Protein AF-A0A2T5IYX7-F1 (afdb_monomer)

Solvent-accessible surface area (backbone atoms only — not comparable to full-atom values): 25421 Å² total; per-residue (Å²): 139,76,90,81,92,84,91,87,83,88,88,86,81,88,87,83,89,80,79,91,70,84,72,76,77,75,75,73,75,71,83,65,75,64,52,73,50,70,44,98,80,19,44,27,40,30,28,75,59,82,84,61,86,88,50,59,43,68,43,63,39,65,71,59,26,30,56,49,64,48,38,33,71,94,30,48,20,15,52,28,24,70,60,45,46,49,47,31,65,76,46,62,47,64,43,58,63,56,36,44,86,27,27,16,75,39,70,82,53,57,62,90,45,60,71,36,31,55,61,24,27,37,53,25,40,71,28,23,20,31,39,43,80,41,41,63,44,93,77,32,52,41,45,84,75,45,74,53,42,78,76,77,66,55,42,70,75,40,31,58,29,57,35,40,64,68,51,58,42,48,49,69,65,52,50,56,37,62,60,46,32,87,33,48,42,69,35,93,58,91,66,59,53,72,88,74,49,93,89,62,76,18,33,46,57,62,68,61,15,44,42,51,38,54,44,51,44,36,29,61,79,15,57,24,74,87,48,74,58,70,70,51,42,50,51,35,45,50,52,28,54,37,26,26,40,10,17,32,36,41,98,81,54,37,61,39,56,49,80,76,20,49,28,22,32,73,54,53,69,71,61,84,83,54,77,27,40,38,26,65,87,66,9,15,69,85,81,64,43,69,53,60,44,73,18,62,76,38,38,65,56,45,45,91,82,51,98,85,63,89,65,54,74,50,38,37,29,24,18,50,9,45,50,44,41,26,62,43,75,34,60,48,59,85,27,44,62,53,30,64,77,68,74,32,76,67,42,84,40,30,57,20,57,59,26,19,21,67,74,38,29,15,34,25,49,81,53,41,37,17,87,55,81,37,31,48,91,66,62,55,83,87,50,33,37,38,30,36,31,32,68,84,82,63,49,74,50,50,26,41,36,45,41,27,16,56,73,72,17,38,62,85,32,50,36,12,30,50,55,61,68,40,50,27,42,59,55,44,41,34,35,70,62,54,18,79,24,70,43,62,67,49,48,53,50,48,53,33,63,77,43,67,58,74,70,49,72,65,57,51,52,17,38,41,42,24,50,50,48,32

Secondary structure (DSSP, 8-state):
-------------------------------PPPEEEE-TTSEEEEESS---SS-GGG--BTTTB-GGGT-BGGGTTB--HHHHHHHHHHHTT-STT--TTTTSSSTT---SSHHHHHHHTHHHHHH--EEEEEPPPTT-SEEEEEEE-TTS--BTTBEEEEEPPPPSSSGGG-SS-STT-TT--EESSSSB--SSSTTPPEE--HHHHHHHHHHHHHHHTS--TT---HHHHHHHHHHHHTEEEEE-EETTTEETT-TT---HHHHHHT----TTTTBTTTB-TTT-PPP-S----SSGGGS--STT----HHHHHHHHHHHHHHH--EEEES-BTTTTTTT-SEEEE-GGGTS-STTT-S-SS--EEB-STTBGGG--TTS-EEEEEETTT--EEEES--BTHHHH--GGGTTBEEPPP-TT-GGGPSBSTT--B-SHHHHHHHHHHHTT----HHHHHHHHHHHHT-

Foldseek 3Di:
DDDDDDDDDDDDDDDDDDDPDPPPPPPPPPQPPWDWDAEPQQKIKTFSDDDDPPAQQCDADALRDHQCLAQPVLLLGGDDLVVVVVCCVVCLQPRLCQALLWQFLHVPQDDPHSVSSCNRRVLCNPFVWIWDWFAADPQFLKDFDDKDAPVPHADNGTHTFIFTDAHLAPLLQDQADDFLRPLFAFDPDDDLDDPLDPDDTHTDDSLSSQLSVQQVCCCRSSVRVVGDDPVSSSSSSSRSNRMHMFRQAHPQQGGQPPQPFQFTGPSVNPDDDAAQDLALRQGRPPPSDHRQLLQEDGLCSQDDPDPPRDGDPLSNLLNVLSVQQSDQWFWDADKQQQCVSVVHRTDTGGQCNQLVHRNWGFHSHDTWIALCCFFPVNDDPNAMKTWMARNPPRDIGIGSFQRNCSPVSYPSSGRITGTHTLGSVLSHADDDGSRSRRALLSVVVSRCVSGVSPDDPSNSSSNRSNSNRD

Mean predicted aligned error: 7.09 Å

Structure (mmCIF, N/CA/C/O backbone):
data_AF-A0A2T5IYX7-F1
#
_entry.id   AF-A0A2T5IYX7-F1
#
loop_
_atom_site.group_PDB
_atom_site.id
_atom_site.type_symbol
_atom_site.label_atom_id
_atom_site.label_alt_id
_atom_site.label_comp_id
_atom_site.label_asym_id
_atom_site.label_entity_id
_atom_site.label_seq_id
_atom_site.pdbx_PDB_ins_code
_atom_site.Cartn_x
_atom_site.Cartn_y
_atom_site.Cartn_z
_atom_site.occupancy
_atom_site.B_iso_or_equiv
_atom_site.auth_seq_id
_atom_site.auth_comp_id
_atom_site.auth_asym_id
_atom_site.auth_atom_id
_atom_site.pdbx_PDB_model_num
ATOM 1 N N . MET A 1 1 ? 78.778 32.714 -25.726 1.00 36.12 1 MET A N 1
ATOM 2 C CA . MET A 1 1 ? 80.053 31.960 -25.647 1.00 36.12 1 MET A CA 1
ATOM 3 C C . MET A 1 1 ? 80.806 32.543 -24.461 1.00 36.12 1 MET A C 1
ATOM 5 O O . MET A 1 1 ? 80.991 33.743 -24.480 1.00 36.12 1 MET A O 1
ATOM 9 N N . SER A 1 2 ? 81.142 31.887 -23.355 1.00 31.14 2 SER A N 1
ATOM 10 C CA . SER A 1 2 ? 81.250 30.484 -22.924 1.00 31.14 2 SER A CA 1
ATOM 11 C C . SER A 1 2 ? 80.816 30.438 -21.442 1.00 31.14 2 SER A C 1
ATOM 13 O O . SER A 1 2 ? 81.041 31.417 -20.742 1.00 31.14 2 SER A O 1
ATOM 15 N N . ARG A 1 3 ? 79.971 29.477 -21.017 1.00 30.81 3 ARG A N 1
ATOM 16 C CA . ARG A 1 3 ? 80.309 28.238 -20.252 1.00 30.81 3 ARG A CA 1
ATOM 17 C C . ARG A 1 3 ? 81.078 28.549 -18.948 1.00 30.81 3 ARG A C 1
ATOM 19 O O . ARG A 1 3 ? 82.066 29.255 -19.024 1.00 30.81 3 ARG A O 1
ATOM 26 N N . LEU A 1 4 ? 80.750 28.077 -17.740 1.00 28.30 4 LEU A N 1
ATOM 27 C CA . LEU A 1 4 ? 80.165 26.832 -17.193 1.00 28.30 4 LEU A CA 1
ATOM 28 C C . LEU A 1 4 ? 79.470 27.194 -15.842 1.00 28.30 4 LEU A C 1
ATOM 30 O O . LEU A 1 4 ? 79.923 28.132 -15.200 1.00 28.30 4 LEU A O 1
ATOM 34 N N . ILE A 1 5 ? 78.325 26.670 -15.373 1.00 31.58 5 ILE A N 1
ATOM 35 C CA . ILE A 1 5 ? 77.882 25.302 -14.990 1.00 31.58 5 ILE A CA 1
ATOM 36 C C . ILE A 1 5 ? 78.747 24.628 -13.898 1.00 31.58 5 ILE A C 1
ATOM 38 O O . ILE A 1 5 ? 79.761 24.026 -14.227 1.00 31.58 5 ILE A O 1
ATOM 42 N N . SER A 1 6 ? 78.325 24.688 -12.619 1.00 29.17 6 SER A N 1
ATOM 43 C CA . SER A 1 6 ? 77.720 23.554 -11.869 1.00 29.17 6 SER A CA 1
ATOM 44 C C . SER A 1 6 ? 77.774 23.671 -10.326 1.00 29.17 6 SER A C 1
ATOM 46 O O . SER A 1 6 ? 78.850 23.749 -9.753 1.00 29.17 6 SER A O 1
ATOM 48 N N . ILE A 1 7 ? 76.582 23.532 -9.715 1.00 30.16 7 ILE A N 1
ATOM 49 C CA . ILE A 1 7 ? 76.202 22.630 -8.594 1.00 30.16 7 ILE A CA 1
ATOM 50 C C . ILE A 1 7 ? 76.773 22.925 -7.182 1.00 30.16 7 ILE A C 1
ATOM 52 O O . ILE A 1 7 ? 77.969 22.836 -6.950 1.00 30.16 7 ILE A O 1
ATOM 56 N N . ILE A 1 8 ? 75.889 23.205 -6.207 1.00 26.70 8 ILE A N 1
ATOM 57 C CA . ILE A 1 8 ? 75.447 22.320 -5.094 1.00 26.70 8 ILE A CA 1
ATOM 58 C C . ILE A 1 8 ? 74.421 23.084 -4.237 1.00 26.70 8 ILE A C 1
ATOM 60 O O . ILE A 1 8 ? 74.609 24.242 -3.876 1.00 26.70 8 ILE A O 1
ATOM 64 N N . LEU A 1 9 ? 73.300 22.413 -3.968 1.00 28.55 9 LEU A N 1
ATOM 65 C CA . LEU A 1 9 ? 72.135 22.908 -3.244 1.00 28.55 9 LEU A CA 1
ATOM 66 C C . LEU A 1 9 ? 72.193 22.484 -1.766 1.00 28.55 9 LEU A C 1
ATOM 68 O O . LEU A 1 9 ? 72.701 21.413 -1.445 1.00 28.55 9 LEU A O 1
ATOM 72 N N . SER A 1 10 ? 71.513 23.280 -0.936 1.00 29.23 10 SER A N 1
ATOM 73 C CA . SER A 1 10 ? 71.007 23.025 0.427 1.00 29.23 10 SER A CA 1
ATOM 74 C C . SER A 1 10 ? 71.974 23.124 1.615 1.00 29.23 10 SER A C 1
ATOM 76 O O . SER A 1 10 ? 72.770 22.235 1.880 1.00 29.23 10 SER A O 1
ATOM 78 N N . CYS A 1 11 ? 71.828 24.200 2.397 1.00 26.53 11 CYS A N 1
ATOM 79 C CA . CYS A 1 11 ? 71.123 24.182 3.689 1.00 26.53 11 CYS A CA 1
ATOM 80 C C . CYS A 1 11 ? 71.183 25.581 4.325 1.00 26.53 11 CYS A C 1
ATOM 82 O O . CYS A 1 11 ? 72.271 26.100 4.545 1.00 26.53 11 CYS A O 1
ATOM 84 N N . PHE A 1 12 ? 70.035 26.171 4.667 1.00 28.92 12 PHE A N 1
ATOM 85 C CA . PHE A 1 12 ? 69.982 27.215 5.693 1.00 28.92 12 PHE A CA 1
ATOM 86 C C . PHE A 1 12 ? 68.762 27.025 6.588 1.00 28.92 12 PHE A C 1
ATOM 88 O O . PHE A 1 12 ? 67.632 26.839 6.138 1.00 28.92 12 PHE A O 1
ATOM 95 N N . SER A 1 13 ? 69.070 27.033 7.876 1.00 27.59 13 SER A N 1
ATOM 96 C CA . SER A 1 13 ? 68.219 26.867 9.038 1.00 27.59 13 SER A CA 1
ATOM 97 C C . SER A 1 13 ? 67.557 28.177 9.478 1.00 27.59 13 SER A C 1
ATOM 99 O O . SER A 1 13 ? 68.204 29.217 9.496 1.00 27.59 13 SER A O 1
ATOM 101 N N . LEU A 1 14 ? 66.289 28.032 9.878 1.00 30.08 14 LEU A N 1
ATOM 102 C CA . LEU A 1 14 ? 65.500 28.701 10.928 1.00 30.08 14 LEU A CA 1
ATOM 103 C C . LEU A 1 14 ? 65.754 30.170 11.322 1.00 30.08 14 LEU A C 1
ATOM 105 O O . LEU A 1 14 ? 66.833 30.527 11.776 1.00 30.08 14 LEU A O 1
ATOM 109 N N . SER A 1 15 ? 64.641 30.921 11.370 1.00 27.39 15 SER A N 1
ATOM 110 C CA . SER A 1 15 ? 64.066 31.656 12.531 1.00 27.39 15 SER A CA 1
ATOM 111 C C . SER A 1 15 ? 63.299 32.878 11.987 1.00 27.39 15 SER A C 1
ATOM 113 O O . SER A 1 15 ? 63.829 33.583 11.145 1.00 27.39 15 SER A O 1
ATOM 115 N N . SER A 1 16 ? 62.081 33.269 12.363 1.00 31.17 16 SER A N 1
ATOM 116 C CA . SER A 1 16 ? 61.081 32.834 13.345 1.00 31.17 16 SER A CA 1
ATOM 117 C C . SER A 1 16 ? 59.838 33.725 13.162 1.00 31.17 16 SER A C 1
ATOM 119 O O . SER A 1 16 ? 59.954 34.848 12.681 1.00 31.17 16 SER A O 1
ATOM 121 N N . ALA A 1 17 ? 58.705 33.240 13.679 1.00 37.12 17 ALA A N 1
ATOM 122 C CA . ALA A 1 17 ? 57.496 33.975 14.066 1.00 37.12 17 ALA A CA 1
ATOM 123 C C . ALA A 1 17 ? 56.560 34.476 12.951 1.00 37.12 17 ALA A C 1
ATOM 125 O O . ALA A 1 17 ? 56.720 35.565 12.415 1.00 37.12 17 ALA A O 1
ATOM 126 N N . THR A 1 18 ? 55.467 33.738 12.730 1.00 30.38 18 THR A N 1
ATOM 127 C CA . THR A 1 18 ? 54.184 34.328 12.317 1.00 30.38 18 THR A CA 1
ATOM 128 C C . THR A 1 18 ? 53.005 33.618 12.989 1.00 30.38 18 THR A C 1
ATOM 130 O O . THR A 1 18 ? 52.981 32.401 13.138 1.00 30.38 18 THR A O 1
ATOM 133 N N . ALA A 1 19 ? 52.087 34.466 13.455 1.00 30.44 19 ALA A N 1
ATOM 134 C CA . ALA A 1 19 ? 50.751 34.270 14.009 1.00 30.44 19 ALA A CA 1
ATOM 135 C C . ALA A 1 19 ? 50.140 32.852 14.017 1.00 30.44 19 ALA A C 1
ATOM 137 O O . ALA A 1 19 ? 49.931 32.233 12.975 1.00 30.44 19 ALA A O 1
ATOM 138 N N . LEU A 1 20 ? 49.684 32.428 15.204 1.00 28.61 20 LEU A N 1
ATOM 139 C CA . LEU A 1 20 ? 48.660 31.394 15.343 1.00 28.61 20 LEU A CA 1
ATOM 140 C C . LEU A 1 20 ? 47.351 31.878 14.697 1.00 28.61 20 LEU A C 1
ATOM 142 O O . LEU A 1 20 ? 46.534 32.545 15.328 1.00 28.61 20 LEU A O 1
ATOM 146 N N . SER A 1 21 ? 47.147 31.513 13.435 1.00 31.17 21 SER A N 1
ATOM 147 C CA . SER A 1 21 ? 45.813 31.358 12.869 1.00 31.17 21 SER A CA 1
ATOM 148 C C . SER A 1 21 ? 45.316 29.973 13.268 1.00 31.17 21 SER A C 1
ATOM 150 O O . SER A 1 21 ? 45.846 28.955 12.821 1.00 31.17 21 SER A O 1
ATOM 152 N N . THR A 1 22 ? 44.312 29.912 14.138 1.00 30.48 22 THR A N 1
ATOM 153 C CA . THR A 1 22 ? 43.515 28.704 14.344 1.00 30.48 22 THR A CA 1
ATOM 154 C C . THR A 1 22 ? 42.670 28.474 13.095 1.00 30.48 22 THR A C 1
ATOM 156 O O . THR A 1 22 ? 41.494 28.825 13.028 1.00 30.48 22 THR A O 1
ATOM 159 N N . ALA A 1 23 ? 43.283 27.879 12.073 1.00 29.89 23 ALA A N 1
ATOM 160 C CA . ALA A 1 23 ? 42.546 27.239 11.001 1.00 29.89 23 ALA A CA 1
ATOM 161 C C . ALA A 1 23 ? 41.743 26.099 11.636 1.00 29.89 23 ALA A C 1
ATOM 163 O O . ALA A 1 23 ? 42.281 25.042 11.968 1.00 29.89 23 ALA A O 1
ATOM 164 N N . ALA A 1 24 ? 40.453 26.344 11.864 1.00 29.14 24 ALA A N 1
ATOM 165 C CA . ALA A 1 24 ? 39.502 25.283 12.115 1.00 29.14 24 ALA A CA 1
ATOM 166 C C . ALA A 1 24 ? 39.659 24.278 10.973 1.00 29.14 24 ALA A C 1
ATOM 168 O O . ALA A 1 24 ? 39.402 24.598 9.811 1.00 29.14 24 ALA A O 1
ATOM 169 N N . ILE A 1 25 ? 40.139 23.082 11.307 1.00 29.19 25 ILE A N 1
ATOM 170 C CA . ILE A 1 25 ? 40.131 21.946 10.402 1.00 29.19 25 ILE A CA 1
ATOM 171 C C . ILE A 1 25 ? 38.653 21.691 10.112 1.00 29.19 25 ILE A C 1
ATOM 173 O O . ILE A 1 25 ? 37.939 21.080 10.906 1.00 29.19 25 ILE A O 1
ATOM 177 N N . LEU A 1 26 ? 38.178 22.223 8.986 1.00 28.83 26 LEU A N 1
ATOM 178 C CA . LEU A 1 26 ? 37.011 21.710 8.294 1.00 28.83 26 LEU A CA 1
ATOM 179 C C . LEU A 1 26 ? 37.342 20.251 8.001 1.00 28.83 26 LEU A C 1
ATOM 181 O O . LEU A 1 26 ? 38.008 19.939 7.017 1.00 28.83 26 LEU A O 1
ATOM 185 N N . SER A 1 27 ? 36.931 19.373 8.916 1.00 30.78 27 SER A N 1
ATOM 186 C CA . SER A 1 27 ? 36.808 17.953 8.648 1.00 30.78 27 SER A CA 1
ATOM 187 C C . SER A 1 27 ? 35.918 17.853 7.421 1.00 30.78 27 SER A C 1
ATOM 189 O O . SER A 1 27 ? 34.712 18.110 7.475 1.00 30.78 27 SER A O 1
ATOM 191 N N . THR A 1 28 ? 36.548 17.597 6.281 1.00 30.88 28 THR A N 1
ATOM 192 C CA . THR A 1 28 ? 35.872 17.181 5.072 1.00 30.88 28 THR A CA 1
ATOM 193 C C . THR A 1 28 ? 35.122 15.919 5.458 1.00 30.88 28 THR A C 1
ATOM 195 O O . THR A 1 28 ? 35.719 14.866 5.663 1.00 30.88 28 THR A O 1
ATOM 198 N N . ALA A 1 29 ? 33.806 16.045 5.643 1.00 32.69 29 ALA A N 1
ATOM 199 C CA . ALA A 1 29 ? 32.931 14.898 5.763 1.00 32.69 29 ALA A CA 1
ATOM 200 C C . ALA A 1 29 ? 33.194 14.039 4.527 1.00 32.69 29 ALA A C 1
ATOM 202 O O . ALA A 1 29 ? 32.814 14.403 3.412 1.00 32.69 29 ALA A O 1
ATOM 203 N N . THR A 1 30 ? 33.932 12.947 4.711 1.00 34.62 30 THR A N 1
ATOM 204 C CA . THR A 1 30 ? 34.100 11.937 3.684 1.00 34.62 30 THR A CA 1
ATOM 205 C C . THR A 1 30 ? 32.690 11.497 3.325 1.00 34.62 30 THR A C 1
ATOM 207 O O . THR A 1 30 ? 31.924 11.059 4.188 1.00 34.62 30 THR A O 1
ATOM 210 N N . LEU A 1 31 ? 32.300 11.725 2.067 1.00 37.31 31 LEU A N 1
ATOM 211 C CA . LEU A 1 31 ? 31.072 11.172 1.513 1.00 37.31 31 LEU A CA 1
ATOM 212 C C . LEU A 1 31 ? 31.207 9.660 1.663 1.00 37.31 31 LEU A C 1
ATOM 214 O O . LEU A 1 31 ? 31.945 9.007 0.934 1.00 37.31 31 LEU A O 1
ATOM 218 N N . THR A 1 32 ? 30.592 9.139 2.713 1.00 52.97 32 THR A N 1
ATOM 219 C CA . THR A 1 32 ? 30.574 7.718 3.007 1.00 52.97 32 THR A CA 1
ATOM 220 C C . THR A 1 32 ? 29.718 7.079 1.927 1.00 52.97 32 THR A C 1
ATOM 222 O O . THR A 1 32 ? 28.599 7.530 1.679 1.00 52.97 32 THR A O 1
ATOM 225 N N . GLU A 1 33 ? 30.285 6.094 1.227 1.00 56.41 33 GLU A N 1
ATOM 226 C CA . GLU A 1 33 ? 29.578 5.331 0.198 1.00 56.41 33 GLU A CA 1
ATOM 227 C C . GLU A 1 33 ? 28.216 4.857 0.739 1.00 56.41 33 GLU A C 1
ATOM 229 O O . GLU A 1 33 ? 28.115 4.494 1.918 1.00 56.41 33 GLU A O 1
ATOM 234 N N . PRO A 1 34 ? 27.153 4.877 -0.086 1.00 66.50 34 PRO A N 1
ATOM 235 C CA . PRO A 1 34 ? 25.831 4.441 0.337 1.00 66.50 34 PRO A CA 1
ATOM 236 C C . PRO A 1 34 ? 25.887 3.005 0.867 1.00 66.50 34 PRO A C 1
ATOM 238 O O . PRO A 1 34 ? 26.466 2.115 0.242 1.00 66.50 34 PRO A O 1
ATOM 241 N N . ILE A 1 35 ? 25.263 2.774 2.022 1.00 76.62 35 ILE A N 1
ATOM 242 C CA . ILE A 1 35 ? 25.205 1.445 2.636 1.00 76.62 35 ILE A CA 1
ATOM 243 C C . ILE A 1 35 ? 24.107 0.658 1.928 1.00 76.62 35 ILE A C 1
ATOM 245 O O . ILE A 1 35 ? 22.958 1.104 1.905 1.00 76.62 35 ILE A O 1
ATOM 249 N N . ILE A 1 36 ? 24.472 -0.497 1.366 1.00 81.94 36 ILE A N 1
ATOM 250 C CA . ILE A 1 36 ? 23.535 -1.453 0.776 1.00 81.94 36 ILE A CA 1
ATOM 251 C C . ILE A 1 36 ? 23.540 -2.727 1.612 1.00 81.94 36 ILE A C 1
ATOM 253 O O . ILE A 1 36 ? 24.573 -3.369 1.792 1.00 81.94 36 ILE A O 1
ATOM 257 N N . THR A 1 37 ? 22.364 -3.104 2.076 1.00 82.75 37 THR A N 1
ATOM 258 C CA . THR A 1 37 ? 22.084 -4.335 2.814 1.00 82.75 37 THR A CA 1
ATOM 259 C C . THR A 1 37 ? 21.190 -5.208 1.949 1.00 82.75 37 THR A C 1
ATOM 261 O O . THR A 1 37 ? 20.240 -4.713 1.350 1.00 82.75 37 THR A O 1
ATOM 264 N N . VAL A 1 38 ? 21.510 -6.500 1.835 1.00 83.75 38 VAL A N 1
ATOM 265 C CA . VAL A 1 38 ? 20.773 -7.453 0.990 1.00 83.75 38 VAL A CA 1
ATOM 266 C C . VAL A 1 38 ? 20.380 -8.659 1.834 1.00 83.75 38 VAL A C 1
ATOM 268 O O . VAL A 1 38 ? 21.228 -9.264 2.490 1.00 83.75 38 VAL A O 1
ATOM 271 N N . THR A 1 39 ? 19.094 -9.004 1.840 1.00 85.62 39 THR A N 1
ATOM 272 C CA . THR A 1 39 ? 18.592 -10.203 2.515 1.00 85.62 39 THR A CA 1
ATOM 273 C C . THR A 1 39 ? 18.919 -11.454 1.707 1.00 85.62 39 THR A C 1
ATOM 275 O O . THR A 1 39 ? 19.216 -11.397 0.513 1.00 85.62 39 THR A O 1
ATOM 278 N N . THR A 1 40 ? 18.801 -12.626 2.329 1.00 77.00 40 THR A N 1
ATOM 279 C CA . THR A 1 40 ? 19.005 -13.906 1.633 1.00 77.00 40 THR A CA 1
ATOM 280 C C . THR A 1 40 ? 17.991 -14.146 0.511 1.00 77.00 40 THR A C 1
ATOM 282 O O . THR A 1 40 ? 18.280 -14.887 -0.421 1.00 77.00 40 THR A O 1
ATOM 285 N N . GLN A 1 41 ? 16.828 -13.490 0.558 1.00 83.50 41 GLN A N 1
ATOM 286 C CA . GLN A 1 41 ? 15.812 -13.521 -0.497 1.00 83.50 41 GLN A CA 1
ATOM 287 C C . GLN A 1 41 ? 16.047 -12.466 -1.587 1.00 83.50 41 GLN A C 1
ATOM 289 O O . GLN A 1 41 ? 15.188 -12.301 -2.445 1.00 83.50 41 GLN A O 1
ATOM 294 N N . GLY A 1 42 ? 17.165 -11.732 -1.557 1.00 89.38 42 GLY A N 1
ATOM 295 C CA . GLY A 1 42 ? 17.541 -10.760 -2.586 1.00 89.38 42 GLY A CA 1
ATOM 296 C C . GLY A 1 42 ? 16.869 -9.388 -2.473 1.00 89.38 42 GLY A C 1
ATOM 297 O O . GLY A 1 42 ? 17.074 -8.549 -3.349 1.00 89.38 42 GLY A O 1
ATOM 298 N N . PHE A 1 43 ? 16.098 -9.132 -1.411 1.00 94.19 43 PHE A N 1
ATOM 299 C CA . PHE A 1 43 ? 15.574 -7.798 -1.109 1.00 94.19 43 PHE A CA 1
ATOM 300 C C . PHE A 1 43 ? 16.710 -6.918 -0.599 1.00 94.19 43 PHE A C 1
ATOM 302 O O . PHE A 1 43 ? 17.442 -7.334 0.298 1.00 94.19 43 PHE A O 1
ATOM 309 N N . ALA A 1 44 ? 16.848 -5.709 -1.136 1.00 95.38 44 ALA A N 1
ATOM 310 C CA . ALA A 1 44 ? 17.887 -4.786 -0.714 1.00 95.38 44 ALA A CA 1
ATOM 311 C C . ALA A 1 44 ? 17.322 -3.476 -0.175 1.00 95.38 44 ALA A C 1
ATOM 313 O O . ALA A 1 44 ? 16.295 -2.987 -0.655 1.00 95.38 44 ALA A O 1
ATOM 314 N N . THR A 1 45 ? 18.051 -2.880 0.767 1.00 94.81 45 THR A N 1
ATOM 315 C CA . THR A 1 45 ? 17.870 -1.489 1.184 1.00 94.81 45 THR A CA 1
ATOM 316 C C . THR A 1 45 ? 19.146 -0.712 0.903 1.00 94.81 45 THR A C 1
ATOM 318 O O . THR A 1 45 ? 20.243 -1.191 1.172 1.00 94.81 45 THR A O 1
ATOM 321 N N . LEU A 1 46 ? 19.003 0.500 0.378 1.00 93.75 46 LEU A N 1
ATOM 322 C CA . LEU A 1 46 ? 20.072 1.478 0.244 1.00 93.75 46 LEU A CA 1
ATOM 323 C C . LEU A 1 46 ? 19.733 2.705 1.082 1.00 93.75 46 LEU A C 1
ATOM 325 O O . LEU A 1 46 ? 18.656 3.280 0.913 1.00 93.75 46 LEU A O 1
ATOM 329 N N . SER A 1 47 ? 20.673 3.144 1.918 1.00 90.81 47 SER A N 1
ATOM 330 C CA . SER A 1 47 ? 20.625 4.463 2.557 1.00 90.81 47 SER A CA 1
ATOM 331 C C . SER A 1 47 ? 21.594 5.424 1.872 1.00 90.81 47 SER A C 1
ATOM 333 O O . SER A 1 47 ? 22.780 5.123 1.730 1.00 90.81 47 SER A O 1
ATOM 335 N N . THR A 1 48 ? 21.115 6.604 1.468 1.00 84.31 48 THR A N 1
ATOM 336 C CA . THR A 1 48 ? 21.965 7.646 0.852 1.00 84.31 48 THR A CA 1
ATOM 337 C C . THR A 1 48 ? 22.770 8.463 1.867 1.00 84.31 48 THR A C 1
ATOM 339 O O . THR A 1 48 ? 23.496 9.374 1.478 1.00 84.31 48 THR A O 1
ATOM 342 N N . GLN A 1 49 ? 22.609 8.200 3.166 1.00 73.44 49 GLN A N 1
ATOM 343 C CA . GLN A 1 49 ? 23.397 8.822 4.233 1.00 73.44 49 GLN A CA 1
ATOM 344 C C . GLN A 1 49 ? 23.814 7.788 5.274 1.00 73.44 49 GLN A C 1
ATOM 346 O O . GLN A 1 49 ? 23.159 6.758 5.463 1.00 73.44 49 GLN A O 1
ATOM 351 N N . THR A 1 50 ? 24.899 8.086 5.979 1.00 64.38 50 THR A N 1
ATOM 352 C CA . THR A 1 50 ? 25.339 7.294 7.122 1.00 64.38 50 THR A CA 1
ATOM 353 C C . THR A 1 50 ? 24.282 7.303 8.217 1.00 64.38 50 THR A C 1
ATOM 355 O O . THR A 1 50 ? 23.719 8.337 8.585 1.00 64.38 50 THR A O 1
ATOM 358 N N . MET A 1 51 ? 24.017 6.115 8.753 1.00 62.47 51 MET A N 1
ATOM 359 C CA . MET A 1 51 ? 23.159 5.947 9.913 1.00 62.47 51 MET A CA 1
ATOM 360 C C . MET A 1 51 ? 23.782 6.676 11.103 1.00 62.47 51 MET A C 1
ATOM 362 O O . MET A 1 51 ? 24.865 6.321 11.557 1.00 62.47 51 MET A O 1
ATOM 366 N N . LEU A 1 52 ? 23.110 7.712 11.606 1.00 60.12 52 LEU A N 1
ATOM 367 C CA . LEU A 1 52 ? 23.528 8.395 12.825 1.00 60.12 52 LEU A CA 1
ATOM 368 C C . LEU A 1 52 ? 23.390 7.436 14.012 1.00 60.12 52 LEU A C 1
ATOM 370 O O . LEU A 1 52 ? 22.378 6.748 14.137 1.00 60.12 52 LEU A O 1
ATOM 374 N N . ASN A 1 53 ? 24.350 7.445 14.935 1.00 60.06 53 ASN A N 1
ATOM 375 C CA . ASN A 1 53 ? 24.165 6.797 16.233 1.00 60.06 53 ASN A CA 1
ATOM 376 C C . ASN A 1 53 ? 22.899 7.363 16.917 1.00 60.06 53 ASN A C 1
ATOM 378 O O . ASN A 1 53 ? 22.629 8.563 16.835 1.00 60.06 53 ASN A O 1
ATOM 382 N N . HIS A 1 54 ? 22.127 6.510 17.600 1.00 79.56 54 HIS A N 1
ATOM 383 C CA . HIS A 1 54 ? 20.887 6.886 18.304 1.00 79.56 54 HIS A CA 1
ATOM 384 C C . HIS A 1 54 ? 19.794 7.482 17.391 1.00 79.56 54 HIS A C 1
ATOM 386 O O . HIS A 1 54 ? 19.336 8.611 17.602 1.00 79.56 54 HIS A O 1
ATOM 392 N N . GLN A 1 55 ? 19.369 6.749 16.354 1.00 89.81 55 GLN A N 1
ATOM 393 C CA . GLN A 1 55 ? 18.234 7.163 15.518 1.00 89.81 55 GLN A CA 1
ATOM 394 C C . GLN A 1 55 ? 16.895 7.063 16.278 1.00 89.81 55 GLN A C 1
ATOM 396 O O . GLN A 1 55 ? 16.546 5.963 16.714 1.00 89.81 55 GLN A O 1
ATOM 401 N N . PRO A 1 56 ? 16.076 8.138 16.351 1.00 95.19 56 PRO A N 1
ATOM 402 C CA . PRO A 1 56 ? 14.786 8.105 17.049 1.00 95.19 56 PRO A CA 1
ATOM 403 C C . PRO A 1 56 ? 13.778 7.114 16.448 1.00 95.19 56 PRO A C 1
ATOM 405 O O . PRO A 1 56 ? 12.878 6.663 17.143 1.00 95.19 56 PRO A O 1
ATOM 408 N N . PHE A 1 57 ? 13.956 6.716 15.182 1.00 95.44 57 PHE A N 1
ATOM 409 C CA . PHE A 1 57 ? 13.160 5.667 14.529 1.00 95.44 57 PHE A CA 1
ATOM 410 C C . PHE A 1 57 ? 13.219 4.317 15.276 1.00 95.44 57 PHE A C 1
ATOM 412 O O . PHE A 1 57 ? 12.264 3.536 15.272 1.00 95.44 57 PHE A O 1
ATOM 419 N N . PHE A 1 58 ? 14.341 4.039 15.946 1.00 94.88 58 PHE A N 1
ATOM 420 C CA . PHE A 1 58 ? 14.571 2.809 16.707 1.00 94.88 58 PHE A CA 1
ATOM 421 C C . PHE A 1 58 ? 14.544 3.028 18.225 1.00 94.88 58 PHE A C 1
ATOM 423 O O . PHE A 1 58 ? 14.899 2.130 18.982 1.00 94.88 58 PHE A O 1
ATOM 430 N N . GLN A 1 59 ? 14.119 4.206 18.684 1.00 94.88 59 GLN A N 1
ATOM 431 C CA . GLN A 1 59 ? 14.040 4.520 20.104 1.00 94.88 59 GLN A CA 1
ATOM 432 C C . GLN A 1 59 ? 12.644 4.199 20.640 1.00 94.88 59 GLN A C 1
ATOM 434 O O . GLN A 1 59 ? 11.653 4.773 20.190 1.00 94.88 59 GLN A O 1
ATOM 439 N N . ALA A 1 60 ? 12.570 3.281 21.605 1.00 96.12 60 ALA A N 1
ATOM 440 C CA . ALA A 1 60 ? 11.316 2.931 22.261 1.00 96.12 60 ALA A CA 1
ATOM 441 C C . ALA A 1 60 ? 10.730 4.125 23.029 1.00 96.12 60 ALA A C 1
ATOM 443 O O . ALA A 1 60 ? 11.455 4.859 23.705 1.00 96.12 60 ALA A O 1
ATOM 444 N N . VAL A 1 61 ? 9.412 4.299 22.937 1.00 95.81 61 VAL A N 1
ATOM 445 C CA . VAL A 1 61 ? 8.639 5.336 23.636 1.00 95.81 61 VAL A CA 1
ATOM 446 C C . VAL A 1 61 ? 7.312 4.762 24.133 1.00 95.81 61 VAL A C 1
ATOM 448 O O . VAL A 1 61 ? 6.866 3.723 23.647 1.00 95.81 61 VAL A O 1
ATOM 451 N N . GLY A 1 62 ? 6.683 5.432 25.105 1.00 96.44 62 GLY A N 1
ATOM 452 C CA . GLY A 1 62 ? 5.363 5.062 25.629 1.00 96.44 62 GLY A CA 1
ATOM 453 C C . GLY A 1 62 ? 5.273 3.591 26.047 1.00 96.44 62 GLY A C 1
ATOM 454 O O . GLY A 1 62 ? 5.925 3.177 27.001 1.00 96.44 62 GLY A O 1
ATOM 455 N N . ASN A 1 63 ? 4.496 2.793 25.312 1.00 96.38 63 ASN A N 1
ATOM 456 C CA . ASN A 1 63 ? 4.234 1.371 25.578 1.00 96.38 63 ASN A CA 1
ATOM 457 C C . ASN A 1 63 ? 5.394 0.401 25.238 1.00 96.38 63 ASN A C 1
ATOM 459 O O . ASN A 1 63 ? 5.199 -0.824 25.202 1.00 96.38 63 ASN A O 1
ATOM 463 N N . GLY A 1 64 ? 6.592 0.939 24.985 1.00 96.00 64 GLY A N 1
ATOM 464 C CA . GLY A 1 64 ? 7.813 0.193 24.671 1.00 96.00 64 GLY A CA 1
ATOM 465 C C . GLY A 1 64 ? 8.035 -0.057 23.177 1.00 96.00 64 GLY A C 1
ATOM 466 O O . GLY A 1 64 ? 9.041 -0.661 22.808 1.00 96.00 64 GLY A O 1
ATOM 467 N N . ARG A 1 65 ? 7.131 0.402 22.303 1.00 96.31 65 ARG A N 1
ATOM 468 C CA . ARG A 1 65 ? 7.307 0.326 20.848 1.00 96.31 65 ARG A CA 1
ATOM 469 C C . ARG A 1 65 ? 8.206 1.431 20.307 1.00 96.31 65 ARG A C 1
ATOM 471 O O . ARG A 1 65 ? 8.261 2.543 20.828 1.00 96.31 65 ARG A O 1
ATOM 478 N N . HIS A 1 66 ? 8.822 1.128 19.174 1.00 95.88 66 HIS A N 1
ATOM 479 C CA . HIS A 1 66 ? 9.459 2.076 18.259 1.00 95.88 66 HIS A CA 1
ATOM 480 C C . HIS A 1 66 ? 9.026 1.749 16.820 1.00 95.88 66 HIS A C 1
ATOM 482 O O . HIS A 1 66 ? 8.403 0.713 16.583 1.00 95.88 66 HIS A O 1
ATOM 488 N N . CYS A 1 67 ? 9.363 2.579 15.828 1.00 97.25 67 CYS A N 1
ATOM 489 C CA . CYS A 1 67 ? 8.957 2.334 14.434 1.00 97.25 67 CYS A CA 1
ATOM 490 C C . CYS A 1 67 ? 9.469 0.970 13.927 1.00 97.25 67 CYS A C 1
ATOM 492 O O . CYS A 1 67 ? 8.729 0.198 13.316 1.00 97.25 67 CYS A O 1
ATOM 494 N N . GLY A 1 68 ? 10.706 0.608 14.279 1.00 95.69 68 GLY A N 1
ATOM 495 C CA . GLY A 1 68 ? 11.285 -0.712 13.986 1.00 95.69 68 GLY A CA 1
ATOM 496 C C . GLY A 1 68 ? 10.556 -1.920 14.605 1.00 95.69 68 GLY A C 1
ATOM 497 O O . GLY A 1 68 ? 10.803 -3.047 14.184 1.00 95.69 68 GLY A O 1
ATOM 498 N N . SER A 1 69 ? 9.620 -1.731 15.544 1.00 95.94 69 SER A N 1
ATOM 499 C CA . SER A 1 69 ? 8.750 -2.823 16.001 1.00 95.94 69 SER A CA 1
ATOM 500 C C . SER A 1 69 ? 7.845 -3.339 14.872 1.00 95.94 69 SER A C 1
ATOM 502 O O . SER A 1 69 ? 7.505 -4.519 14.893 1.00 95.94 69 SER A O 1
ATOM 504 N N . CYS A 1 70 ? 7.509 -2.497 13.883 1.00 97.12 70 CYS A N 1
ATOM 505 C CA . CYS A 1 70 ? 6.688 -2.838 12.709 1.00 97.12 70 CYS A CA 1
ATOM 506 C C . CYS A 1 70 ? 7.424 -2.684 11.366 1.00 97.12 70 CYS A C 1
ATOM 508 O O . CYS A 1 70 ? 6.963 -3.207 10.356 1.00 97.12 70 CYS A O 1
ATOM 510 N N . HIS A 1 71 ? 8.538 -1.954 11.333 1.00 97.00 71 HIS A N 1
ATOM 511 C CA . HIS A 1 71 ? 9.269 -1.624 10.110 1.00 97.00 71 HIS A CA 1
ATOM 512 C C . HIS A 1 71 ? 10.665 -2.243 10.131 1.00 97.00 71 HIS A C 1
ATOM 514 O O . HIS A 1 71 ? 11.664 -1.546 10.304 1.00 97.00 71 HIS A O 1
ATOM 520 N N . GLN A 1 72 ? 10.728 -3.569 9.994 1.00 91.75 72 GLN A N 1
ATOM 521 C CA . GLN A 1 72 ? 11.997 -4.294 9.968 1.00 91.75 72 GLN A CA 1
ATOM 522 C C . GLN A 1 72 ? 12.476 -4.509 8.538 1.00 91.75 72 GLN A C 1
ATOM 524 O O . GLN A 1 72 ? 11.711 -4.894 7.652 1.00 91.75 72 GLN A O 1
ATOM 529 N N . GLU A 1 73 ? 13.766 -4.291 8.324 1.00 90.56 73 GLU A N 1
ATOM 530 C CA . GLU A 1 73 ? 14.391 -4.422 7.015 1.00 90.56 73 GLU A CA 1
ATOM 531 C C . GLU A 1 73 ? 14.223 -5.824 6.409 1.00 90.56 73 GLU A C 1
ATOM 533 O O . GLU A 1 73 ? 13.790 -5.959 5.266 1.00 90.56 73 GLU A O 1
ATOM 538 N N . ASN A 1 74 ? 14.485 -6.871 7.194 1.00 88.12 74 ASN A N 1
ATOM 539 C CA . ASN A 1 74 ? 14.360 -8.270 6.769 1.00 88.12 74 ASN A CA 1
ATOM 540 C C . ASN A 1 74 ? 12.914 -8.702 6.443 1.00 88.12 74 ASN A C 1
ATOM 542 O O . ASN A 1 74 ? 12.697 -9.814 5.972 1.00 88.12 74 ASN A O 1
ATOM 546 N N . GLN A 1 75 ? 11.934 -7.832 6.689 1.00 91.81 75 GLN A N 1
ATOM 547 C CA . GLN A 1 75 ? 10.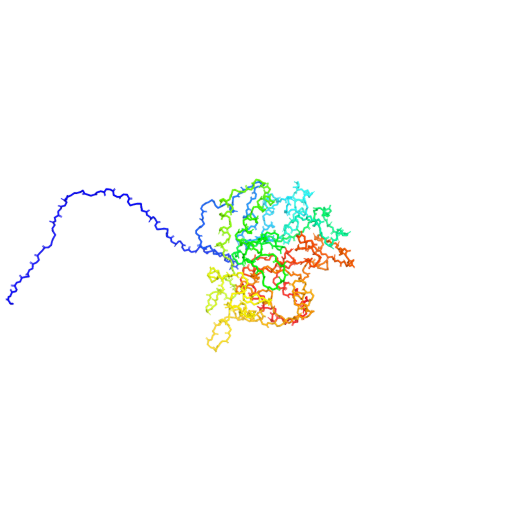516 -8.009 6.376 1.00 91.81 75 GLN A CA 1
ATOM 548 C C . GLN A 1 75 ? 10.036 -7.004 5.317 1.00 91.81 75 GLN A C 1
ATOM 550 O O . GLN A 1 75 ? 8.842 -6.734 5.197 1.00 91.81 75 GLN A O 1
ATOM 555 N N . GLY A 1 76 ? 10.954 -6.386 4.569 1.00 94.88 76 GLY A N 1
ATOM 556 C CA . GLY A 1 76 ? 10.600 -5.418 3.534 1.00 94.88 76 GLY A CA 1
ATOM 557 C C . GLY A 1 76 ? 10.133 -4.063 4.077 1.00 94.88 76 GLY A C 1
ATOM 558 O O . GLY A 1 76 ? 9.362 -3.373 3.398 1.00 94.88 76 GLY A O 1
ATOM 559 N N . TRP A 1 77 ? 10.578 -3.698 5.288 1.00 96.94 77 TRP A N 1
ATOM 560 C CA . TRP A 1 77 ? 10.190 -2.501 6.053 1.00 96.94 77 TRP A CA 1
ATOM 561 C C . TRP A 1 77 ? 8.707 -2.438 6.437 1.00 96.94 77 TRP A C 1
ATOM 563 O O . TRP A 1 77 ? 8.134 -1.363 6.617 1.00 96.94 77 TRP A O 1
ATOM 573 N N . THR A 1 78 ? 8.088 -3.603 6.579 1.00 96.38 78 THR A N 1
ATOM 574 C CA . THR A 1 78 ? 6.713 -3.814 7.045 1.00 96.38 78 THR A CA 1
ATOM 575 C C . THR A 1 78 ? 6.695 -5.032 7.978 1.00 96.38 78 THR A C 1
ATOM 577 O O . THR A 1 78 ? 7.749 -5.491 8.421 1.00 96.38 78 THR A O 1
ATOM 580 N N . VAL A 1 79 ? 5.509 -5.555 8.280 1.00 96.69 79 VAL A N 1
ATOM 581 C CA . VAL A 1 79 ? 5.313 -6.810 9.003 1.00 96.69 79 VAL A CA 1
ATOM 582 C C . VAL A 1 79 ? 4.858 -7.913 8.053 1.00 96.69 79 VAL A C 1
ATOM 584 O O . VAL A 1 79 ? 4.070 -7.671 7.127 1.00 96.69 79 VAL A O 1
ATOM 587 N N . THR A 1 80 ? 5.318 -9.136 8.312 1.00 96.50 80 THR A N 1
ATOM 588 C CA . THR A 1 80 ? 4.856 -10.351 7.624 1.00 96.50 80 THR A CA 1
ATOM 589 C C . THR A 1 80 ? 4.295 -11.362 8.632 1.00 96.50 80 THR A C 1
ATOM 591 O O . THR A 1 80 ? 4.822 -11.460 9.745 1.00 96.50 80 THR A O 1
ATOM 594 N N . PRO A 1 81 ? 3.258 -12.147 8.271 1.00 97.44 81 PRO A N 1
ATOM 595 C CA . PRO A 1 81 ? 2.716 -13.200 9.134 1.00 97.44 81 PRO A CA 1
ATOM 596 C C . PRO A 1 81 ? 3.795 -14.139 9.685 1.00 97.44 81 PRO A C 1
ATOM 598 O O . PRO A 1 81 ? 3.860 -14.362 10.889 1.00 97.44 81 PRO A O 1
ATOM 601 N N . THR A 1 82 ? 4.713 -14.607 8.834 1.00 96.62 82 THR A N 1
ATOM 602 C CA . THR A 1 82 ? 5.799 -15.516 9.230 1.00 96.62 82 THR A CA 1
ATOM 603 C C . THR A 1 82 ? 6.670 -14.938 10.348 1.00 96.62 82 THR A C 1
ATOM 605 O O . THR A 1 82 ? 6.941 -15.615 11.342 1.00 96.62 82 THR A O 1
ATOM 608 N N . ALA A 1 83 ? 7.096 -13.679 10.222 1.00 96.56 83 ALA A N 1
ATOM 609 C CA . ALA A 1 83 ? 7.945 -13.045 11.226 1.00 96.56 83 ALA A CA 1
ATOM 610 C C . ALA A 1 83 ? 7.175 -12.711 12.513 1.00 96.56 83 ALA A C 1
ATOM 612 O O . ALA A 1 83 ? 7.711 -12.861 13.612 1.00 96.56 83 ALA A O 1
ATOM 613 N N . LEU A 1 84 ? 5.904 -12.319 12.399 1.00 98.31 84 LEU A N 1
ATOM 614 C CA . LEU A 1 84 ? 5.031 -12.097 13.552 1.00 98.31 84 LEU A CA 1
ATOM 615 C C . LEU A 1 84 ? 4.798 -13.391 14.336 1.00 98.31 84 LEU A C 1
ATOM 617 O O . LEU A 1 84 ? 4.921 -13.394 15.555 1.00 98.31 84 LEU A O 1
ATOM 621 N N . GLN A 1 85 ? 4.544 -14.509 13.658 1.00 98.62 85 GLN A N 1
ATOM 622 C CA . GLN A 1 85 ? 4.391 -15.822 14.290 1.00 98.62 85 GLN A CA 1
ATOM 623 C C . GLN A 1 85 ? 5.683 -16.297 14.969 1.00 98.62 85 GLN A C 1
ATOM 625 O O . GLN A 1 85 ? 5.632 -16.934 16.022 1.00 98.62 85 GLN A O 1
ATOM 630 N N . ALA A 1 86 ? 6.854 -15.996 14.399 1.00 98.12 86 ALA A N 1
ATOM 631 C CA . ALA A 1 86 ? 8.136 -16.264 15.052 1.00 98.12 86 ALA A CA 1
ATOM 632 C C . ALA A 1 86 ? 8.285 -15.449 16.349 1.00 98.12 86 ALA A C 1
ATOM 634 O O . ALA A 1 86 ? 8.458 -16.039 17.415 1.00 98.12 86 ALA A O 1
ATOM 635 N N . ARG A 1 87 ? 8.092 -14.124 16.282 1.00 97.88 87 ARG A N 1
ATOM 636 C CA . ARG A 1 87 ? 8.146 -13.228 17.453 1.00 97.88 87 ARG A CA 1
ATOM 637 C C . ARG A 1 87 ? 7.114 -13.587 18.515 1.00 97.88 87 ARG A C 1
ATOM 639 O O . ARG A 1 87 ? 7.394 -13.490 19.707 1.00 97.88 87 ARG A O 1
ATOM 646 N N . PHE A 1 88 ? 5.921 -14.013 18.106 1.00 98.75 88 PHE A N 1
ATOM 647 C CA . PHE A 1 88 ? 4.882 -14.456 19.027 1.00 98.75 88 PHE A CA 1
ATOM 648 C C . PHE A 1 88 ? 5.316 -15.697 19.803 1.00 98.75 88 PHE A C 1
ATOM 650 O O . PHE A 1 88 ? 5.182 -15.720 21.023 1.00 98.75 88 PHE A O 1
ATOM 657 N N . ARG A 1 89 ? 5.873 -16.706 19.119 1.00 98.50 89 ARG A N 1
ATOM 658 C CA . ARG A 1 89 ? 6.377 -17.930 19.761 1.00 98.50 89 ARG A CA 1
ATOM 659 C C . ARG A 1 89 ? 7.540 -17.639 20.706 1.00 98.50 89 ARG A C 1
ATOM 661 O O . ARG A 1 89 ? 7.540 -18.139 21.825 1.00 98.50 89 ARG A O 1
ATOM 668 N N . GLU A 1 90 ? 8.488 -16.811 20.284 1.00 98.31 90 GLU A N 1
ATOM 669 C CA . GLU A 1 90 ? 9.663 -16.453 21.086 1.00 98.31 90 GLU A CA 1
ATOM 670 C C . GLU A 1 90 ? 9.283 -15.656 22.342 1.00 98.31 90 GLU A C 1
ATOM 672 O O . GLU A 1 90 ? 9.671 -16.009 23.451 1.00 98.31 90 GLU A O 1
ATOM 677 N N . SER A 1 91 ? 8.456 -14.622 22.186 1.00 98.25 91 SER A N 1
ATOM 678 C CA . SER A 1 91 ? 8.049 -13.749 23.295 1.00 98.25 91 SER A CA 1
ATOM 679 C C . SER A 1 91 ? 6.825 -14.242 24.067 1.00 98.25 91 SER A C 1
ATOM 681 O O . SER A 1 91 ? 6.375 -13.567 24.989 1.00 98.25 91 SER A O 1
ATOM 683 N N . GLN A 1 92 ? 6.219 -15.361 23.660 1.00 98.25 92 GLN A N 1
ATOM 684 C CA . GLN A 1 92 ? 4.921 -15.824 24.167 1.00 98.25 92 GLN A CA 1
ATOM 685 C C . GLN A 1 92 ? 3.812 -14.758 24.037 1.00 98.25 92 GLN A C 1
ATOM 687 O O . GLN A 1 92 ? 2.922 -14.667 24.889 1.00 98.25 92 GLN A O 1
ATOM 692 N N . GLY A 1 93 ? 3.874 -13.933 22.986 1.00 97.69 93 GLY A N 1
ATOM 693 C CA . GLY A 1 93 ? 2.959 -12.819 22.719 1.00 97.69 93 GLY A CA 1
ATOM 694 C C . GLY A 1 93 ? 3.201 -11.559 23.558 1.00 97.69 93 GLY A C 1
ATOM 695 O O . GLY A 1 93 ? 2.278 -10.759 23.706 1.00 97.69 93 GLY A O 1
ATOM 696 N N . LEU A 1 94 ? 4.394 -11.398 24.141 1.00 97.31 94 LEU A N 1
ATOM 697 C CA . LEU A 1 94 ? 4.751 -10.259 25.000 1.00 97.31 94 LEU A CA 1
ATOM 698 C C . LEU A 1 94 ? 5.621 -9.200 24.306 1.00 97.31 94 LEU A C 1
ATOM 700 O O . LEU A 1 94 ? 5.827 -8.125 24.875 1.00 97.31 94 LEU A O 1
ATOM 704 N N . ASP A 1 95 ? 6.111 -9.474 23.092 1.00 98.06 95 ASP A N 1
ATOM 705 C CA . ASP A 1 95 ? 6.828 -8.490 22.275 1.00 98.06 95 ASP A CA 1
ATOM 706 C C . ASP A 1 95 ? 5.995 -7.192 22.132 1.00 98.06 95 ASP A C 1
ATOM 708 O O . ASP A 1 95 ? 4.771 -7.274 21.978 1.00 98.06 95 ASP A O 1
ATOM 712 N N . PRO A 1 96 ? 6.615 -5.991 22.167 1.00 97.06 96 PRO A N 1
ATOM 713 C CA . PRO A 1 96 ? 5.909 -4.714 22.066 1.00 97.06 96 PRO A CA 1
ATOM 714 C C . PRO A 1 96 ? 4.951 -4.564 20.878 1.00 97.06 96 PRO A C 1
ATOM 716 O O . PRO A 1 96 ? 4.048 -3.738 20.954 1.00 97.06 96 PRO A O 1
ATOM 719 N N . ILE A 1 97 ? 5.083 -5.323 19.785 1.00 97.44 97 ILE A N 1
ATOM 720 C CA . ILE A 1 97 ? 4.095 -5.300 18.694 1.00 97.44 97 ILE A CA 1
ATOM 721 C C . ILE A 1 97 ? 2.737 -5.905 19.098 1.00 97.44 97 ILE A C 1
ATOM 723 O O . ILE A 1 97 ? 1.710 -5.554 18.522 1.00 97.44 97 ILE A O 1
ATOM 727 N N . PHE A 1 98 ? 2.690 -6.764 20.109 1.00 98.38 98 PHE A N 1
ATOM 728 C CA . PHE A 1 98 ? 1.470 -7.394 20.599 1.00 98.38 98 PHE A CA 1
ATOM 729 C C . PHE A 1 98 ? 0.839 -6.527 21.697 1.00 98.38 98 PHE A C 1
ATOM 731 O O . PHE A 1 98 ? 1.191 -6.607 22.880 1.00 98.38 98 PHE A O 1
ATOM 738 N N . ARG A 1 99 ? -0.068 -5.634 21.283 1.00 97.44 99 ARG A N 1
ATOM 739 C CA . ARG A 1 99 ? -0.734 -4.647 22.150 1.00 97.44 99 ARG A CA 1
ATOM 740 C C . ARG A 1 99 ? -2.220 -4.530 21.836 1.00 97.44 99 ARG A C 1
ATOM 742 O O . ARG A 1 99 ? -2.621 -4.663 20.683 1.00 97.44 99 ARG A O 1
ATOM 749 N N . LEU A 1 100 ? -3.020 -4.230 22.860 1.00 97.69 100 LEU A N 1
ATOM 750 C CA . LEU A 1 100 ? -4.475 -4.081 22.740 1.00 97.69 100 LEU A CA 1
ATOM 751 C C . LEU A 1 100 ? -4.898 -2.877 21.889 1.00 97.69 100 LEU A C 1
ATOM 753 O O . LEU A 1 100 ? -5.937 -2.937 21.239 1.00 97.69 100 LEU A O 1
ATOM 757 N N . VAL A 1 101 ? -4.095 -1.807 21.867 1.00 96.50 101 VAL A N 1
ATOM 758 C CA . VAL A 1 101 ? -4.429 -0.559 21.163 1.00 96.50 101 VAL A CA 1
ATOM 759 C C . VAL A 1 101 ? -4.712 -0.777 19.668 1.00 96.50 101 VAL A C 1
ATOM 761 O O . VAL A 1 101 ? -5.704 -0.262 19.143 1.00 96.50 101 VAL A O 1
ATOM 764 N N . ASP A 1 102 ? -3.893 -1.592 18.995 1.00 96.88 102 ASP A N 1
ATOM 765 C CA . ASP A 1 102 ? -3.948 -1.792 17.539 1.00 96.88 102 ASP A CA 1
ATOM 766 C C . ASP A 1 102 ? -3.505 -3.183 17.042 1.00 96.88 102 ASP A C 1
ATOM 768 O O . ASP A 1 102 ? -3.857 -3.575 15.933 1.00 96.88 102 ASP A O 1
ATOM 772 N N . GLY A 1 103 ? -2.725 -3.936 17.818 1.00 97.25 103 GLY A N 1
ATOM 773 C CA . GLY A 1 103 ? -2.267 -5.272 17.443 1.00 97.25 103 GLY A CA 1
ATOM 774 C C . GLY A 1 103 ? -3.346 -6.322 17.677 1.00 97.25 103 GLY A C 1
ATOM 775 O O . GLY A 1 103 ? -3.365 -7.347 16.998 1.00 97.25 103 GLY A O 1
ATOM 776 N N . ALA A 1 104 ? -4.236 -6.067 18.639 1.00 98.06 104 ALA A N 1
ATOM 777 C CA . ALA A 1 104 ? -5.377 -6.913 18.934 1.00 98.06 104 ALA A CA 1
ATOM 778 C C . ALA A 1 104 ? -6.556 -6.653 17.996 1.00 98.06 104 ALA A C 1
ATOM 780 O O . ALA A 1 104 ? -6.785 -5.541 17.521 1.00 98.06 104 ALA A O 1
ATOM 781 N N . ASN A 1 105 ? -7.362 -7.693 17.815 1.00 97.94 105 ASN A N 1
ATOM 782 C CA . ASN A 1 105 ? -8.593 -7.666 17.040 1.00 97.94 105 ASN A CA 1
ATOM 783 C C . ASN A 1 105 ? -9.618 -6.671 17.616 1.00 97.94 105 ASN A C 1
ATOM 785 O O . ASN A 1 105 ? -10.390 -6.066 16.879 1.00 97.94 105 ASN A O 1
ATOM 789 N N . SER A 1 106 ? -9.600 -6.464 18.935 1.00 96.62 106 SER A N 1
ATOM 790 C CA . SER A 1 106 ? -10.315 -5.381 19.611 1.00 96.62 106 SER A CA 1
ATOM 791 C C . SER A 1 106 ? -9.572 -4.970 20.888 1.00 96.62 106 SER A C 1
ATOM 793 O O . SER A 1 106 ? -8.860 -5.794 21.474 1.00 96.62 106 SER A O 1
ATOM 795 N N . PRO A 1 107 ? -9.743 -3.729 21.376 1.00 96.25 107 PRO A N 1
ATOM 796 C CA . PRO A 1 107 ? -9.094 -3.286 22.610 1.00 96.25 107 PRO A CA 1
ATOM 797 C C . PRO A 1 107 ? -9.666 -3.957 23.869 1.00 96.25 107 PRO A C 1
ATOM 799 O O . PRO A 1 107 ? -9.092 -3.823 24.944 1.00 96.25 107 PRO A O 1
ATOM 802 N N . HIS A 1 108 ? -10.777 -4.696 23.753 1.00 95.25 108 HIS A N 1
ATOM 803 C CA . HIS A 1 108 ? -11.397 -5.447 24.851 1.00 95.25 108 HIS A CA 1
ATOM 804 C C . HIS A 1 108 ? -10.960 -6.922 24.905 1.00 95.25 108 HIS A C 1
ATOM 806 O O . HIS A 1 108 ? -11.463 -7.685 25.734 1.00 95.25 108 HIS A O 1
ATOM 812 N N . GLN A 1 109 ? -10.055 -7.352 24.019 1.00 95.94 109 GLN A N 1
ATOM 813 C CA . GLN A 1 109 ? -9.546 -8.721 24.033 1.00 95.94 109 GLN A CA 1
ATOM 814 C C . GLN A 1 109 ? -8.816 -9.038 25.344 1.00 95.94 109 GLN A C 1
ATOM 816 O O . GLN A 1 109 ? -8.143 -8.197 25.941 1.00 95.94 109 GLN A O 1
ATOM 821 N N . ARG A 1 110 ? -8.921 -10.294 25.784 1.00 96.94 110 ARG A N 1
ATOM 822 C CA . ARG A 1 110 ? -8.159 -10.797 26.935 1.00 96.94 110 ARG A CA 1
ATOM 823 C C . ARG A 1 110 ? -6.776 -11.235 26.472 1.00 96.94 110 ARG A C 1
ATOM 825 O O . ARG A 1 110 ? -6.640 -11.797 25.392 1.00 96.94 110 ARG A O 1
ATOM 832 N N . VAL A 1 111 ? -5.758 -11.014 27.302 1.00 97.81 111 VAL A N 1
ATOM 833 C CA . VAL A 1 111 ? -4.347 -11.290 26.958 1.00 97.81 111 VAL A CA 1
ATOM 834 C C . VAL A 1 111 ? -3.556 -11.910 28.117 1.00 97.81 111 VAL A C 1
ATOM 836 O O . VAL A 1 111 ? -2.325 -11.941 28.099 1.00 97.81 111 VAL A O 1
ATOM 839 N N . ASN A 1 112 ? -4.245 -12.426 29.138 1.00 97.31 112 ASN A N 1
ATOM 840 C CA . ASN A 1 112 ? -3.629 -12.915 30.373 1.00 97.31 112 ASN A CA 1
ATOM 841 C C . ASN A 1 112 ? -2.926 -14.264 30.156 1.00 97.31 112 ASN A C 1
ATOM 843 O O . ASN A 1 112 ? -1.847 -14.493 30.701 1.00 97.31 112 ASN A O 1
ATOM 847 N N . THR A 1 113 ? -3.489 -15.137 29.317 1.00 98.19 113 THR A N 1
ATOM 848 C CA . THR A 1 113 ? -2.891 -16.435 28.961 1.00 98.19 113 THR A CA 1
ATOM 849 C C . THR A 1 113 ? -2.340 -16.442 27.536 1.00 98.19 113 THR A C 1
ATOM 851 O O . THR A 1 113 ? -2.730 -15.627 26.700 1.00 98.19 113 THR A O 1
ATOM 854 N N . LEU A 1 114 ? -1.449 -17.390 27.226 1.00 98.38 114 LEU A N 1
ATOM 855 C CA . LEU A 1 114 ? -0.926 -17.565 25.866 1.00 98.38 114 LEU A CA 1
ATOM 856 C C . LEU A 1 114 ? -2.048 -17.809 24.845 1.00 98.38 114 LEU A C 1
ATOM 858 O O . LEU A 1 114 ? -2.066 -17.180 23.792 1.00 98.38 114 LEU A O 1
ATOM 862 N N . ALA A 1 115 ? -3.009 -18.676 25.180 1.00 98.31 115 ALA A N 1
ATOM 863 C CA . ALA A 1 115 ? -4.152 -18.977 24.315 1.00 98.31 115 ALA A CA 1
ATOM 864 C C . ALA A 1 115 ? -5.009 -17.726 24.057 1.00 98.31 115 ALA A C 1
ATOM 866 O O . ALA A 1 115 ? -5.414 -17.467 22.927 1.00 98.31 115 ALA A O 1
ATOM 867 N N . GLN A 1 116 ? -5.228 -16.912 25.094 1.00 98.44 116 GLN A N 1
ATOM 868 C CA . GLN A 1 116 ? -5.918 -15.631 24.960 1.00 98.44 116 GLN A CA 1
ATOM 869 C C . GLN A 1 116 ? -5.153 -14.671 24.041 1.00 98.44 116 GLN A C 1
ATOM 871 O O . GLN A 1 116 ? -5.755 -14.102 23.140 1.00 98.44 116 GLN A O 1
ATOM 876 N N . ARG A 1 117 ? -3.825 -14.554 24.183 1.00 98.62 117 ARG A N 1
ATOM 877 C CA . ARG A 1 117 ? -2.993 -13.725 23.291 1.00 98.62 117 ARG A CA 1
ATOM 878 C C . ARG A 1 117 ? -3.018 -14.204 21.840 1.00 98.62 117 ARG A C 1
ATOM 880 O O . ARG A 1 117 ? -3.107 -13.383 20.935 1.00 98.62 117 ARG A O 1
ATOM 887 N N . GLN A 1 118 ? -2.984 -15.515 21.612 1.00 98.38 118 GLN A N 1
ATOM 888 C CA . GLN A 1 118 ? -3.051 -16.088 20.266 1.00 98.38 118 GLN A CA 1
ATOM 889 C C . GLN A 1 118 ? -4.361 -15.706 19.558 1.00 98.38 118 GLN A C 1
ATOM 891 O O . GLN A 1 118 ? -4.343 -15.361 18.378 1.00 98.38 118 GLN A O 1
ATOM 896 N N . LEU A 1 119 ? -5.485 -15.737 20.282 1.00 97.94 119 LEU A N 1
ATOM 897 C CA . LEU A 1 119 ? -6.787 -15.313 19.762 1.00 97.94 119 LEU A CA 1
ATOM 898 C C . LEU A 1 119 ? -6.869 -13.793 19.604 1.00 97.94 119 LEU A C 1
ATOM 900 O O . LEU A 1 119 ? -7.324 -13.314 18.570 1.00 97.94 119 LEU A O 1
ATOM 904 N N . ALA A 1 120 ? -6.394 -13.041 20.599 1.00 98.44 120 ALA A N 1
ATOM 905 C CA . ALA A 1 120 ? -6.438 -11.585 20.603 1.00 98.44 120 ALA A CA 1
ATOM 906 C C . ALA A 1 120 ? -5.704 -10.981 19.405 1.00 98.44 120 ALA A C 1
ATOM 908 O O . ALA A 1 120 ? -6.178 -9.996 18.853 1.00 98.44 120 ALA A O 1
ATOM 909 N N . TYR A 1 121 ? -4.575 -11.567 18.999 1.00 98.69 121 TYR A N 1
ATOM 910 C CA . TYR A 1 121 ? -3.710 -11.048 17.938 1.00 98.69 121 TYR A CA 1
ATOM 911 C C . TYR A 1 121 ? -3.860 -11.796 16.605 1.00 98.69 121 TYR A C 1
ATOM 913 O O . TYR A 1 121 ? -2.979 -11.700 15.750 1.00 98.69 121 TYR A O 1
ATOM 921 N N . SER A 1 122 ? -4.940 -12.559 16.400 1.00 98.12 122 SER A N 1
ATOM 922 C CA . SER A 1 122 ? -5.059 -13.444 15.234 1.00 98.12 122 SER A CA 1
ATOM 923 C C . SER A 1 122 ? -5.033 -12.701 13.893 1.00 98.12 122 SER A C 1
ATOM 925 O O . SER A 1 122 ? -4.393 -13.184 12.960 1.00 98.12 122 SER A O 1
ATOM 927 N N . MET A 1 123 ? -5.627 -11.504 13.787 1.00 98.06 123 MET A N 1
ATOM 928 C CA . MET A 1 123 ? -5.572 -10.716 12.549 1.00 98.06 123 MET A CA 1
ATOM 929 C C . MET A 1 123 ? -4.142 -10.296 12.207 1.00 98.06 123 MET A C 1
ATOM 931 O O . MET A 1 123 ? -3.699 -10.430 11.063 1.00 98.06 123 MET A O 1
ATOM 935 N N . LEU A 1 124 ? -3.389 -9.859 13.217 1.00 98.25 124 LEU A N 1
ATOM 936 C CA . LEU A 1 124 ? -1.981 -9.521 13.072 1.00 98.25 124 LEU A CA 1
ATOM 937 C C . LEU A 1 124 ? -1.166 -10.757 12.663 1.00 98.25 124 LEU A C 1
ATOM 939 O O . LEU A 1 124 ? -0.432 -10.707 11.679 1.00 98.25 124 LEU A O 1
ATOM 943 N N . LEU A 1 125 ? -1.342 -11.882 13.357 1.00 98.38 125 LEU A N 1
ATOM 944 C CA . LEU A 1 125 ? -0.580 -13.116 13.132 1.00 98.38 125 LEU A CA 1
ATOM 945 C C . LEU A 1 125 ? -0.866 -13.790 11.785 1.00 98.38 125 LEU A C 1
ATOM 947 O O . LEU A 1 125 ? 0.039 -14.404 11.221 1.00 98.38 125 LEU A O 1
ATOM 951 N N . ASN A 1 126 ? -2.095 -13.693 11.278 1.00 97.19 126 ASN A N 1
ATOM 952 C CA . ASN A 1 126 ? -2.517 -14.406 10.071 1.00 97.19 126 ASN A CA 1
ATOM 953 C C . ASN A 1 126 ? -2.415 -13.542 8.807 1.00 97.19 126 ASN A C 1
ATOM 955 O O . ASN A 1 126 ? -2.062 -14.059 7.749 1.00 97.19 126 ASN A O 1
ATOM 959 N N . TYR A 1 127 ? -2.668 -12.233 8.912 1.00 97.06 127 TYR A N 1
ATOM 960 C CA . TYR A 1 127 ? -2.749 -11.338 7.747 1.00 97.06 127 TYR A CA 1
ATOM 961 C C . TYR A 1 127 ? -1.738 -10.185 7.780 1.00 97.06 127 TYR A C 1
ATOM 963 O O . TYR A 1 127 ? -1.619 -9.442 6.804 1.00 97.06 127 TYR A O 1
ATOM 971 N N . GLY A 1 128 ? -0.986 -10.012 8.874 1.00 97.38 128 GLY A N 1
ATOM 972 C CA . GLY A 1 128 ? -0.017 -8.920 9.002 1.00 97.38 128 GLY A CA 1
ATOM 973 C C . GLY A 1 128 ? -0.680 -7.541 8.995 1.00 97.38 128 GLY A C 1
ATOM 974 O O . GLY A 1 128 ? -0.145 -6.595 8.412 1.00 97.38 128 GLY A O 1
ATOM 975 N N . VAL A 1 129 ? -1.870 -7.438 9.589 1.00 98.25 129 VAL A N 1
ATOM 976 C CA . VAL A 1 129 ? -2.672 -6.211 9.668 1.00 98.25 129 VAL A CA 1
ATOM 977 C C . VAL A 1 129 ? -2.806 -5.743 11.110 1.00 98.25 129 VAL A C 1
ATOM 979 O O . VAL A 1 129 ? -2.902 -6.551 12.028 1.00 98.25 129 VAL A O 1
ATOM 982 N N . ILE A 1 130 ? -2.853 -4.428 11.293 1.00 98.25 130 ILE A N 1
ATOM 983 C CA . ILE A 1 130 ? -3.207 -3.795 12.562 1.00 98.25 130 ILE A CA 1
ATOM 984 C C . ILE A 1 130 ? -4.612 -3.208 12.466 1.00 98.25 130 ILE A C 1
ATOM 986 O O . ILE A 1 130 ? -5.071 -2.813 11.387 1.00 98.25 130 ILE A O 1
ATOM 990 N N . ARG A 1 131 ? -5.290 -3.139 13.603 1.00 98.12 131 ARG A N 1
ATOM 991 C CA . ARG A 1 131 ? -6.576 -2.475 13.760 1.00 98.12 131 ARG A CA 1
ATOM 992 C C . ARG A 1 131 ? -6.366 -0.963 13.777 1.00 98.12 131 ARG A C 1
ATOM 994 O O . ARG A 1 131 ? -5.575 -0.440 14.556 1.00 98.12 131 ARG A O 1
ATOM 1001 N N . ILE A 1 132 ? -7.104 -0.252 12.939 1.00 97.38 132 ILE A N 1
ATOM 1002 C CA . ILE A 1 132 ? -7.177 1.206 12.935 1.00 97.38 132 ILE A CA 1
ATOM 1003 C C . ILE A 1 132 ? -8.587 1.594 13.378 1.00 97.38 132 ILE A C 1
ATOM 1005 O O . ILE A 1 132 ? -9.556 1.284 12.687 1.00 97.38 132 ILE A O 1
ATOM 1009 N N . ALA A 1 133 ? -8.687 2.270 14.524 1.00 95.69 133 ALA A N 1
ATOM 1010 C CA . ALA A 1 133 ? -9.934 2.857 15.008 1.00 95.69 133 ALA A CA 1
ATOM 1011 C C . ALA A 1 133 ? -10.340 4.033 14.122 1.00 95.69 133 ALA A C 1
ATOM 1013 O O . ALA A 1 133 ? -9.543 4.958 13.928 1.00 95.69 133 ALA A O 1
ATOM 1014 N N . LYS A 1 134 ? -11.569 4.031 13.603 1.00 96.50 134 LYS A N 1
ATOM 1015 C CA . LYS A 1 134 ? -12.121 5.157 12.838 1.00 96.50 134 LYS A CA 1
ATOM 1016 C C . LYS A 1 134 ? -13.564 5.438 13.260 1.00 96.50 134 LYS A C 1
ATOM 1018 O O . LYS A 1 134 ? -14.398 4.553 13.113 1.00 96.50 134 LYS A O 1
ATOM 1023 N N . PRO A 1 135 ? -13.899 6.654 13.718 1.00 97.06 135 PRO A N 1
ATOM 1024 C CA . PRO A 1 135 ? -15.296 7.022 13.894 1.00 97.06 135 PRO A CA 1
ATOM 1025 C C . PRO A 1 135 ? -15.972 7.222 12.534 1.00 97.06 135 PRO A C 1
ATOM 1027 O O . PRO A 1 135 ? -15.313 7.544 11.538 1.00 97.06 135 PRO A O 1
ATOM 1030 N N . MET A 1 136 ? -17.297 7.103 12.506 1.00 97.50 136 MET A N 1
ATOM 1031 C CA . MET A 1 136 ? -18.101 7.637 11.412 1.00 97.50 136 MET A CA 1
ATOM 1032 C C . MET A 1 136 ? -17.900 9.159 11.290 1.00 97.50 136 MET A C 1
ATOM 1034 O O . MET A 1 136 ? -17.905 9.858 12.308 1.00 97.50 136 MET A O 1
ATOM 1038 N N . PRO A 1 137 ? -17.738 9.711 10.072 1.00 96.88 137 PRO A N 1
ATOM 1039 C CA . PRO A 1 137 ? -17.650 11.158 9.891 1.00 96.88 137 PRO A CA 1
ATOM 1040 C C . PRO A 1 137 ? -18.961 11.855 10.289 1.00 96.88 137 PRO A C 1
ATOM 1042 O O . PRO A 1 137 ? -20.035 11.446 9.856 1.00 96.88 137 PRO A O 1
ATOM 1045 N N . LEU A 1 138 ? -18.873 12.946 11.062 1.00 93.06 138 LEU A N 1
ATOM 1046 C CA . LEU A 1 138 ? -20.043 13.660 11.608 1.00 93.06 138 LEU A CA 1
ATOM 1047 C C . LEU A 1 138 ? -21.018 14.185 10.540 1.00 93.06 138 LEU A C 1
ATOM 1049 O O . LEU A 1 138 ? -22.215 14.260 10.789 1.00 93.06 138 LEU A O 1
ATOM 1053 N N . ALA A 1 139 ? -20.507 14.557 9.366 1.00 93.94 139 ALA A N 1
ATOM 1054 C CA . ALA A 1 139 ? -21.286 15.103 8.254 1.00 93.94 139 ALA A CA 1
ATOM 1055 C C . ALA A 1 139 ? -21.260 14.170 7.033 1.00 93.94 139 ALA A C 1
ATOM 1057 O O . ALA A 1 139 ? -21.188 14.636 5.896 1.00 93.94 139 ALA A O 1
ATOM 1058 N N . ALA A 1 140 ? -21.247 12.854 7.266 1.00 97.69 140 ALA A N 1
ATOM 1059 C CA . ALA A 1 140 ? -21.286 11.891 6.178 1.00 97.69 140 ALA A CA 1
ATOM 1060 C C . ALA A 1 140 ? -22.621 11.966 5.411 1.00 97.69 140 ALA A C 1
ATOM 1062 O O . ALA A 1 140 ? -23.695 12.005 6.012 1.00 97.69 140 ALA A O 1
ATOM 1063 N N . ASP A 1 141 ? -22.571 11.907 4.079 1.00 98.25 141 ASP A N 1
ATOM 1064 C CA . ASP A 1 141 ? -23.758 11.739 3.222 1.00 98.25 141 ASP A CA 1
ATOM 1065 C C . ASP A 1 141 ? -24.273 10.280 3.209 1.00 98.25 141 ASP A C 1
ATOM 1067 O O . ASP A 1 141 ? -25.185 9.922 2.458 1.00 98.25 141 ASP A O 1
ATOM 1071 N N . PHE A 1 142 ? -23.725 9.444 4.090 1.00 98.50 142 PHE A N 1
ATOM 1072 C CA . PHE A 1 142 ? -24.093 8.056 4.302 1.00 98.50 142 PHE A CA 1
ATOM 1073 C C . PHE A 1 142 ? -24.140 7.698 5.786 1.00 98.50 142 PHE A C 1
ATOM 1075 O O . PHE A 1 142 ? -23.472 8.312 6.617 1.00 98.50 142 PHE A O 1
ATOM 1082 N N . SER A 1 143 ? -24.912 6.672 6.124 1.00 98.06 143 SER A N 1
ATOM 1083 C CA . SER A 1 143 ? -25.071 6.179 7.492 1.00 98.06 143 SER A CA 1
ATOM 1084 C C . SER A 1 143 ? -24.674 4.715 7.613 1.00 98.06 143 SER A C 1
ATOM 1086 O O . SER A 1 143 ? -24.842 3.925 6.680 1.00 98.06 143 SER A O 1
ATOM 1088 N N . LEU A 1 144 ? -24.167 4.341 8.787 1.00 98.31 144 LEU A N 1
ATOM 1089 C CA . LEU A 1 144 ? -23.941 2.951 9.163 1.00 98.31 144 LEU A CA 1
ATOM 1090 C C . LEU A 1 144 ? -25.273 2.321 9.580 1.00 98.31 144 LEU A C 1
ATOM 1092 O O . LEU A 1 144 ? -25.913 2.782 10.516 1.00 98.31 144 LEU A O 1
ATOM 1096 N N . VAL A 1 145 ? -25.688 1.267 8.881 1.00 98.12 145 VAL A N 1
ATOM 1097 C CA . VAL A 1 145 ? -26.961 0.569 9.135 1.00 98.12 145 VAL A CA 1
ATOM 1098 C C . VAL A 1 145 ? -26.755 -0.704 9.943 1.00 98.12 145 VAL A C 1
ATOM 1100 O O . VAL A 1 145 ? -27.599 -1.068 10.758 1.00 98.12 145 VAL A O 1
ATOM 1103 N N . LYS A 1 146 ? -25.651 -1.413 9.701 1.00 98.25 146 LYS A N 1
ATOM 1104 C CA . LYS A 1 146 ? -25.354 -2.676 10.377 1.00 98.25 146 LYS A CA 1
ATOM 1105 C C . LYS A 1 146 ? -23.855 -2.888 10.497 1.00 98.25 146 LYS A C 1
ATOM 1107 O O . LYS A 1 146 ? -23.116 -2.634 9.545 1.00 98.25 146 LYS A O 1
ATOM 1112 N N . VAL A 1 147 ? -23.453 -3.433 11.639 1.00 98.31 147 VAL A N 1
ATOM 1113 C CA . VAL A 1 147 ? -22.124 -3.991 11.875 1.00 98.31 147 VAL A CA 1
ATOM 1114 C C . VAL A 1 147 ? -22.265 -5.494 12.081 1.00 98.31 147 VAL A C 1
ATOM 1116 O O . VAL A 1 147 ? -23.078 -5.939 12.887 1.00 98.31 147 VAL A O 1
ATOM 1119 N N . ASP A 1 148 ? -21.497 -6.266 11.325 1.00 98.12 148 ASP A N 1
ATOM 1120 C CA . ASP A 1 148 ? -21.259 -7.688 11.558 1.00 98.12 148 ASP A CA 1
ATOM 1121 C C . ASP A 1 148 ? -19.771 -7.850 11.891 1.00 98.12 148 ASP A C 1
ATOM 1123 O O . ASP A 1 148 ? -18.931 -7.941 10.993 1.00 98.12 148 ASP A O 1
ATOM 1127 N N . ASP A 1 149 ? -19.456 -7.749 13.183 1.00 97.25 149 ASP A N 1
ATOM 1128 C CA . ASP A 1 149 ? -18.099 -7.785 13.731 1.00 97.25 149 ASP A CA 1
ATOM 1129 C C . ASP A 1 149 ? -17.868 -9.095 14.507 1.00 97.25 149 ASP A C 1
ATOM 1131 O O . ASP A 1 149 ? -18.486 -9.283 15.562 1.00 97.25 149 ASP A O 1
ATOM 1135 N N . PRO A 1 150 ? -16.946 -9.964 14.049 1.00 96.56 150 PRO A N 1
ATOM 1136 C CA . PRO A 1 150 ? -16.581 -11.204 14.740 1.00 96.56 150 PRO A CA 1
ATOM 1137 C C . PRO A 1 150 ? -16.083 -11.006 16.177 1.00 96.56 150 PRO A C 1
ATOM 1139 O O . PRO A 1 150 ? -16.076 -11.952 16.964 1.00 96.56 150 PRO A O 1
ATOM 1142 N N . TYR A 1 151 ? -15.649 -9.792 16.526 1.00 96.12 151 TYR A N 1
ATOM 1143 C CA . TYR A 1 151 ? -15.044 -9.475 17.819 1.00 96.12 151 TYR A CA 1
ATOM 1144 C C . TYR A 1 151 ? -15.962 -8.685 18.758 1.00 96.12 151 TYR A C 1
ATOM 1146 O O . TYR A 1 151 ? -15.551 -8.384 19.881 1.00 96.12 151 TYR A O 1
ATOM 1154 N N . GLY A 1 152 ? -17.189 -8.370 18.323 1.00 95.44 152 GLY A N 1
ATOM 1155 C CA . GLY A 1 152 ? -18.224 -7.742 19.149 1.00 95.44 152 GLY A CA 1
ATOM 1156 C C . GLY A 1 152 ? -17.857 -6.364 19.712 1.00 95.44 152 GLY A C 1
ATOM 1157 O O . GLY A 1 152 ? -18.305 -6.018 20.804 1.00 95.44 152 GLY A O 1
ATOM 1158 N N . TYR A 1 153 ? -17.019 -5.598 19.013 1.00 96.38 153 TYR A N 1
ATOM 1159 C CA . TYR A 1 153 ? -16.515 -4.298 19.459 1.00 96.38 153 TYR A CA 1
ATOM 1160 C C . TYR A 1 153 ? -16.960 -3.140 18.560 1.00 96.38 153 TYR A C 1
ATOM 1162 O O . TYR A 1 153 ? -17.388 -2.091 19.054 1.00 96.38 153 TYR A O 1
ATOM 1170 N N . ALA A 1 154 ? -16.839 -3.313 17.245 1.00 97.31 154 ALA A N 1
ATOM 1171 C CA . ALA A 1 154 ? -16.973 -2.227 16.292 1.00 97.31 154 ALA A CA 1
ATOM 1172 C C . ALA A 1 154 ? -18.386 -1.627 16.293 1.00 97.31 154 ALA A C 1
ATOM 1174 O O . ALA A 1 154 ? -19.397 -2.329 16.292 1.00 97.31 154 ALA A O 1
ATOM 1175 N N . ASN A 1 155 ? -18.452 -0.299 16.271 1.00 96.38 155 ASN A N 1
ATOM 1176 C CA . ASN A 1 155 ? -19.693 0.472 16.224 1.00 96.38 155 ASN A CA 1
ATOM 1177 C C . ASN A 1 155 ? -19.445 1.825 15.537 1.00 96.38 155 ASN A C 1
ATOM 1179 O O . ASN A 1 155 ? -18.324 2.131 15.145 1.00 96.38 155 ASN A O 1
ATOM 1183 N N . GLU A 1 156 ? -20.477 2.655 15.397 1.00 95.56 156 GLU A N 1
ATOM 1184 C CA . GLU A 1 156 ? -20.386 3.947 14.699 1.00 95.56 156 GLU A CA 1
ATOM 1185 C C . GLU A 1 156 ? -19.317 4.908 15.255 1.00 95.56 156 GLU A C 1
ATOM 1187 O O . GLU A 1 156 ? -18.791 5.734 14.509 1.00 95.56 156 GLU A O 1
ATOM 1192 N N . LYS A 1 157 ? -18.975 4.806 16.546 1.00 96.25 157 LYS A N 1
ATOM 1193 C CA . LYS A 1 157 ? -17.970 5.663 17.195 1.00 96.25 157 LYS A CA 1
ATOM 1194 C C . LYS A 1 157 ? -16.553 5.116 17.043 1.00 96.25 157 LYS A C 1
ATOM 1196 O O . LYS A 1 157 ? -15.605 5.893 17.088 1.00 96.25 157 LYS A O 1
ATOM 1201 N N . ASP A 1 158 ? -16.412 3.807 16.856 1.00 95.88 158 ASP A N 1
ATOM 1202 C CA . ASP A 1 158 ? -15.126 3.129 16.697 1.00 95.88 158 ASP A CA 1
ATOM 1203 C C . ASP A 1 158 ? -15.285 1.931 15.755 1.00 95.88 158 ASP A C 1
ATOM 1205 O O . ASP A 1 158 ? -15.517 0.788 16.161 1.00 95.88 158 ASP A O 1
ATOM 1209 N N . LEU A 1 159 ? -15.206 2.208 14.456 1.00 97.56 159 LEU A N 1
ATOM 1210 C CA . LEU A 1 159 ? -15.081 1.171 13.446 1.00 97.56 159 LEU A CA 1
ATOM 1211 C C . LEU A 1 159 ? -13.682 0.568 13.555 1.00 97.56 159 LEU A C 1
ATOM 1213 O O . LEU A 1 159 ? -12.681 1.284 13.612 1.00 97.56 159 LEU A O 1
ATOM 1217 N N . SER A 1 160 ? -13.612 -0.757 13.504 1.00 97.44 160 SER A N 1
ATOM 1218 C CA . SER A 1 160 ? -12.355 -1.494 13.420 1.00 97.44 160 SER A CA 1
ATOM 1219 C C . SER A 1 160 ? -12.069 -1.854 11.969 1.00 97.44 160 SER A C 1
ATOM 1221 O O . SER A 1 160 ? -12.675 -2.775 11.419 1.00 97.44 160 SER A O 1
ATOM 1223 N N . VAL A 1 161 ? -11.156 -1.116 11.337 1.00 97.69 161 VAL A N 1
ATOM 1224 C CA . VAL A 1 161 ? -10.666 -1.452 9.993 1.00 97.69 161 VAL A CA 1
ATOM 1225 C C . VAL A 1 161 ? -9.254 -2.013 10.085 1.00 97.69 161 VAL A C 1
ATOM 1227 O O . VAL A 1 161 ? -8.403 -1.471 10.788 1.00 97.69 161 VAL A O 1
ATOM 1230 N N . PHE A 1 162 ? -8.995 -3.116 9.391 1.00 98.19 162 PHE A N 1
ATOM 1231 C CA . PHE A 1 162 ? -7.724 -3.829 9.485 1.00 98.19 162 PHE A CA 1
ATOM 1232 C C . PHE A 1 162 ? -6.844 -3.515 8.288 1.00 98.19 162 PHE A C 1
ATOM 1234 O O . PHE A 1 162 ? -7.193 -3.817 7.147 1.00 98.19 162 PHE A O 1
ATOM 1241 N N . ARG A 1 163 ? -5.693 -2.895 8.549 1.00 98.06 163 ARG A N 1
ATOM 1242 C CA . ARG A 1 163 ? -4.797 -2.406 7.502 1.00 98.06 163 ARG A CA 1
ATOM 1243 C C . ARG A 1 163 ? -3.364 -2.835 7.754 1.00 98.06 163 ARG A C 1
ATOM 1245 O O . ARG A 1 163 ? -2.875 -2.818 8.879 1.00 98.06 163 ARG A O 1
ATOM 1252 N N . ARG A 1 164 ? -2.661 -3.174 6.682 1.00 97.06 164 ARG A N 1
ATOM 1253 C CA . ARG A 1 164 ? -1.242 -3.499 6.700 1.00 97.06 164 ARG A CA 1
ATOM 1254 C C . ARG A 1 164 ? -0.418 -2.246 6.988 1.00 97.06 164 ARG A C 1
ATOM 1256 O O . ARG A 1 164 ? -0.637 -1.231 6.313 1.00 97.06 164 ARG A O 1
ATOM 1263 N N . PRO A 1 165 ? 0.560 -2.309 7.907 1.00 97.44 165 PRO A N 1
ATOM 1264 C CA . PRO A 1 165 ? 1.611 -1.305 8.000 1.00 97.44 165 PRO A CA 1
ATOM 1265 C C . PRO A 1 165 ? 2.287 -1.112 6.637 1.00 97.44 165 PRO A C 1
ATOM 1267 O O . PRO A 1 165 ? 2.732 -2.071 6.005 1.00 97.44 165 PRO A O 1
ATOM 1270 N N . LEU A 1 166 ? 2.329 0.124 6.144 1.00 97.44 166 LEU A N 1
ATOM 1271 C CA . LEU A 1 166 ? 2.985 0.423 4.871 1.00 97.44 166 LEU A CA 1
ATOM 1272 C C . LEU A 1 166 ? 4.511 0.432 5.038 1.00 97.44 166 LEU A C 1
ATOM 1274 O O . LEU A 1 166 ? 4.987 0.763 6.116 1.00 97.44 166 LEU A O 1
ATOM 1278 N N . PRO A 1 167 ? 5.283 0.112 3.991 1.00 97.38 167 PRO A N 1
ATOM 1279 C CA . PRO A 1 167 ? 6.738 0.190 4.049 1.00 97.38 167 PRO A CA 1
ATOM 1280 C C . PRO A 1 167 ? 7.238 1.594 4.411 1.00 97.38 167 PRO A C 1
ATOM 1282 O O . PRO A 1 167 ? 6.753 2.572 3.843 1.00 97.38 167 PRO A O 1
ATOM 1285 N N . SER A 1 168 ? 8.237 1.687 5.292 1.00 96.94 168 SER A N 1
ATOM 1286 C CA . SER A 1 168 ? 8.902 2.952 5.670 1.00 96.94 168 SER A CA 1
ATOM 1287 C C . SER A 1 168 ? 10.126 3.279 4.796 1.00 96.94 168 SER A C 1
ATOM 1289 O O . SER A 1 168 ? 11.019 4.021 5.197 1.00 96.94 168 SER A O 1
ATOM 1291 N N . THR A 1 169 ? 10.190 2.694 3.601 1.00 96.75 169 THR A N 1
ATOM 1292 C CA . THR A 1 169 ? 11.209 2.959 2.574 1.00 96.75 169 THR A CA 1
ATOM 1293 C C . THR A 1 169 ? 10.535 3.305 1.260 1.00 96.75 169 THR A C 1
ATOM 1295 O O . THR A 1 169 ? 9.339 3.056 1.088 1.00 96.75 169 THR A O 1
ATOM 1298 N N . ASN A 1 170 ? 11.285 3.913 0.338 1.00 97.75 170 ASN A N 1
ATOM 1299 C CA . ASN A 1 170 ? 10.760 4.504 -0.896 1.00 97.75 170 ASN A CA 1
ATOM 1300 C C . ASN A 1 170 ? 9.748 5.638 -0.649 1.00 97.75 170 ASN A C 1
ATOM 1302 O O . ASN A 1 170 ? 9.071 6.069 -1.585 1.00 97.75 170 ASN A O 1
ATOM 1306 N N . VAL A 1 171 ? 9.636 6.152 0.586 1.00 97.31 171 VAL A N 1
ATOM 1307 C CA . VAL A 1 171 ? 8.610 7.151 0.929 1.00 97.31 171 VAL A CA 1
ATOM 1308 C C . VAL A 1 171 ? 8.804 8.456 0.164 1.00 97.31 171 VAL A C 1
ATOM 1310 O O . VAL A 1 171 ? 7.823 9.145 -0.092 1.00 97.31 171 VAL A O 1
ATOM 1313 N N . ALA A 1 172 ? 10.030 8.741 -0.293 1.00 96.88 172 ALA A N 1
ATOM 1314 C CA . ALA A 1 172 ? 10.367 9.886 -1.136 1.00 96.88 172 ALA A CA 1
ATOM 1315 C C . ALA A 1 172 ? 9.574 9.957 -2.453 1.00 96.88 172 ALA A C 1
ATOM 1317 O O . ALA A 1 172 ? 9.466 11.032 -3.041 1.00 96.88 172 ALA A O 1
ATOM 1318 N N . PHE A 1 173 ? 8.992 8.840 -2.898 1.00 97.75 173 PHE A N 1
ATOM 1319 C CA . PHE A 1 173 ? 8.183 8.772 -4.114 1.00 97.75 173 PHE A CA 1
ATOM 1320 C C . PHE A 1 173 ? 6.674 8.901 -3.865 1.00 97.75 173 PHE A C 1
ATOM 1322 O O . PHE A 1 173 ? 5.889 8.856 -4.814 1.00 97.75 173 PHE A O 1
ATOM 1329 N N . LEU A 1 174 ? 6.230 9.032 -2.612 1.00 97.44 174 LEU A N 1
ATOM 1330 C CA . LEU A 1 174 ? 4.807 9.094 -2.290 1.00 97.44 174 LEU A CA 1
ATOM 1331 C C . LEU A 1 174 ? 4.187 10.431 -2.706 1.00 97.44 174 LEU A C 1
ATOM 1333 O O . LEU A 1 174 ? 4.686 11.506 -2.383 1.00 97.44 174 LEU A O 1
ATOM 1337 N N . SER A 1 175 ? 3.010 10.359 -3.323 1.00 95.12 175 SER A N 1
ATOM 1338 C CA . SER A 1 175 ? 2.068 11.481 -3.382 1.00 95.12 175 SER A CA 1
ATOM 1339 C C . SER A 1 175 ? 1.057 11.451 -2.233 1.00 95.12 175 SER A C 1
ATOM 1341 O O . SER A 1 175 ? 0.444 12.467 -1.927 1.00 95.12 175 SER A O 1
ATOM 1343 N N . THR A 1 176 ? 0.865 10.288 -1.604 1.00 96.19 176 THR A N 1
ATOM 1344 C CA . THR A 1 176 ? -0.187 10.025 -0.616 1.00 96.19 176 THR A CA 1
ATOM 1345 C C . THR A 1 176 ? 0.361 9.199 0.538 1.00 96.19 176 THR A C 1
ATOM 1347 O O . THR A 1 176 ? 0.953 8.137 0.326 1.00 96.19 176 THR A O 1
ATOM 1350 N N . VAL A 1 177 ? 0.120 9.662 1.763 1.00 98.06 177 VAL A N 1
ATOM 1351 C CA . VAL A 1 177 ? 0.557 9.013 3.001 1.00 98.06 177 VAL A CA 1
ATOM 1352 C C . VAL A 1 177 ? -0.623 8.269 3.632 1.00 98.06 177 VAL A C 1
ATOM 1354 O O . VAL A 1 177 ? -1.691 8.842 3.844 1.00 98.06 177 VAL A O 1
ATOM 1357 N N . MET A 1 178 ? -0.396 6.987 3.944 1.00 98.00 178 MET A N 1
ATOM 1358 C CA . MET A 1 178 ? -1.384 5.983 4.379 1.00 98.00 178 MET A CA 1
ATOM 1359 C C . MET A 1 178 ? -2.358 5.486 3.301 1.00 98.00 178 MET A C 1
ATOM 1361 O O . MET A 1 178 ? -2.569 6.132 2.282 1.00 98.00 178 MET A O 1
ATOM 1365 N N . TRP A 1 179 ? -2.922 4.288 3.505 1.00 98.19 179 TRP A N 1
ATOM 1366 C CA . TRP A 1 179 ? -3.815 3.614 2.548 1.00 98.19 179 TRP A CA 1
ATOM 1367 C C . TRP A 1 179 ? -5.023 4.460 2.137 1.00 98.19 179 TRP A C 1
ATOM 1369 O O . TRP A 1 179 ? -5.334 4.553 0.954 1.00 98.19 179 TRP A O 1
ATOM 1379 N N . ASP A 1 180 ? -5.670 5.082 3.116 1.00 97.50 180 ASP A N 1
ATOM 1380 C CA . ASP A 1 180 ? -6.841 5.951 2.982 1.00 97.50 180 ASP A CA 1
ATOM 1381 C C . ASP A 1 180 ? -6.475 7.430 2.819 1.00 97.50 180 ASP A C 1
ATOM 1383 O O . ASP A 1 180 ? -7.355 8.266 2.672 1.00 97.50 180 ASP A O 1
ATOM 1387 N N . GLY A 1 181 ? -5.183 7.769 2.855 1.00 97.00 181 GLY A N 1
ATOM 1388 C CA . GLY A 1 181 ? -4.721 9.143 2.697 1.00 97.00 181 GLY A CA 1
ATOM 1389 C C . GLY A 1 181 ? -4.815 10.007 3.950 1.00 97.00 181 GLY A C 1
ATOM 1390 O O . GLY A 1 181 ? -4.522 11.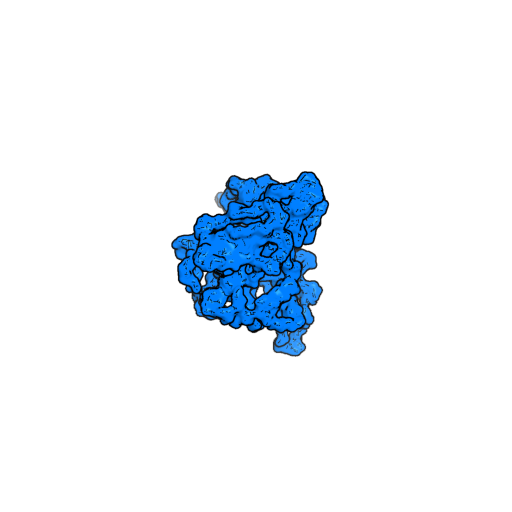194 3.848 1.00 97.00 181 GLY A O 1
ATOM 1391 N N . ARG A 1 182 ? -5.170 9.451 5.120 1.00 96.25 182 ARG A N 1
ATOM 1392 C CA . ARG A 1 182 ? -5.453 10.221 6.355 1.00 96.25 182 ARG A CA 1
ATOM 1393 C C . ARG A 1 182 ? -4.328 11.132 6.838 1.00 96.25 182 ARG A C 1
ATOM 1395 O O . ARG A 1 182 ? -4.583 12.074 7.572 1.00 96.25 182 ARG A O 1
ATOM 1402 N N . GLU A 1 183 ? -3.101 10.853 6.418 1.00 97.44 183 GLU A N 1
ATOM 1403 C CA . GLU A 1 183 ? -1.923 11.630 6.797 1.00 97.44 183 GLU A CA 1
ATOM 1404 C C . GLU A 1 183 ? -1.456 12.569 5.673 1.00 97.44 183 GLU A C 1
ATOM 1406 O O . GLU A 1 183 ? -0.458 13.269 5.816 1.00 97.44 183 GLU A O 1
ATOM 1411 N N . THR A 1 184 ? -2.164 12.597 4.540 1.00 96.56 184 THR A N 1
ATOM 1412 C CA . THR A 1 184 ? -1.850 13.452 3.388 1.00 96.56 184 THR A CA 1
ATOM 1413 C C . THR A 1 184 ? -2.409 14.847 3.631 1.00 96.56 184 THR A C 1
ATOM 1415 O O . THR A 1 184 ? -3.606 15.085 3.489 1.00 96.56 184 THR A O 1
ATOM 1418 N N . GLN A 1 185 ? -1.538 15.778 4.010 1.00 94.94 185 GLN A N 1
ATOM 1419 C CA . GLN A 1 185 ? -1.956 17.100 4.466 1.00 94.94 185 GLN A CA 1
ATOM 1420 C C . GLN A 1 185 ? -2.362 18.010 3.303 1.00 94.94 185 GLN A C 1
ATOM 1422 O O . GLN A 1 185 ? -1.721 18.034 2.249 1.00 94.94 185 GLN A O 1
ATOM 1427 N N . HIS A 1 186 ? -3.404 18.810 3.519 1.00 92.06 186 HIS A N 1
ATOM 1428 C CA . HIS A 1 186 ? -3.873 19.822 2.575 1.00 92.06 186 HIS A CA 1
ATOM 1429 C C . HIS A 1 186 ? -3.329 21.211 2.914 1.00 92.06 186 HIS A C 1
ATOM 1431 O O . HIS A 1 186 ? -2.938 21.494 4.045 1.00 92.06 186 HIS A O 1
ATOM 1437 N N . THR A 1 187 ? -3.321 22.109 1.933 1.00 89.00 187 THR A N 1
ATOM 1438 C CA . THR A 1 187 ? -2.921 23.506 2.113 1.00 89.00 187 THR A CA 1
ATOM 1439 C C . THR A 1 187 ? -3.790 24.438 1.276 1.00 89.00 187 THR A C 1
ATOM 1441 O O . THR A 1 187 ? -4.202 24.103 0.168 1.00 89.00 187 THR A O 1
ATOM 1444 N N . LYS A 1 188 ? -4.052 25.636 1.810 1.00 81.88 188 LYS A N 1
ATOM 1445 C CA . LYS A 1 188 ? -4.692 26.742 1.074 1.00 81.88 188 LYS A CA 1
ATOM 1446 C C . LYS A 1 188 ? -3.694 27.547 0.234 1.00 81.88 188 LYS A C 1
ATOM 1448 O O . LYS A 1 188 ? -4.102 28.389 -0.555 1.00 81.88 188 LYS A O 1
ATOM 1453 N N . LYS A 1 189 ? -2.390 27.339 0.441 1.00 74.44 189 LYS A N 1
ATOM 1454 C CA . LYS A 1 189 ? -1.333 28.016 -0.320 1.00 74.44 189 LYS A CA 1
ATOM 1455 C C . LYS A 1 189 ? -1.166 27.353 -1.690 1.00 74.44 189 LYS A C 1
ATOM 1457 O O . LYS A 1 189 ? -1.364 26.147 -1.816 1.00 74.44 189 LYS A O 1
ATOM 1462 N N . TYR A 1 190 ? -0.752 28.128 -2.690 1.00 63.34 190 TYR A N 1
ATOM 1463 C CA . TYR A 1 190 ? -0.349 27.596 -3.994 1.00 63.34 190 TYR A CA 1
ATOM 1464 C C . TYR A 1 190 ? 0.761 26.538 -3.825 1.00 63.34 190 TYR A C 1
ATOM 1466 O O . TYR A 1 190 ? 1.662 26.712 -3.000 1.00 63.34 190 TYR A O 1
ATOM 1474 N N . GLY A 1 191 ? 0.676 25.424 -4.560 1.00 73.00 191 GLY A N 1
ATOM 1475 C CA . GLY A 1 191 ? 1.578 24.280 -4.393 1.00 73.00 191 GLY A CA 1
ATOM 1476 C C . GLY A 1 191 ? 1.187 23.064 -5.239 1.00 73.00 191 GLY A C 1
ATOM 1477 O O . GLY A 1 191 ? 0.882 23.198 -6.422 1.00 73.00 191 GLY A O 1
ATOM 1478 N N . ASN A 1 192 ? 1.197 21.875 -4.626 1.00 88.81 192 ASN A N 1
ATOM 1479 C CA . ASN A 1 192 ? 0.847 20.596 -5.257 1.00 88.81 192 ASN A CA 1
ATOM 1480 C C . ASN A 1 192 ? -0.672 20.493 -5.496 1.00 88.81 192 ASN A C 1
ATOM 1482 O O . ASN A 1 192 ? -1.391 19.837 -4.741 1.00 88.81 192 ASN A O 1
ATOM 1486 N N . CYS A 1 193 ? -1.173 21.191 -6.511 1.00 89.56 193 CYS A N 1
ATOM 1487 C CA . CYS A 1 193 ? -2.594 21.254 -6.848 1.00 89.56 193 CYS A CA 1
ATOM 1488 C C . CYS A 1 193 ? -2.909 20.314 -8.029 1.00 89.56 193 CYS A C 1
ATOM 1490 O O . CYS A 1 193 ? -2.256 20.426 -9.070 1.00 89.56 193 CYS A O 1
ATOM 1492 N N . PRO A 1 194 ? -3.876 19.387 -7.905 1.00 88.38 194 PRO A N 1
ATOM 1493 C CA . PRO A 1 194 ? -4.344 18.578 -9.034 1.00 88.38 194 PRO A CA 1
ATOM 1494 C C . PRO A 1 194 ? -4.887 19.449 -10.182 1.00 88.38 194 PRO A C 1
ATOM 1496 O O . PRO A 1 194 ? -5.562 20.443 -9.919 1.00 88.38 194 PRO A O 1
ATOM 1499 N N . LEU A 1 195 ? -4.603 19.086 -11.439 1.00 84.94 1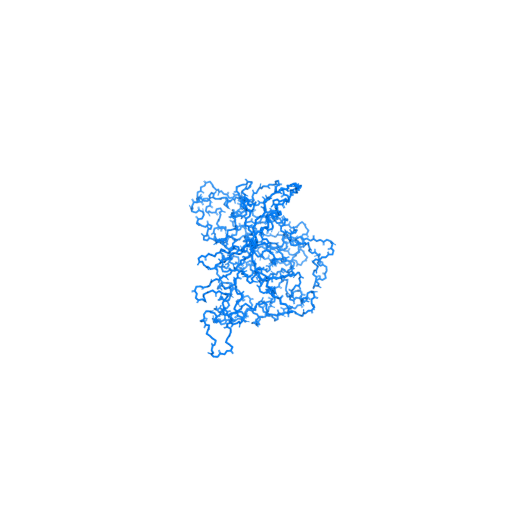95 LEU A N 1
ATOM 1500 C CA . LEU A 1 195 ? -5.106 19.792 -12.634 1.00 84.94 195 LEU A CA 1
ATOM 1501 C C . LEU A 1 195 ? -6.376 19.158 -13.214 1.00 84.94 195 LEU A C 1
ATOM 1503 O O . LEU A 1 195 ? -7.098 19.790 -13.978 1.00 84.94 195 LEU A O 1
ATOM 1507 N N . ASP A 1 196 ? -6.613 17.895 -12.888 1.00 65.75 196 ASP A N 1
ATOM 1508 C CA . ASP A 1 196 ? -7.548 16.993 -13.551 1.00 65.75 196 ASP A CA 1
ATOM 1509 C C . ASP A 1 196 ? -8.941 16.955 -12.912 1.00 65.75 196 ASP A C 1
ATOM 1511 O O . ASP A 1 196 ? -9.874 16.422 -13.509 1.00 65.75 196 ASP A O 1
ATOM 1515 N N . VAL A 1 197 ? -9.112 17.544 -11.723 1.00 58.25 197 VAL A N 1
ATOM 1516 C CA . VAL A 1 197 ? -10.387 17.534 -10.996 1.00 58.25 197 VAL A CA 1
ATOM 1517 C C . VAL A 1 197 ? -10.712 18.935 -10.496 1.00 58.25 197 VAL A C 1
ATOM 1519 O O . VAL A 1 197 ? -10.043 19.457 -9.600 1.00 58.25 197 VAL A O 1
AT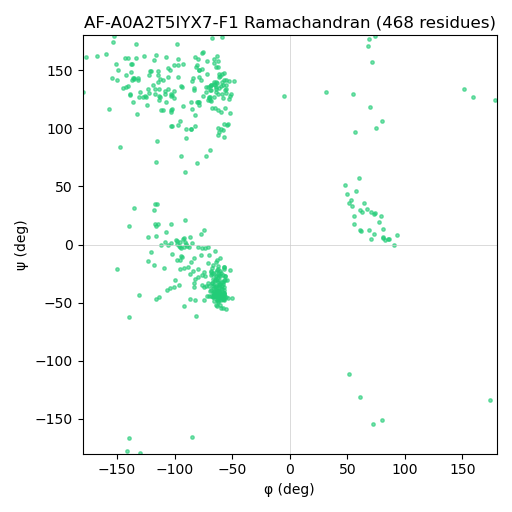OM 1522 N N . GLN A 1 198 ? -11.765 19.546 -11.051 1.00 50.97 198 GLN A N 1
ATOM 1523 C CA . GLN A 1 198 ? -12.311 20.798 -10.525 1.00 50.97 198 GLN A CA 1
ATOM 1524 C C . GLN A 1 198 ? -12.577 20.638 -9.018 1.00 50.97 198 GLN A C 1
ATOM 1526 O O . GLN A 1 198 ? -13.254 19.702 -8.597 1.00 50.97 198 GLN A O 1
ATOM 1531 N N . SER A 1 199 ? -12.051 21.566 -8.210 1.00 55.09 199 SER A N 1
ATOM 1532 C CA . SER A 1 199 ? -12.288 21.716 -6.761 1.00 55.09 199 SER A CA 1
ATOM 1533 C C . SER A 1 199 ? -11.628 20.725 -5.776 1.00 55.09 199 SER A C 1
ATOM 1535 O O . SER A 1 199 ? -12.118 20.573 -4.656 1.00 55.09 199 SER A O 1
ATOM 1537 N N . ARG A 1 200 ? -10.478 20.101 -6.095 1.00 68.50 200 ARG A N 1
ATOM 1538 C CA . ARG A 1 200 ? -9.649 19.458 -5.045 1.00 68.50 200 ARG A CA 1
ATOM 1539 C C . ARG A 1 200 ? -8.727 20.476 -4.348 1.00 68.50 200 ARG A C 1
ATOM 1541 O O . ARG A 1 200 ? -8.073 21.260 -5.035 1.00 68.50 200 ARG A O 1
ATOM 1548 N N . PRO A 1 201 ? -8.631 20.467 -3.003 1.00 80.62 201 PRO A N 1
ATOM 1549 C CA . PRO A 1 201 ? -7.659 21.289 -2.287 1.00 80.62 201 PRO A CA 1
ATOM 1550 C C . PRO A 1 201 ? -6.228 20.903 -2.672 1.00 80.62 201 PRO A C 1
ATOM 1552 O O . PRO A 1 201 ? -5.919 19.724 -2.858 1.00 80.62 201 PRO A O 1
ATOM 1555 N N . CYS A 1 202 ? -5.342 21.894 -2.745 1.00 89.69 202 CYS A N 1
ATOM 1556 C CA . CYS A 1 202 ? -3.920 21.645 -2.933 1.00 89.69 202 CYS A CA 1
ATOM 1557 C C . CYS A 1 202 ? -3.350 20.856 -1.747 1.00 89.69 202 CYS A C 1
ATOM 1559 O O . CYS A 1 202 ? -3.840 20.936 -0.615 1.00 89.69 202 CYS A O 1
ATOM 1561 N N . TYR A 1 203 ? -2.290 20.100 -2.007 1.00 93.00 203 TYR A N 1
ATOM 1562 C CA . TYR A 1 203 ? -1.603 19.300 -1.002 1.00 93.00 203 TYR A CA 1
ATOM 1563 C C . TYR A 1 203 ? -0.377 20.034 -0.460 1.00 93.00 203 TYR A C 1
ATOM 1565 O O . TYR A 1 203 ? 0.319 20.754 -1.183 1.00 93.00 203 TYR A O 1
ATOM 1573 N N . ALA A 1 204 ? -0.117 19.860 0.834 1.00 94.00 204 ALA A N 1
ATOM 1574 C CA . ALA A 1 204 ? 1.118 20.301 1.461 1.00 94.00 204 ALA A CA 1
ATOM 1575 C C . ALA A 1 204 ? 2.315 19.487 0.933 1.00 94.00 204 ALA A C 1
ATOM 1577 O O . ALA A 1 204 ? 2.180 18.571 0.116 1.00 94.00 204 ALA A O 1
ATOM 1578 N N . SER A 1 205 ? 3.518 19.819 1.401 1.00 93.75 205 SER A N 1
ATOM 1579 C CA . SER A 1 205 ? 4.703 19.032 1.058 1.00 93.75 205 SER A CA 1
ATOM 1580 C C . SER A 1 205 ? 4.606 17.604 1.614 1.00 93.75 205 SER A C 1
ATOM 1582 O O . SER A 1 205 ? 3.983 17.367 2.655 1.00 93.75 205 SER A O 1
ATOM 1584 N N . LEU A 1 206 ? 5.274 16.654 0.952 1.00 95.44 206 LEU A N 1
ATOM 1585 C CA . LEU A 1 206 ? 5.395 15.284 1.454 1.00 95.44 206 LEU A CA 1
ATOM 1586 C C . LEU A 1 206 ? 6.024 15.261 2.856 1.00 95.44 206 LEU A C 1
ATOM 1588 O O . LEU A 1 206 ? 5.510 14.586 3.740 1.00 95.44 206 LEU A O 1
ATOM 1592 N N . THR A 1 207 ? 7.057 16.072 3.097 1.00 96.19 207 THR A N 1
ATOM 1593 C CA . THR A 1 207 ? 7.693 16.209 4.416 1.00 96.19 207 THR A CA 1
ATOM 1594 C C . THR A 1 207 ? 6.698 16.629 5.497 1.00 96.19 207 THR A C 1
ATOM 1596 O O . THR A 1 207 ? 6.714 16.069 6.587 1.00 96.19 207 THR A O 1
ATOM 1599 N N . THR A 1 208 ? 5.797 17.573 5.208 1.00 96.44 208 THR A N 1
ATOM 1600 C CA . THR A 1 208 ? 4.734 17.977 6.146 1.00 96.44 208 THR A CA 1
ATOM 1601 C C . THR A 1 208 ? 3.806 16.807 6.472 1.00 96.44 208 THR A C 1
ATOM 1603 O O . THR A 1 208 ? 3.462 16.602 7.632 1.00 96.44 208 THR A O 1
ATOM 1606 N N . SER A 1 209 ? 3.436 16.024 5.458 1.00 97.75 209 SER A N 1
ATOM 1607 C CA . SER A 1 209 ? 2.573 14.850 5.623 1.00 97.75 209 SER A CA 1
ATOM 1608 C C . SER A 1 209 ? 3.249 13.742 6.435 1.00 97.75 209 SER A C 1
ATOM 1610 O O . SER A 1 209 ? 2.631 13.172 7.328 1.00 97.75 209 SER A O 1
ATOM 1612 N N . LEU A 1 210 ? 4.535 13.480 6.194 1.00 98.50 210 LEU A N 1
ATOM 1613 C CA . LEU A 1 210 ? 5.309 12.490 6.947 1.00 98.50 210 LEU A CA 1
ATOM 1614 C C . LEU A 1 210 ? 5.583 12.931 8.392 1.00 98.50 210 LEU A C 1
ATOM 1616 O O . LEU A 1 210 ? 5.528 12.105 9.294 1.00 98.50 210 LEU A O 1
ATOM 1620 N N . LEU A 1 211 ? 5.805 14.226 8.650 1.00 98.50 211 LEU A N 1
ATOM 1621 C CA . LEU A 1 211 ? 5.929 14.741 10.022 1.00 98.50 211 LEU A CA 1
ATOM 1622 C C . LEU A 1 211 ? 4.634 14.533 10.814 1.00 98.50 211 LEU A C 1
ATOM 1624 O O . LEU A 1 211 ? 4.681 14.088 11.961 1.00 98.50 211 LEU A O 1
ATOM 1628 N N . HIS A 1 212 ? 3.488 14.827 10.192 1.00 98.06 212 HIS A N 1
ATOM 1629 C CA . HIS A 1 212 ? 2.180 14.568 10.787 1.00 98.06 212 HIS A CA 1
ATOM 1630 C C . HIS A 1 212 ? 1.970 13.065 11.027 1.00 98.06 212 HIS A C 1
ATOM 1632 O O . HIS A 1 212 ? 1.580 12.672 12.125 1.00 98.06 212 HIS A O 1
ATOM 1638 N N . GLN A 1 213 ? 2.317 12.220 10.050 1.00 98.31 213 GLN A N 1
ATOM 1639 C CA . GLN A 1 213 ? 2.203 10.768 10.175 1.00 98.31 213 GLN A CA 1
ATOM 1640 C C . GLN A 1 213 ? 3.073 10.191 11.293 1.00 98.31 213 GLN A C 1
ATOM 1642 O O . GLN A 1 213 ? 2.579 9.384 12.078 1.00 98.31 213 GLN A O 1
ATOM 1647 N N . ALA A 1 214 ? 4.341 10.594 11.389 1.00 98.38 214 ALA A N 1
ATOM 1648 C CA . ALA A 1 214 ? 5.248 10.116 12.426 1.00 98.38 214 ALA A CA 1
ATOM 1649 C C . ALA A 1 214 ? 4.730 10.492 13.822 1.00 98.38 214 ALA A C 1
ATOM 1651 O O . ALA A 1 214 ? 4.700 9.655 14.722 1.00 98.38 214 ALA A O 1
ATOM 1652 N N . HIS A 1 215 ? 4.255 11.729 13.987 1.00 98.06 215 HIS A N 1
ATOM 1653 C CA . HIS A 1 215 ? 3.649 12.192 15.232 1.00 98.06 215 HIS A CA 1
ATOM 1654 C C . HIS A 1 215 ? 2.381 11.397 15.590 1.00 98.06 215 HIS A C 1
ATOM 1656 O O . HIS A 1 215 ? 2.283 10.866 16.697 1.00 98.06 215 HIS A O 1
ATOM 1662 N N . SER A 1 216 ? 1.460 11.245 14.630 1.00 97.38 216 SER A N 1
ATOM 1663 C CA . SER A 1 216 ? 0.235 10.436 14.743 1.00 97.38 216 SER A CA 1
ATOM 1664 C C . SER A 1 216 ? 0.551 8.995 15.169 1.00 97.38 216 SER A C 1
ATOM 1666 O O . SER A 1 216 ? -0.031 8.476 16.123 1.00 97.38 216 SER A O 1
ATOM 1668 N N . ALA A 1 217 ? 1.549 8.367 14.539 1.00 97.75 217 ALA A N 1
ATOM 1669 C CA . ALA A 1 217 ? 1.977 7.007 14.853 1.00 97.75 217 ALA A CA 1
ATOM 1670 C C . ALA A 1 217 ? 2.550 6.874 16.273 1.00 97.75 217 ALA A C 1
ATOM 1672 O O . ALA A 1 217 ? 2.239 5.909 16.966 1.00 97.75 217 ALA A O 1
ATOM 1673 N N . ILE A 1 218 ? 3.350 7.839 16.729 1.00 97.88 218 ILE A N 1
ATOM 1674 C CA . ILE A 1 218 ? 3.911 7.851 18.089 1.00 97.88 218 ILE A CA 1
ATOM 1675 C C . ILE A 1 218 ? 2.802 7.985 19.142 1.00 97.88 218 ILE A C 1
ATOM 1677 O O . ILE A 1 218 ? 2.807 7.259 20.138 1.00 97.88 218 ILE A O 1
ATOM 1681 N N . GLN A 1 219 ? 1.841 8.882 18.919 1.00 97.38 219 GLN A N 1
ATOM 1682 C CA . GLN A 1 219 ? 0.732 9.085 19.850 1.00 97.38 219 GLN A CA 1
ATOM 1683 C C . GLN A 1 219 ? -0.216 7.884 19.884 1.00 97.38 219 GLN A C 1
ATOM 1685 O O . GLN A 1 219 ? -0.602 7.453 20.965 1.00 97.38 219 GLN A O 1
ATOM 1690 N N . GLY A 1 220 ? -0.570 7.335 18.719 1.00 96.06 220 GLY A N 1
ATOM 1691 C CA . GLY A 1 220 ? -1.525 6.233 18.610 1.00 96.06 220 GLY A CA 1
ATOM 1692 C C . GLY A 1 220 ? -0.904 4.864 18.880 1.00 96.06 220 GLY A C 1
ATOM 1693 O O . GLY A 1 220 ? -1.292 4.176 19.816 1.00 96.06 220 GLY A O 1
ATOM 1694 N N . HIS A 1 221 ? 0.073 4.453 18.069 1.00 97.06 221 HIS A N 1
ATOM 1695 C CA . HIS A 1 221 ? 0.613 3.087 18.095 1.00 97.06 221 HIS A CA 1
ATOM 1696 C C . HIS A 1 221 ? 1.549 2.833 19.279 1.00 97.06 221 HIS A C 1
ATOM 1698 O O . HIS A 1 221 ? 1.576 1.718 19.812 1.00 97.06 221 HIS A O 1
ATOM 1704 N N . SER A 1 222 ? 2.325 3.842 19.683 1.00 97.25 222 SER A N 1
ATOM 1705 C CA . SER A 1 222 ? 3.206 3.751 20.854 1.00 97.25 222 SER A CA 1
ATOM 1706 C C . SER A 1 222 ? 2.569 4.303 22.133 1.00 97.25 222 SER A C 1
ATOM 1708 O O . SER A 1 222 ? 3.204 4.256 23.184 1.00 97.25 222 SER A O 1
ATOM 1710 N N . GLU A 1 223 ? 1.340 4.831 22.065 1.00 97.44 223 GLU A N 1
ATOM 1711 C CA . GLU A 1 223 ? 0.606 5.432 23.195 1.00 97.44 223 GLU A CA 1
ATOM 1712 C C . GLU A 1 223 ? 1.379 6.570 23.897 1.00 97.44 223 GLU A C 1
ATOM 1714 O O . GLU A 1 223 ? 1.146 6.898 25.065 1.00 97.44 223 GLU A O 1
ATOM 1719 N N . PHE A 1 224 ? 2.311 7.213 23.183 1.00 97.56 224 PHE A N 1
ATOM 1720 C CA . PHE A 1 224 ? 3.121 8.305 23.713 1.00 97.56 224 PHE A CA 1
ATOM 1721 C C . PHE A 1 224 ? 2.496 9.658 23.367 1.00 97.56 224 PHE A C 1
ATOM 1723 O O . PHE A 1 224 ? 2.939 10.375 22.471 1.00 97.56 224 PHE A O 1
ATOM 1730 N N . HIS A 1 225 ? 1.435 9.994 24.099 1.00 94.88 225 HIS A N 1
ATOM 1731 C CA . HIS A 1 225 ? 0.549 11.132 23.841 1.00 94.88 225 HIS A CA 1
ATOM 1732 C C . HIS A 1 225 ? 1.255 12.496 23.777 1.00 94.88 225 HIS A C 1
ATOM 1734 O O . HIS A 1 225 ? 0.822 13.364 23.023 1.00 94.88 225 HIS A O 1
ATOM 1740 N N . LEU A 1 226 ? 2.355 12.685 24.518 1.00 93.38 226 LEU A N 1
ATOM 1741 C CA . LEU A 1 226 ? 3.152 13.919 24.467 1.00 93.38 226 LEU A CA 1
ATOM 1742 C C . LEU A 1 226 ? 3.872 14.118 23.123 1.00 93.38 226 LEU A C 1
ATOM 1744 O O . LEU A 1 226 ? 4.247 15.242 22.796 1.00 93.38 226 LEU A O 1
ATOM 1748 N N . GLY A 1 227 ? 4.058 13.046 22.349 1.00 94.44 227 GLY A N 1
ATOM 1749 C CA . GLY A 1 227 ? 4.805 13.073 21.099 1.00 94.44 227 GLY A CA 1
ATOM 1750 C C . GLY A 1 227 ? 6.308 13.294 21.299 1.00 94.44 227 GLY A C 1
ATOM 1751 O O . GLY A 1 227 ? 6.816 13.472 22.405 1.00 94.44 227 GLY A O 1
ATOM 1752 N N . LEU A 1 228 ? 7.052 13.264 20.193 1.00 95.75 228 LEU A N 1
ATOM 1753 C CA . LEU A 1 228 ? 8.465 13.639 20.176 1.00 95.75 228 LEU A CA 1
ATOM 1754 C C . LEU A 1 228 ? 8.625 15.118 19.822 1.00 95.75 228 LEU A C 1
ATOM 1756 O O . LEU A 1 228 ? 7.802 15.696 19.115 1.00 95.75 228 LEU A O 1
ATOM 1760 N N . ASN A 1 229 ? 9.738 15.716 20.250 1.00 96.19 229 ASN A N 1
ATOM 1761 C CA . ASN A 1 229 ? 10.090 17.062 19.810 1.00 96.19 229 ASN A CA 1
ATOM 1762 C C . ASN A 1 229 ? 10.312 17.123 18.282 1.00 96.19 229 ASN A C 1
ATOM 1764 O O . ASN A 1 229 ? 10.637 16.125 17.627 1.00 96.19 229 ASN A O 1
ATOM 1768 N N . SER A 1 230 ? 10.193 18.327 17.717 1.00 96.25 230 SER A N 1
ATOM 1769 C CA . SER A 1 230 ? 10.292 18.559 16.271 1.00 96.25 230 SER A CA 1
ATOM 1770 C C . SER A 1 230 ? 11.616 18.094 15.664 1.00 96.25 230 SER A C 1
ATOM 1772 O O . SER A 1 230 ? 11.637 17.646 14.520 1.00 96.25 230 SER A O 1
ATOM 1774 N N . MET A 1 231 ? 12.721 18.161 16.414 1.00 96.00 231 MET A N 1
ATOM 1775 C CA . MET A 1 231 ? 14.031 17.710 15.938 1.00 96.00 231 MET A CA 1
ATOM 1776 C C . MET A 1 231 ? 14.050 16.192 15.724 1.00 96.00 231 MET A C 1
ATOM 1778 O O . MET A 1 231 ? 14.504 15.720 14.683 1.00 96.00 231 MET A O 1
ATOM 1782 N N . ASN A 1 232 ? 13.510 15.420 16.667 1.00 96.19 232 ASN A N 1
ATOM 1783 C CA . ASN A 1 232 ? 13.428 13.967 16.550 1.00 96.19 232 ASN A CA 1
ATOM 1784 C C . ASN A 1 232 ? 12.449 13.531 15.453 1.00 96.19 232 ASN A C 1
ATOM 1786 O O . ASN A 1 232 ? 12.778 12.624 14.689 1.00 96.19 232 ASN A O 1
ATOM 1790 N N . LEU A 1 233 ? 11.309 14.214 15.302 1.00 97.31 233 LEU A N 1
ATOM 1791 C CA . LEU A 1 233 ? 10.386 13.968 14.187 1.00 97.31 233 LEU A CA 1
ATOM 1792 C C . LEU A 1 233 ? 11.056 14.228 12.829 1.00 97.31 233 LEU A C 1
ATOM 1794 O O . LEU A 1 233 ? 10.949 13.413 11.916 1.00 97.31 233 LEU A O 1
ATOM 1798 N N . GLN A 1 234 ? 11.816 15.318 12.694 1.00 96.75 234 GLN A N 1
ATOM 1799 C CA . GLN A 1 234 ? 12.570 15.599 11.469 1.00 96.75 234 GLN A CA 1
ATOM 1800 C C . GLN A 1 234 ? 13.647 14.547 11.185 1.00 96.75 234 GLN A C 1
ATOM 1802 O O . GLN A 1 234 ? 13.872 14.215 10.022 1.00 96.75 234 GLN A O 1
ATOM 1807 N N . ARG A 1 235 ? 14.306 14.009 12.219 1.00 95.62 235 ARG A N 1
ATOM 1808 C CA . ARG A 1 235 ? 15.281 12.918 12.066 1.00 95.62 235 ARG A CA 1
ATOM 1809 C C . ARG A 1 235 ? 14.618 11.622 11.593 1.00 95.62 235 ARG A C 1
ATOM 1811 O O . ARG A 1 235 ? 15.183 10.973 10.720 1.00 95.62 235 ARG A O 1
ATOM 1818 N N . ILE A 1 236 ? 13.426 11.294 12.100 1.00 96.56 236 ILE A N 1
ATOM 1819 C CA . ILE A 1 236 ? 12.610 10.159 11.627 1.00 96.56 236 ILE A CA 1
ATOM 1820 C C . ILE A 1 236 ? 12.265 10.330 10.146 1.00 96.56 236 ILE A C 1
ATOM 1822 O O . ILE A 1 236 ? 12.613 9.479 9.335 1.00 96.56 236 ILE A O 1
ATOM 1826 N N . VAL A 1 237 ? 11.672 11.464 9.770 1.00 97.31 237 VAL A N 1
ATOM 1827 C CA . VAL A 1 237 ? 11.255 11.697 8.378 1.00 97.31 237 VAL A CA 1
ATOM 1828 C C . VAL A 1 237 ? 12.455 11.736 7.433 1.00 97.31 237 VAL A C 1
ATOM 1830 O O . VAL A 1 237 ? 12.394 11.202 6.329 1.00 97.31 237 VAL A O 1
ATOM 1833 N N . ARG A 1 238 ? 13.578 12.334 7.851 1.00 95.25 238 ARG A N 1
ATOM 1834 C CA . ARG A 1 238 ? 14.814 12.331 7.057 1.00 95.25 238 ARG A CA 1
ATOM 1835 C C . ARG A 1 238 ? 15.333 10.916 6.834 1.00 95.25 238 ARG A C 1
ATOM 1837 O O . ARG A 1 238 ? 15.725 10.612 5.714 1.00 95.25 238 ARG A O 1
ATOM 1844 N N . PHE A 1 239 ? 15.325 10.088 7.878 1.00 94.19 239 PHE A N 1
ATOM 1845 C CA . PHE A 1 239 ? 15.698 8.685 7.779 1.00 94.19 239 PHE A CA 1
ATOM 1846 C C . PHE A 1 239 ? 14.840 7.990 6.714 1.00 94.19 239 PHE A C 1
ATOM 1848 O O . PHE A 1 239 ? 15.389 7.519 5.724 1.00 94.19 239 PHE A O 1
ATOM 1855 N N . GLU A 1 240 ? 13.511 8.035 6.815 1.00 95.81 240 GLU A N 1
ATOM 1856 C CA . GLU A 1 240 ? 12.631 7.361 5.846 1.00 95.81 240 GLU A CA 1
ATOM 1857 C C . GLU A 1 240 ? 12.837 7.871 4.407 1.00 95.81 240 GLU A C 1
ATOM 1859 O O . GLU A 1 240 ? 12.957 7.082 3.469 1.00 95.81 240 GLU A O 1
ATOM 1864 N N . MET A 1 241 ? 12.951 9.193 4.224 1.00 95.38 241 MET A N 1
ATOM 1865 C CA . MET A 1 241 ? 13.144 9.837 2.914 1.00 95.38 241 MET A CA 1
ATOM 1866 C C . MET A 1 241 ? 14.466 9.474 2.221 1.00 95.38 241 MET A C 1
ATOM 1868 O O . MET A 1 241 ? 14.618 9.743 1.031 1.00 95.38 241 MET A O 1
ATOM 1872 N N . GLN A 1 242 ? 15.423 8.900 2.950 1.00 93.12 242 GLN A N 1
ATOM 1873 C CA . GLN A 1 242 ? 16.756 8.545 2.454 1.00 93.12 242 GLN A CA 1
ATOM 1874 C C . GLN A 1 242 ? 16.961 7.038 2.289 1.00 93.12 242 GLN A C 1
ATOM 1876 O O . GLN A 1 242 ? 18.056 6.626 1.902 1.00 93.12 242 GLN A O 1
ATOM 1881 N N . HIS A 1 243 ? 15.932 6.229 2.567 1.00 94.38 243 HIS A N 1
ATOM 1882 C CA . HIS A 1 243 ? 15.990 4.779 2.433 1.00 94.38 243 HIS A CA 1
ATOM 1883 C C . HIS A 1 243 ? 15.186 4.302 1.227 1.00 94.38 243 HIS A C 1
ATOM 1885 O O . HIS A 1 243 ? 13.972 4.509 1.120 1.00 94.38 243 HIS A O 1
ATOM 1891 N N . PHE A 1 244 ? 15.875 3.598 0.341 1.00 97.00 244 PHE A N 1
ATOM 1892 C CA . PHE A 1 244 ? 15.336 3.039 -0.889 1.00 97.00 244 PHE A CA 1
ATOM 1893 C C . PHE A 1 244 ? 15.368 1.525 -0.805 1.00 97.00 244 PHE A C 1
ATOM 1895 O O . PHE A 1 244 ? 16.342 0.966 -0.314 1.00 97.00 244 PHE A O 1
ATOM 1902 N N . SER A 1 245 ? 14.328 0.854 -1.285 1.00 96.94 245 SER A N 1
ATOM 1903 C CA . SER A 1 245 ? 14.286 -0.605 -1.306 1.00 96.94 245 SER A CA 1
ATOM 1904 C C . SER A 1 245 ? 13.731 -1.171 -2.604 1.00 96.94 245 SER A C 1
ATOM 1906 O O . SER A 1 245 ? 12.807 -0.619 -3.201 1.00 96.94 245 SER A O 1
ATOM 1908 N N . ALA A 1 246 ? 14.314 -2.273 -3.054 1.00 97.56 246 ALA A N 1
ATOM 1909 C CA . ALA A 1 246 ? 13.958 -2.955 -4.293 1.00 97.56 246 ALA A CA 1
ATOM 1910 C C . ALA A 1 246 ? 14.444 -4.405 -4.236 1.00 97.56 246 ALA A C 1
ATOM 1912 O O . ALA A 1 246 ? 15.312 -4.741 -3.424 1.00 97.56 246 ALA A O 1
ATOM 1913 N N . GLN A 1 247 ? 13.926 -5.253 -5.118 1.00 97.06 247 GLN A N 1
ATOM 1914 C CA . GLN A 1 247 ? 14.568 -6.531 -5.386 1.00 97.06 247 GLN A CA 1
ATOM 1915 C C . GLN A 1 247 ? 15.907 -6.292 -6.109 1.00 97.06 247 GLN A C 1
ATOM 1917 O O . GLN A 1 247 ? 15.955 -5.650 -7.159 1.00 97.06 247 GLN A O 1
ATOM 1922 N N . GLU A 1 248 ? 17.007 -6.795 -5.549 1.00 96.19 248 GLU A N 1
ATOM 1923 C CA . GLU A 1 248 ? 18.359 -6.699 -6.123 1.00 96.19 248 GLU A CA 1
ATOM 1924 C C . GLU A 1 248 ? 18.768 -7.996 -6.836 1.00 96.19 248 GLU A C 1
ATOM 1926 O O . GLU A 1 248 ? 19.512 -7.966 -7.820 1.00 96.19 248 GLU A O 1
ATOM 1931 N N . TYR A 1 249 ? 18.265 -9.137 -6.362 1.00 95.50 249 TYR A N 1
ATOM 1932 C CA . TYR A 1 249 ? 18.635 -10.463 -6.851 1.00 95.50 249 TYR A CA 1
ATOM 1933 C C . TYR A 1 249 ? 17.422 -11.392 -6.939 1.00 95.50 249 TYR A C 1
ATOM 1935 O O . TYR A 1 249 ? 16.635 -11.454 -6.004 1.00 95.50 249 TYR A O 1
ATOM 1943 N N . ASP A 1 250 ? 17.294 -12.149 -8.023 1.00 96.06 250 ASP A N 1
ATOM 1944 C CA . ASP A 1 250 ? 16.345 -13.261 -8.150 1.00 96.06 250 ASP A CA 1
ATOM 1945 C C . ASP A 1 250 ? 17.118 -14.586 -8.246 1.00 96.06 250 ASP A C 1
ATOM 1947 O O . ASP A 1 250 ? 18.176 -14.649 -8.873 1.00 96.06 250 ASP A O 1
ATOM 1951 N N . GLY A 1 251 ? 16.594 -15.646 -7.622 1.00 94.06 251 GLY A N 1
ATOM 1952 C CA . GLY A 1 251 ? 17.279 -16.941 -7.515 1.00 94.06 251 GLY A CA 1
ATOM 1953 C C . GLY A 1 251 ? 17.582 -17.623 -8.851 1.00 94.06 251 GLY A C 1
ATOM 1954 O O . GLY A 1 251 ? 18.542 -18.382 -8.938 1.00 94.06 251 GLY A O 1
ATOM 1955 N N . GLU A 1 252 ? 16.800 -17.340 -9.893 1.00 95.44 252 GLU A N 1
ATOM 1956 C CA . GLU A 1 252 ? 16.998 -17.896 -11.233 1.00 95.44 252 GLU A CA 1
ATOM 1957 C C . GLU A 1 252 ? 17.562 -16.847 -12.203 1.00 95.44 252 GLU A C 1
ATOM 1959 O O . GLU A 1 252 ? 18.423 -17.153 -13.029 1.00 95.44 252 GLU A O 1
ATOM 1964 N N . ALA A 1 253 ? 17.100 -15.593 -12.118 1.00 95.62 253 ALA A N 1
ATOM 1965 C CA . ALA A 1 253 ? 17.551 -14.523 -13.008 1.00 95.62 253 ALA A CA 1
ATOM 1966 C C . ALA A 1 253 ? 18.964 -14.027 -12.665 1.00 95.62 253 ALA A C 1
ATOM 1968 O O . ALA A 1 253 ? 19.646 -13.476 -13.534 1.00 95.62 253 ALA A O 1
ATOM 1969 N N . GLY A 1 254 ? 19.397 -14.211 -11.417 1.00 95.44 254 GLY A N 1
ATOM 1970 C CA . GLY A 1 254 ? 20.606 -13.622 -10.867 1.00 95.44 254 GLY A CA 1
ATOM 1971 C C . GLY A 1 254 ? 20.406 -12.162 -10.449 1.00 95.44 254 GLY A C 1
ATOM 1972 O O . GLY A 1 254 ? 19.314 -11.728 -10.083 1.00 95.44 254 GLY A O 1
ATOM 1973 N N . LYS A 1 255 ? 21.486 -11.376 -10.501 1.00 95.81 255 LYS A N 1
ATOM 1974 C CA . LYS A 1 255 ? 21.456 -9.943 -10.179 1.00 95.81 255 LYS A CA 1
ATOM 1975 C C . LYS A 1 255 ? 20.581 -9.182 -11.181 1.00 95.81 255 LYS A C 1
ATOM 1977 O O . LYS A 1 255 ? 20.765 -9.314 -12.386 1.00 95.81 255 LYS A O 1
ATOM 1982 N N . LEU A 1 256 ? 19.674 -8.340 -10.688 1.00 97.12 256 LEU A N 1
ATOM 1983 C CA . LEU A 1 256 ? 18.654 -7.663 -11.502 1.00 97.12 256 LEU A CA 1
ATOM 1984 C C . LEU A 1 256 ? 19.134 -6.354 -12.160 1.00 97.12 256 LEU A C 1
ATOM 1986 O O . LEU A 1 256 ? 18.388 -5.685 -12.869 1.00 97.12 256 LEU A O 1
ATOM 1990 N N . SER A 1 257 ? 20.396 -5.991 -11.952 1.00 95.81 257 SER A N 1
ATOM 1991 C CA . SER A 1 257 ? 21.035 -4.773 -12.466 1.00 95.81 257 SER A CA 1
ATOM 1992 C C . SER A 1 257 ? 22.200 -5.074 -13.425 1.00 95.81 257 SER A C 1
ATOM 1994 O O . SER A 1 257 ? 23.218 -4.381 -13.432 1.00 95.81 257 SER A O 1
ATOM 1996 N N . VAL A 1 258 ? 22.086 -6.149 -14.217 1.00 93.81 258 VAL A N 1
ATOM 1997 C CA . VAL A 1 258 ? 23.114 -6.607 -15.178 1.00 93.81 258 VAL A CA 1
ATOM 1998 C C . VAL A 1 258 ? 22.622 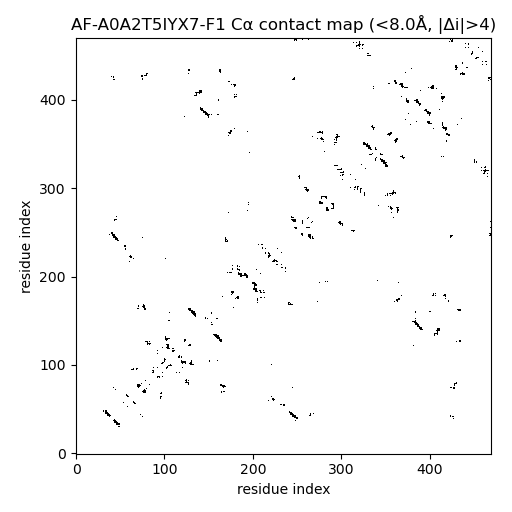-6.548 -16.621 1.00 93.81 258 VAL A C 1
ATOM 2000 O O . VAL A 1 258 ? 21.421 -6.486 -16.883 1.00 93.81 258 VAL A O 1
ATOM 2003 N N . ASN A 1 259 ? 23.553 -6.603 -17.578 1.00 90.81 259 ASN A N 1
ATOM 2004 C CA . ASN A 1 259 ? 23.255 -6.657 -19.015 1.00 90.81 259 ASN A CA 1
ATOM 2005 C C . ASN A 1 259 ? 22.321 -5.523 -19.484 1.00 90.81 259 ASN A C 1
ATOM 2007 O O . ASN A 1 259 ? 21.435 -5.728 -20.308 1.00 90.81 259 ASN A O 1
ATOM 2011 N N . GLY A 1 260 ? 22.509 -4.322 -18.927 1.00 91.56 260 GLY A N 1
ATOM 2012 C CA . GLY A 1 260 ? 21.718 -3.134 -19.256 1.00 91.56 260 GLY A CA 1
ATOM 2013 C C . GLY A 1 260 ? 20.380 -3.013 -18.522 1.00 91.56 260 GLY A C 1
ATOM 2014 O O . GLY A 1 260 ? 19.639 -2.077 -18.813 1.00 91.56 260 GLY A O 1
ATOM 2015 N N . ALA A 1 261 ? 20.061 -3.918 -17.591 1.00 95.81 261 ALA A N 1
ATOM 2016 C CA . ALA A 1 261 ? 18.906 -3.764 -16.714 1.00 95.81 261 ALA A CA 1
ATOM 2017 C C . ALA A 1 261 ? 19.173 -2.782 -15.563 1.00 95.81 261 ALA A C 1
ATOM 2019 O O . ALA A 1 261 ? 20.293 -2.667 -15.061 1.00 95.81 261 ALA A O 1
ATOM 2020 N N . PHE A 1 262 ? 18.110 -2.111 -15.119 1.00 96.19 262 PHE A N 1
ATOM 2021 C CA . PHE A 1 262 ? 18.127 -1.099 -14.056 1.00 96.19 262 PHE A CA 1
ATOM 2022 C C . PHE A 1 262 ? 17.278 -1.507 -12.840 1.00 96.19 262 PHE A C 1
ATOM 2024 O O . PHE A 1 262 ? 16.731 -0.656 -12.126 1.00 96.19 262 PHE A O 1
ATOM 2031 N N . GLY A 1 263 ? 17.158 -2.816 -12.596 1.00 95.56 263 GLY A N 1
ATOM 2032 C CA . GLY A 1 263 ? 16.632 -3.342 -11.339 1.00 95.56 263 GLY A CA 1
ATOM 2033 C C . GLY A 1 263 ? 17.456 -2.892 -10.125 1.00 95.56 263 GLY A C 1
ATOM 2034 O O . GLY A 1 263 ? 18.466 -2.192 -10.253 1.00 95.56 263 GLY A O 1
ATOM 2035 N N . GLY A 1 264 ? 17.030 -3.295 -8.930 1.00 95.88 264 GLY A N 1
ATOM 2036 C CA . GLY A 1 264 ? 17.780 -3.012 -7.710 1.00 95.88 264 GLY A CA 1
ATOM 2037 C C . GLY A 1 264 ? 17.714 -1.568 -7.208 1.00 95.88 264 GLY A C 1
ATOM 2038 O O . GLY A 1 264 ? 17.064 -0.679 -7.773 1.00 95.88 264 GLY A O 1
ATOM 2039 N N . VAL A 1 265 ? 18.393 -1.341 -6.085 1.00 95.44 265 VAL A N 1
ATOM 2040 C CA . VAL A 1 265 ? 18.248 -0.112 -5.283 1.00 95.44 265 VAL A CA 1
ATOM 2041 C C . VAL A 1 265 ? 19.070 1.063 -5.799 1.00 95.44 265 VAL A C 1
ATOM 2043 O O . VAL A 1 265 ? 18.645 2.208 -5.659 1.00 95.44 265 VAL A O 1
ATOM 2046 N N . LYS A 1 266 ? 20.215 0.813 -6.445 1.00 94.38 266 LYS A N 1
ATOM 2047 C CA . LYS A 1 266 ? 21.121 1.882 -6.903 1.00 94.38 266 LYS A CA 1
ATOM 2048 C C . LYS A 1 266 ? 20.501 2.748 -8.003 1.00 94.38 266 LYS A C 1
ATOM 2050 O O . LYS A 1 266 ? 20.624 3.969 -7.970 1.00 94.38 266 LYS A O 1
ATOM 2055 N N . ALA A 1 267 ? 19.825 2.127 -8.970 1.00 95.06 267 ALA A N 1
ATOM 2056 C CA . ALA A 1 267 ? 19.099 2.857 -10.007 1.00 95.06 267 ALA A CA 1
ATOM 2057 C C . ALA A 1 267 ? 17.848 3.548 -9.440 1.00 95.06 267 ALA A C 1
ATOM 2059 O O . ALA A 1 267 ? 17.484 4.636 -9.878 1.00 95.06 267 ALA A O 1
ATOM 2060 N N . LEU A 1 268 ? 17.200 2.943 -8.438 1.00 96.88 268 LEU A N 1
ATOM 2061 C CA . LEU A 1 268 ? 16.052 3.549 -7.770 1.00 96.88 268 LEU A CA 1
ATOM 2062 C C . LEU A 1 268 ? 16.435 4.818 -6.997 1.00 96.88 268 LEU A C 1
ATOM 2064 O O . LEU A 1 268 ? 15.735 5.818 -7.103 1.00 96.88 268 LEU A O 1
ATOM 2068 N N . SER A 1 269 ? 17.549 4.812 -6.261 1.00 95.56 269 SER A N 1
ATOM 2069 C CA . SER A 1 269 ? 17.955 5.941 -5.411 1.00 95.56 269 SER A CA 1
ATOM 2070 C C . SER A 1 269 ? 18.339 7.208 -6.180 1.00 95.56 269 SER A C 1
ATOM 2072 O O . SER A 1 269 ? 18.407 8.286 -5.597 1.00 95.56 269 SER A O 1
ATOM 2074 N N . THR A 1 270 ? 18.617 7.100 -7.481 1.00 94.44 270 THR A N 1
ATOM 2075 C CA . THR A 1 270 ? 18.929 8.252 -8.344 1.00 94.44 270 THR A CA 1
ATOM 2076 C C . THR A 1 270 ? 17.704 8.791 -9.081 1.00 94.44 270 THR A C 1
ATOM 2078 O O . THR A 1 270 ? 17.772 9.869 -9.681 1.00 94.44 270 THR A O 1
ATOM 2081 N N . LEU A 1 271 ? 16.579 8.070 -9.030 1.00 94.75 271 LEU A N 1
ATOM 2082 C CA . LEU A 1 271 ? 15.350 8.445 -9.706 1.00 94.75 271 LEU A CA 1
ATOM 2083 C C . LEU A 1 271 ? 14.752 9.701 -9.069 1.00 94.75 271 LEU A C 1
ATOM 2085 O O . LEU A 1 271 ? 14.621 9.814 -7.851 1.00 94.75 271 LEU A O 1
ATOM 2089 N N . ARG A 1 272 ? 14.357 10.655 -9.910 1.00 92.06 272 ARG A N 1
ATOM 2090 C CA . ARG A 1 272 ? 13.694 11.886 -9.476 1.00 92.06 272 ARG A CA 1
ATOM 2091 C C . ARG A 1 272 ? 12.234 11.842 -9.883 1.00 92.06 272 ARG A C 1
ATOM 2093 O O . ARG A 1 272 ? 11.933 11.642 -11.053 1.00 92.06 272 ARG A O 1
ATOM 2100 N N . THR A 1 273 ? 11.344 12.113 -8.938 1.00 92.69 273 THR A N 1
ATOM 2101 C CA . THR A 1 273 ? 9.911 12.288 -9.188 1.00 92.69 273 THR A CA 1
ATOM 2102 C C . THR A 1 273 ? 9.462 13.689 -8.823 1.00 92.69 273 THR A C 1
ATOM 2104 O O . THR A 1 273 ? 10.084 14.379 -8.015 1.00 92.69 273 THR A O 1
ATOM 2107 N N . TYR A 1 274 ? 8.341 14.109 -9.394 1.00 94.75 274 TYR A N 1
ATOM 2108 C CA . TYR A 1 274 ? 7.645 15.315 -8.974 1.00 94.75 274 TYR A CA 1
ATOM 2109 C C . TYR A 1 274 ? 6.137 15.115 -9.051 1.00 94.75 274 TYR A C 1
ATOM 2111 O O . TYR A 1 274 ? 5.641 14.228 -9.744 1.00 94.75 274 TYR A O 1
ATOM 2119 N N . PHE A 1 275 ? 5.414 15.965 -8.327 1.00 94.94 275 PHE A N 1
ATOM 2120 C CA . PHE A 1 275 ? 3.961 15.970 -8.324 1.00 94.94 275 PHE A CA 1
ATOM 2121 C C . PHE A 1 275 ? 3.406 16.188 -9.739 1.00 94.94 275 PHE A C 1
ATOM 2123 O O . PHE A 1 275 ? 3.772 17.163 -10.398 1.00 94.94 275 PHE A O 1
ATOM 2130 N N . GLY A 1 276 ? 2.527 15.292 -10.193 1.00 95.12 276 GLY A N 1
ATOM 2131 C CA . GLY A 1 276 ? 1.941 15.363 -11.539 1.00 95.12 276 GLY A CA 1
ATOM 2132 C C . GLY A 1 276 ? 2.800 14.811 -12.680 1.00 95.12 276 GLY A C 1
ATOM 2133 O O . GLY A 1 276 ? 2.503 15.088 -13.837 1.00 95.12 276 GLY A O 1
ATOM 2134 N N . MET A 1 277 ? 3.869 14.065 -12.394 1.00 96.44 277 MET A N 1
ATOM 2135 C CA . MET A 1 277 ? 4.640 13.365 -13.427 1.00 96.44 277 MET A CA 1
ATOM 2136 C C . MET A 1 277 ? 3.854 12.180 -14.011 1.00 96.44 277 MET A C 1
ATOM 2138 O O . MET A 1 277 ? 3.492 11.260 -13.288 1.00 96.44 277 MET A O 1
ATOM 2142 N N . ASN A 1 278 ? 3.676 12.150 -15.333 1.00 97.31 278 ASN A N 1
ATOM 2143 C CA . ASN A 1 278 ? 3.000 11.049 -16.034 1.00 97.31 278 ASN A CA 1
ATOM 2144 C C . ASN A 1 278 ? 1.632 10.656 -15.427 1.00 97.31 278 ASN A C 1
ATOM 2146 O O . ASN A 1 278 ? 1.324 9.475 -15.248 1.00 97.31 278 ASN A O 1
ATOM 2150 N N . ASP A 1 279 ? 0.810 11.642 -15.065 1.00 95.50 279 ASP A N 1
ATOM 2151 C CA . ASP A 1 279 ? -0.527 11.381 -14.542 1.00 95.50 279 ASP A CA 1
ATOM 2152 C C . ASP A 1 279 ? -1.438 10.799 -15.637 1.00 95.50 279 ASP A C 1
ATOM 2154 O O . ASP A 1 279 ? -1.439 11.264 -16.777 1.00 95.50 279 ASP A O 1
ATOM 2158 N N . PHE A 1 280 ? -2.234 9.779 -15.309 1.00 94.19 280 PHE A N 1
ATOM 2159 C CA . PHE A 1 280 ? -3.112 9.148 -16.297 1.00 94.19 280 PHE A CA 1
ATOM 2160 C C . PHE A 1 280 ? -4.212 10.092 -16.797 1.00 94.19 280 PHE A C 1
ATOM 2162 O O . PHE A 1 280 ? -4.607 10.017 -17.965 1.00 94.19 280 PHE A O 1
ATOM 2169 N N . PHE A 1 281 ? -4.725 10.976 -15.937 1.00 91.88 281 PHE A N 1
ATOM 2170 C CA . PHE A 1 281 ? -5.866 11.821 -16.263 1.00 91.88 281 PHE A CA 1
ATOM 2171 C C . PHE A 1 281 ? -5.458 13.062 -17.052 1.00 91.88 281 PHE A C 1
ATOM 2173 O O . PHE A 1 281 ? -6.056 13.329 -18.103 1.00 91.88 281 PHE A O 1
ATOM 2180 N N . ALA A 1 282 ? -4.426 13.765 -16.587 1.00 92.69 282 ALA A N 1
ATOM 2181 C CA . ALA A 1 282 ? -3.974 15.044 -17.138 1.00 92.69 282 ALA A CA 1
ATOM 2182 C C . ALA A 1 282 ? -2.603 15.004 -17.840 1.00 92.69 282 ALA A C 1
ATOM 2184 O O . ALA A 1 282 ? -2.174 16.026 -18.376 1.00 92.69 282 ALA A O 1
ATOM 2185 N N . GLY A 1 283 ? -1.931 13.851 -17.901 1.00 94.38 283 GLY A N 1
ATOM 2186 C CA . GLY A 1 283 ? -0.579 13.753 -18.451 1.00 94.38 283 GLY A CA 1
ATOM 2187 C C . GLY A 1 283 ? 0.465 14.365 -17.518 1.00 94.38 283 GLY A C 1
ATOM 2188 O O . GLY A 1 283 ? 0.286 14.442 -16.306 1.00 94.38 283 GLY A O 1
ATOM 2189 N N . ASP A 1 284 ? 1.590 14.804 -18.064 1.00 96.50 284 ASP A N 1
ATOM 2190 C CA . ASP A 1 284 ? 2.635 15.434 -17.270 1.00 96.50 284 ASP A CA 1
ATOM 2191 C C . ASP A 1 284 ? 2.324 16.908 -16.972 1.00 96.50 284 ASP A C 1
ATOM 2193 O O . ASP A 1 284 ? 2.173 17.736 -17.873 1.00 96.50 284 ASP A O 1
ATOM 2197 N N . TYR A 1 285 ? 2.280 17.272 -15.692 1.00 94.69 285 TYR A N 1
ATOM 2198 C CA . TYR A 1 285 ? 1.873 18.615 -15.273 1.00 94.69 285 TYR A CA 1
ATOM 2199 C C . TYR A 1 285 ? 2.891 19.691 -15.663 1.00 94.69 285 TYR A C 1
ATOM 2201 O O . TYR A 1 285 ? 2.499 20.851 -15.834 1.00 94.69 285 TYR A O 1
ATOM 2209 N N . ARG A 1 286 ? 4.175 19.335 -15.807 1.00 94.06 286 ARG A N 1
ATOM 2210 C CA . ARG A 1 286 ? 5.262 20.263 -16.142 1.00 94.06 286 ARG A CA 1
ATOM 2211 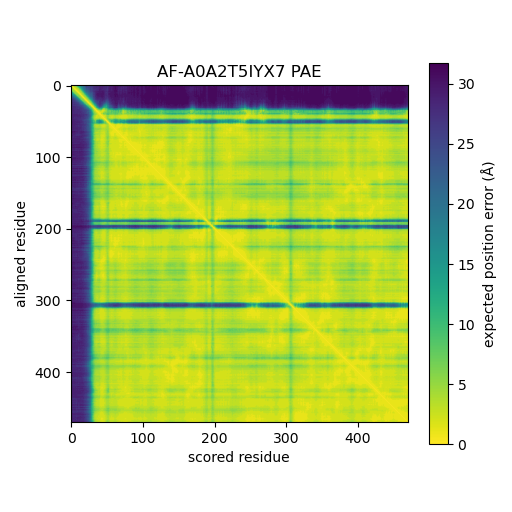C C . ARG A 1 286 ? 5.489 20.335 -17.645 1.00 94.06 286 ARG A C 1
ATOM 2213 O O . ARG A 1 286 ? 5.474 21.429 -18.198 1.00 94.06 286 ARG A O 1
ATOM 2220 N N . THR A 1 287 ? 5.677 19.192 -18.299 1.00 96.12 287 THR A N 1
ATOM 2221 C CA . THR A 1 287 ? 6.020 19.132 -19.730 1.00 96.12 287 THR A CA 1
ATOM 2222 C C . THR A 1 287 ? 4.798 19.183 -20.639 1.00 96.12 287 THR A C 1
ATOM 2224 O O . THR A 1 287 ? 4.946 19.410 -21.837 1.00 96.12 287 THR A O 1
ATOM 2227 N N . LYS A 1 288 ? 3.594 18.971 -20.087 1.00 95.50 288 LYS A N 1
ATOM 2228 C CA . LYS A 1 288 ? 2.327 18.840 -20.828 1.00 95.50 288 LYS A CA 1
ATOM 2229 C C . LYS A 1 288 ? 2.301 17.656 -21.797 1.00 95.50 288 LYS A C 1
ATOM 2231 O O . LYS A 1 288 ? 1.387 17.549 -22.613 1.00 95.50 288 LYS A O 1
ATOM 2236 N N . ALA A 1 289 ? 3.277 16.751 -21.701 1.00 97.44 289 ALA A N 1
ATOM 2237 C CA . ALA A 1 289 ? 3.252 15.498 -22.434 1.00 97.44 289 ALA A CA 1
ATOM 2238 C C . ALA A 1 289 ? 2.017 14.683 -22.029 1.00 97.44 289 ALA A C 1
ATOM 2240 O O . ALA A 1 289 ? 1.594 14.695 -20.873 1.00 97.44 289 ALA A O 1
ATOM 2241 N N . LYS A 1 290 ? 1.434 13.958 -22.984 1.00 97.06 290 LYS A N 1
ATOM 2242 C CA . LYS A 1 290 ? 0.345 13.021 -22.688 1.00 97.06 290 LYS A CA 1
ATOM 2243 C C . LYS A 1 290 ? 0.863 11.870 -21.819 1.00 97.06 290 LYS A C 1
ATOM 2245 O O . LYS A 1 290 ? 2.061 11.598 -21.803 1.00 97.06 290 LYS A O 1
ATOM 2250 N N . PHE A 1 291 ? -0.053 11.184 -21.139 1.00 97.12 291 PHE A N 1
ATOM 2251 C CA . PHE A 1 291 ? 0.257 9.958 -20.405 1.00 97.12 291 PHE A CA 1
ATOM 2252 C C . PHE A 1 291 ? 1.018 8.954 -21.289 1.00 97.12 291 PHE A C 1
ATOM 2254 O O . PHE A 1 291 ? 0.581 8.641 -22.399 1.00 97.12 291 PHE A O 1
ATOM 2261 N N . ASN A 1 292 ? 2.133 8.442 -20.773 1.00 97.62 292 ASN A N 1
ATOM 2262 C CA . ASN A 1 292 ? 2.929 7.385 -21.374 1.00 97.62 292 ASN A CA 1
ATOM 2263 C C . ASN A 1 292 ? 2.653 6.050 -20.648 1.00 97.62 292 ASN A C 1
ATOM 2265 O O . ASN A 1 292 ? 2.997 5.925 -19.467 1.00 97.62 292 ASN A O 1
ATOM 2269 N N . PRO A 1 293 ? 2.076 5.040 -21.330 1.00 97.19 293 PRO A N 1
ATOM 2270 C CA . PRO A 1 293 ? 1.819 3.725 -20.739 1.00 97.19 293 PRO A CA 1
ATOM 2271 C C . PRO A 1 293 ? 3.089 2.896 -20.490 1.00 97.19 293 PRO A C 1
ATOM 2273 O O . PRO A 1 293 ? 3.042 1.934 -19.723 1.00 97.19 293 PRO A O 1
ATOM 2276 N N . GLN A 1 294 ? 4.224 3.252 -21.097 1.00 97.88 294 GLN A N 1
ATOM 2277 C CA . GLN A 1 294 ? 5.516 2.605 -20.873 1.00 97.88 294 GLN A CA 1
ATOM 2278 C C . GLN A 1 294 ? 6.162 3.141 -19.584 1.00 97.88 294 GLN A C 1
ATOM 2280 O O . GLN A 1 294 ? 7.117 3.916 -19.617 1.00 97.88 294 GLN A O 1
ATOM 2285 N N . VAL A 1 295 ? 5.589 2.775 -18.436 1.00 97.56 295 VAL A N 1
ATOM 2286 C CA . VAL A 1 295 ? 5.982 3.317 -17.124 1.00 97.56 295 VAL A CA 1
ATOM 2287 C C . VAL A 1 295 ? 7.192 2.601 -16.546 1.00 97.56 295 VAL A C 1
ATOM 2289 O O . VAL A 1 295 ? 8.007 3.239 -15.885 1.00 97.56 295 VAL A O 1
ATOM 2292 N N . PHE A 1 296 ? 7.339 1.303 -16.809 1.00 98.50 296 PHE A N 1
ATOM 2293 C CA . PHE A 1 296 ? 8.536 0.552 -16.447 1.00 98.50 296 PHE A CA 1
ATOM 2294 C C . PHE A 1 296 ? 9.451 0.369 -17.655 1.00 98.50 296 PHE A C 1
ATOM 2296 O O . PHE A 1 296 ? 9.013 -0.002 -18.744 1.00 98.50 296 PHE A O 1
ATOM 2303 N N . THR A 1 297 ? 10.733 0.647 -17.455 1.00 97.56 297 THR A N 1
ATOM 2304 C CA . THR A 1 297 ? 11.784 0.529 -18.471 1.00 97.56 297 THR A CA 1
ATOM 2305 C C . THR A 1 297 ? 13.029 -0.145 -17.895 1.00 97.56 297 THR A C 1
ATOM 2307 O O . THR A 1 297 ? 14.154 0.206 -18.253 1.00 97.56 297 THR A O 1
ATOM 2310 N N . LEU A 1 298 ? 12.844 -1.045 -16.928 1.00 98.00 298 LEU A N 1
ATOM 2311 C CA . LEU A 1 298 ? 13.920 -1.611 -16.118 1.00 98.00 298 LEU A CA 1
ATOM 2312 C C . LEU A 1 298 ? 14.602 -2.776 -16.832 1.00 98.00 298 LEU A C 1
ATOM 2314 O O . LEU A 1 298 ? 15.817 -2.922 -16.719 1.00 98.00 298 LEU A O 1
ATOM 2318 N N . TYR A 1 299 ? 13.830 -3.578 -17.566 1.00 97.88 299 TYR A N 1
ATOM 2319 C CA . TYR A 1 299 ? 14.252 -4.880 -18.086 1.00 97.88 299 TYR A CA 1
ATOM 2320 C C . TYR A 1 299 ? 14.143 -5.006 -19.609 1.00 97.88 299 TYR A C 1
ATOM 2322 O O . TYR A 1 299 ? 14.420 -6.066 -20.164 1.00 97.88 299 TYR A O 1
ATOM 2330 N N . GLN A 1 300 ? 13.823 -3.922 -20.322 1.00 94.75 300 GLN A N 1
ATOM 2331 C CA . GLN A 1 300 ? 13.754 -3.904 -21.795 1.00 94.75 300 GLN A CA 1
ATOM 2332 C C . GLN A 1 300 ? 15.049 -4.347 -22.475 1.00 94.75 300 GLN A C 1
ATOM 2334 O O . GLN A 1 300 ? 15.022 -4.823 -23.610 1.00 94.75 300 GLN A O 1
ATOM 2339 N N . ALA A 1 301 ? 16.189 -4.160 -21.804 1.00 93.50 301 ALA A N 1
ATOM 2340 C CA . ALA A 1 301 ? 17.483 -4.603 -22.297 1.00 93.50 301 ALA A CA 1
ATOM 2341 C C . ALA A 1 301 ? 17.557 -6.124 -22.472 1.00 93.50 301 ALA A C 1
ATOM 2343 O O . ALA A 1 301 ? 18.335 -6.559 -23.308 1.00 93.50 301 ALA A O 1
ATOM 2344 N N . TRP A 1 302 ? 16.736 -6.895 -21.748 1.00 95.19 302 TRP A N 1
ATOM 2345 C CA . TRP A 1 302 ? 16.671 -8.356 -21.822 1.00 95.19 302 TRP A CA 1
ATOM 2346 C C . TRP A 1 302 ? 15.652 -8.884 -22.842 1.00 95.19 302 TRP A C 1
ATOM 2348 O O . TRP A 1 302 ? 15.465 -10.095 -22.964 1.00 95.19 302 TRP A O 1
ATOM 2358 N N . LEU A 1 303 ? 14.968 -8.005 -23.581 1.00 92.81 303 LEU A N 1
ATOM 2359 C CA . LEU A 1 303 ? 14.162 -8.437 -24.720 1.00 92.81 303 LEU A CA 1
ATOM 2360 C C . LEU A 1 303 ? 15.081 -8.866 -25.878 1.00 92.81 303 LEU A C 1
ATOM 2362 O O . LEU A 1 303 ? 16.140 -8.264 -26.070 1.00 92.81 303 LEU A O 1
ATOM 2366 N N . PRO A 1 304 ? 14.686 -9.857 -26.697 1.00 82.94 304 PRO A N 1
ATOM 2367 C CA . PRO A 1 304 ? 15.490 -10.286 -27.836 1.00 82.94 304 PRO A CA 1
ATOM 2368 C C . PRO A 1 304 ? 15.708 -9.124 -28.816 1.00 82.94 304 PRO A C 1
ATOM 2370 O O . PRO A 1 304 ? 14.761 -8.634 -29.426 1.00 82.94 304 PRO A O 1
ATOM 2373 N N . ARG A 1 305 ? 16.959 -8.670 -28.965 1.00 71.94 305 ARG A N 1
ATOM 2374 C CA . ARG A 1 305 ? 17.351 -7.617 -29.929 1.00 71.94 305 ARG A CA 1
ATOM 2375 C C . ARG A 1 305 ? 18.181 -8.144 -31.101 1.00 71.94 305 ARG A C 1
ATOM 2377 O O . ARG A 1 305 ? 18.278 -7.480 -32.125 1.00 71.94 305 ARG A O 1
ATOM 2384 N N . SER A 1 306 ? 18.797 -9.314 -30.940 1.00 62.94 306 SER A N 1
ATOM 2385 C CA . SER A 1 306 ? 19.617 -10.010 -31.938 1.00 62.94 306 SER A CA 1
ATOM 2386 C C . SER A 1 306 ? 19.877 -11.450 -31.470 1.00 62.94 306 SER A C 1
ATOM 2388 O O . SER A 1 306 ? 19.748 -11.743 -30.280 1.00 62.94 306 SER A O 1
ATOM 2390 N N . THR A 1 307 ? 20.287 -12.336 -32.380 1.00 58.12 307 THR A N 1
ATOM 2391 C CA . THR A 1 307 ? 20.643 -13.743 -32.110 1.00 58.12 307 THR A CA 1
ATOM 2392 C C . THR A 1 307 ? 21.836 -13.912 -31.160 1.00 58.12 307 THR A C 1
ATOM 2394 O O . THR A 1 307 ? 21.988 -14.973 -30.566 1.00 58.12 307 THR A O 1
ATOM 2397 N N . SER A 1 308 ? 22.656 -12.870 -30.967 1.00 61.31 308 SER A N 1
ATOM 2398 C CA . SER A 1 308 ? 23.810 -12.865 -30.049 1.00 61.31 308 SER A CA 1
ATOM 2399 C C . SER A 1 308 ? 23.476 -12.401 -28.619 1.00 61.31 308 SER A C 1
ATOM 2401 O O . SER A 1 308 ? 24.375 -12.297 -27.783 1.00 61.31 308 SER A O 1
ATOM 2403 N N . HIS A 1 309 ? 22.217 -12.065 -28.322 1.00 65.81 309 HIS A N 1
ATOM 2404 C CA . HIS A 1 309 ? 21.818 -11.566 -27.006 1.00 65.81 309 HIS A CA 1
ATOM 2405 C C . HIS A 1 309 ? 21.516 -12.730 -26.048 1.00 65.81 309 HIS A C 1
ATOM 2407 O O . HIS A 1 309 ? 20.437 -13.318 -26.092 1.00 65.81 309 HIS A O 1
ATOM 2413 N N . THR A 1 310 ? 22.469 -13.080 -25.181 1.00 75.50 310 THR A N 1
ATOM 2414 C CA . THR A 1 310 ? 22.321 -14.184 -24.220 1.00 75.50 310 THR A CA 1
ATOM 2415 C C . THR A 1 310 ? 21.733 -13.693 -22.895 1.00 75.50 310 THR A C 1
ATOM 2417 O O . THR A 1 310 ? 22.454 -13.178 -22.039 1.00 75.50 310 THR A O 1
ATOM 2420 N N . VAL A 1 311 ? 20.427 -13.884 -22.713 1.00 89.06 311 VAL A N 1
ATOM 2421 C CA . VAL A 1 311 ? 19.737 -13.778 -21.415 1.00 89.06 311 VAL A CA 1
ATOM 2422 C C . VAL A 1 311 ? 19.198 -15.141 -21.010 1.00 89.06 311 VAL A C 1
ATOM 2424 O O . VAL A 1 311 ? 18.859 -15.957 -21.868 1.00 89.06 311 VAL A O 1
ATOM 2427 N N . ASN A 1 312 ? 19.116 -15.406 -19.707 1.00 93.25 312 ASN A N 1
ATOM 2428 C CA . ASN A 1 312 ? 18.509 -16.651 -19.236 1.00 93.25 312 ASN A CA 1
ATOM 2429 C C . ASN A 1 312 ? 16.970 -16.603 -19.341 1.00 93.25 312 ASN A C 1
ATOM 2431 O O . ASN A 1 312 ? 16.363 -15.544 -19.525 1.00 93.25 312 ASN A O 1
ATOM 2435 N N . ALA A 1 313 ? 16.325 -17.766 -19.216 1.00 94.69 313 ALA A N 1
ATOM 2436 C CA . ALA A 1 313 ? 14.875 -17.886 -19.376 1.00 94.69 313 ALA A CA 1
ATOM 2437 C C . ALA A 1 313 ? 14.084 -17.009 -18.387 1.00 94.69 313 ALA A C 1
ATOM 2439 O O . ALA A 1 313 ? 13.056 -16.439 -18.763 1.00 94.69 313 ALA A O 1
ATOM 2440 N N . LYS A 1 314 ? 14.577 -16.853 -17.151 1.00 97.12 314 LYS A N 1
ATOM 2441 C CA . LYS A 1 314 ? 13.939 -16.019 -16.128 1.00 97.12 314 LYS A CA 1
ATOM 2442 C C . LYS A 1 314 ? 14.051 -14.530 -16.448 1.00 97.12 314 LYS A C 1
ATOM 2444 O O . LYS A 1 314 ? 13.053 -13.823 -16.368 1.00 97.12 314 LYS A O 1
ATOM 2449 N N . GLN A 1 315 ? 15.221 -14.061 -16.877 1.00 97.12 315 GLN A N 1
ATOM 2450 C CA . GLN A 1 315 ? 15.428 -12.692 -17.360 1.00 97.12 315 GLN A CA 1
ATOM 2451 C C . GLN A 1 315 ? 14.495 -12.378 -18.536 1.00 97.12 315 GLN A C 1
ATOM 2453 O O . GLN A 1 315 ? 13.823 -11.347 -18.542 1.00 97.12 315 GLN A O 1
ATOM 2458 N N . ALA A 1 316 ? 14.370 -13.305 -19.491 1.00 96.31 316 ALA A N 1
ATOM 2459 C CA . ALA A 1 316 ? 13.429 -13.160 -20.597 1.00 96.31 316 ALA A CA 1
ATOM 2460 C C . ALA A 1 316 ? 11.964 -13.099 -20.116 1.00 96.31 316 ALA A C 1
ATOM 2462 O O . ALA A 1 316 ? 11.187 -12.299 -20.635 1.00 96.31 316 ALA A O 1
ATOM 2463 N N . ALA A 1 317 ? 11.580 -13.900 -19.114 1.00 98.25 317 ALA A N 1
ATOM 2464 C CA . ALA A 1 317 ? 10.242 -13.861 -18.514 1.00 98.25 317 ALA A CA 1
ATOM 2465 C C . ALA A 1 317 ? 9.950 -12.530 -17.805 1.00 98.25 317 ALA A C 1
ATOM 2467 O O . ALA A 1 317 ? 8.896 -11.940 -18.030 1.00 98.25 317 ALA A O 1
ATOM 2468 N N . ILE A 1 318 ? 10.905 -12.014 -17.024 1.00 98.62 318 ILE A N 1
ATOM 2469 C CA . ILE A 1 318 ? 10.819 -10.695 -16.375 1.00 98.62 318 ILE A CA 1
ATOM 2470 C C . ILE A 1 318 ? 10.603 -9.596 -17.424 1.00 98.62 318 ILE A C 1
ATOM 2472 O O . ILE A 1 318 ? 9.711 -8.760 -17.279 1.00 98.62 318 ILE A O 1
ATOM 2476 N N . ALA A 1 319 ? 11.374 -9.615 -18.512 1.00 98.19 319 ALA A N 1
ATOM 2477 C CA . ALA A 1 319 ? 11.271 -8.617 -19.572 1.00 98.19 319 ALA A CA 1
ATOM 2478 C C . ALA A 1 319 ? 9.930 -8.678 -20.322 1.00 98.19 319 ALA A C 1
ATOM 2480 O O . ALA A 1 319 ? 9.326 -7.639 -20.596 1.00 98.19 319 ALA A O 1
ATOM 2481 N N . ARG A 1 320 ? 9.418 -9.882 -20.619 1.00 98.38 320 ARG A N 1
ATOM 2482 C CA . ARG A 1 320 ? 8.068 -10.049 -21.190 1.00 98.38 320 ARG A CA 1
ATOM 2483 C C . ARG A 1 320 ? 6.985 -9.569 -20.224 1.00 98.38 320 ARG A C 1
ATOM 2485 O O . ARG A 1 320 ? 6.044 -8.907 -20.656 1.00 98.38 320 ARG A O 1
ATOM 2492 N N . GLY A 1 321 ? 7.139 -9.843 -18.930 1.00 98.75 321 GLY A N 1
ATOM 2493 C CA . GLY A 1 321 ? 6.235 -9.366 -17.887 1.00 98.75 321 GLY A CA 1
ATOM 2494 C C . GLY A 1 321 ? 6.179 -7.842 -17.801 1.00 98.75 321 GLY A C 1
ATOM 2495 O O . GLY A 1 321 ? 5.089 -7.287 -17.687 1.00 98.75 321 GLY A O 1
ATOM 2496 N N . GLU A 1 322 ? 7.317 -7.155 -17.948 1.00 98.81 322 GLU A N 1
ATOM 2497 C CA . GLU A 1 322 ? 7.369 -5.687 -18.034 1.00 98.81 322 GLU A CA 1
ATOM 2498 C C . GLU A 1 322 ? 6.569 -5.161 -19.238 1.00 98.81 322 GLU A C 1
ATOM 2500 O O . GLU A 1 322 ? 5.774 -4.227 -19.108 1.00 98.81 322 GLU A O 1
ATOM 2505 N N . VAL A 1 323 ? 6.726 -5.788 -20.412 1.00 98.56 323 VAL A N 1
ATOM 2506 C CA . VAL A 1 323 ? 5.962 -5.429 -21.620 1.00 98.56 323 VAL A CA 1
ATOM 2507 C C . VAL A 1 323 ? 4.464 -5.632 -21.395 1.00 98.56 323 VAL A C 1
ATOM 2509 O O . VAL A 1 323 ? 3.673 -4.743 -21.720 1.00 98.56 323 VAL A O 1
ATOM 2512 N N . LEU A 1 324 ? 4.066 -6.764 -20.808 1.00 98.62 324 LEU A N 1
ATOM 2513 C CA . LEU A 1 324 ? 2.669 -7.044 -20.478 1.00 98.62 324 LEU A CA 1
ATOM 2514 C C . LEU A 1 324 ? 2.106 -6.014 -19.500 1.00 98.62 324 LEU A C 1
ATOM 2516 O O . LEU A 1 324 ? 1.020 -5.492 -19.735 1.00 98.62 324 LEU A O 1
ATOM 2520 N N . PHE A 1 325 ? 2.848 -5.672 -18.447 1.00 98.75 325 PHE A N 1
ATOM 2521 C CA . PHE A 1 325 ? 2.431 -4.668 -17.472 1.00 98.75 325 PHE A CA 1
ATOM 2522 C C . PHE A 1 325 ? 2.157 -3.315 -18.143 1.00 98.75 325 PHE A C 1
ATOM 2524 O O . PHE A 1 325 ? 1.114 -2.694 -17.919 1.00 98.75 325 PHE A O 1
ATOM 2531 N N . ASN A 1 326 ? 3.077 -2.887 -19.009 1.00 98.69 326 ASN A N 1
ATOM 2532 C CA . ASN A 1 326 ? 2.984 -1.605 -19.691 1.00 98.69 326 ASN A CA 1
ATOM 2533 C C . ASN A 1 326 ? 1.858 -1.555 -20.729 1.00 98.69 326 ASN A C 1
ATOM 2535 O O . ASN A 1 326 ? 1.175 -0.534 -20.849 1.00 98.69 326 ASN A O 1
ATOM 2539 N N . HIS A 1 327 ? 1.666 -2.638 -21.489 1.00 98.06 327 HIS A N 1
ATOM 2540 C CA . HIS A 1 327 ? 0.939 -2.584 -22.759 1.00 98.06 327 HIS A CA 1
ATOM 2541 C C . HIS A 1 327 ? -0.269 -3.509 -22.869 1.00 98.06 327 HIS A C 1
ATOM 2543 O O . HIS A 1 327 ? -1.062 -3.309 -23.789 1.00 98.06 327 HIS A O 1
ATOM 2549 N N . ARG A 1 328 ? -0.457 -4.497 -21.982 1.00 98.06 328 ARG A N 1
ATOM 2550 C CA . ARG A 1 328 ? -1.595 -5.420 -22.099 1.00 98.06 328 ARG A CA 1
ATOM 2551 C C . ARG A 1 328 ? -2.911 -4.656 -21.910 1.00 98.06 328 ARG A C 1
ATOM 2553 O O . ARG A 1 328 ? -3.147 -4.149 -20.812 1.00 98.06 328 ARG A O 1
ATOM 2560 N N . PRO A 1 329 ? -3.796 -4.607 -22.925 1.00 98.00 329 PRO A N 1
ATOM 2561 C CA . PRO A 1 329 ? -5.062 -3.903 -22.795 1.00 98.00 329 PRO A CA 1
ATOM 2562 C C . PRO A 1 329 ? -5.995 -4.621 -21.822 1.00 98.00 329 PRO A C 1
ATOM 2564 O O . PRO A 1 329 ? -6.147 -5.844 -21.883 1.00 98.00 329 PRO A O 1
ATOM 2567 N N . ILE A 1 330 ? -6.646 -3.840 -20.968 1.00 98.19 330 ILE A N 1
ATOM 2568 C CA . ILE A 1 330 ? -7.629 -4.262 -19.978 1.00 98.19 330 ILE A CA 1
ATOM 2569 C C . ILE A 1 330 ? -8.857 -3.366 -20.133 1.00 98.19 330 ILE A C 1
ATOM 2571 O O . ILE A 1 330 ? -8.746 -2.139 -20.169 1.00 98.19 330 ILE A O 1
ATOM 2575 N N . VAL A 1 331 ? -10.043 -3.970 -20.203 1.00 97.88 331 VAL A N 1
ATOM 2576 C CA . VAL A 1 331 ? -11.310 -3.230 -20.182 1.00 97.88 331 VAL A CA 1
ATOM 2577 C C . VAL A 1 331 ? -11.699 -2.987 -18.723 1.00 97.88 331 VAL A C 1
ATOM 2579 O O . VAL A 1 331 ? -12.236 -3.865 -18.054 1.00 97.88 331 VAL A O 1
ATOM 2582 N N . ILE A 1 332 ? -11.423 -1.788 -18.218 1.00 97.56 332 ILE A N 1
ATOM 2583 C CA . ILE A 1 332 ? -11.702 -1.402 -16.833 1.00 97.56 332 ILE A CA 1
ATOM 2584 C C . ILE A 1 332 ? -13.142 -0.901 -16.705 1.00 97.56 332 ILE A C 1
ATOM 2586 O O . ILE A 1 332 ? -13.553 0.062 -17.366 1.00 97.56 332 ILE A O 1
ATOM 2590 N N . THR A 1 333 ? -13.903 -1.545 -15.818 1.00 96.75 333 THR A N 1
ATOM 2591 C CA . THR A 1 333 ? -15.298 -1.209 -15.510 1.00 96.75 333 THR A CA 1
ATOM 2592 C C . THR A 1 333 ? -15.576 -1.232 -14.012 1.00 96.75 333 THR A C 1
ATOM 2594 O O . THR A 1 333 ? -15.111 -2.124 -13.291 1.00 96.75 333 THR A O 1
ATOM 2597 N N . GLY A 1 334 ? -16.424 -0.305 -13.561 1.00 94.62 334 GLY A N 1
ATOM 2598 C CA . GLY A 1 334 ? -16.929 -0.275 -12.187 1.00 94.62 334 GLY A CA 1
ATOM 2599 C C . GLY A 1 334 ? -15.857 0.037 -11.142 1.00 94.62 334 GLY A C 1
ATOM 2600 O O . GLY A 1 334 ? -15.928 -0.497 -10.043 1.00 94.62 334 GLY A O 1
ATOM 2601 N N . VAL A 1 335 ? -14.837 0.823 -11.494 1.00 97.12 335 VAL A N 1
ATOM 2602 C CA . VAL A 1 335 ? -13.812 1.306 -10.559 1.00 97.12 335 VAL A CA 1
ATOM 2603 C C . VAL A 1 335 ? -14.115 2.761 -10.222 1.00 97.12 335 VAL A C 1
ATOM 2605 O O . VAL A 1 335 ? -13.847 3.664 -11.019 1.00 97.12 335 VAL A O 1
ATOM 2608 N N . THR A 1 336 ? -14.689 2.998 -9.045 1.00 95.00 336 THR A N 1
ATOM 2609 C CA . THR A 1 336 ? -14.907 4.356 -8.531 1.00 95.00 336 THR A CA 1
ATOM 2610 C C . THR A 1 336 ? -13.560 4.996 -8.197 1.00 95.00 336 THR A C 1
ATOM 2612 O O . THR A 1 336 ? -12.691 4.352 -7.609 1.00 95.00 336 THR A O 1
ATOM 2615 N N . GLY A 1 337 ? -13.371 6.267 -8.547 1.00 92.88 337 GLY A N 1
ATOM 2616 C CA . GLY A 1 337 ? -12.073 6.943 -8.557 1.00 92.88 337 GLY A CA 1
ATOM 2617 C C . GLY A 1 337 ? -11.279 6.764 -9.859 1.00 92.88 337 GLY A C 1
ATOM 2618 O O . GLY A 1 337 ? -10.149 7.237 -9.938 1.00 92.88 337 GLY A O 1
ATOM 2619 N N . PHE A 1 338 ? -11.853 6.109 -10.873 1.00 94.19 338 PHE A N 1
ATOM 2620 C CA . PHE A 1 338 ? -11.227 5.910 -12.183 1.00 94.19 338 PHE A CA 1
ATOM 2621 C C . PHE A 1 338 ? -12.228 6.078 -13.335 1.00 94.19 338 PHE A C 1
ATOM 2623 O O . PHE A 1 338 ? -12.097 6.993 -14.147 1.00 94.19 338 PHE A O 1
ATOM 2630 N N . ASN A 1 339 ? -13.265 5.234 -13.390 1.00 94.50 339 ASN A N 1
ATOM 2631 C CA . ASN A 1 339 ? -14.299 5.289 -14.430 1.00 94.50 339 ASN A CA 1
ATOM 2632 C C . ASN A 1 339 ? -15.148 6.566 -14.344 1.00 94.50 339 ASN A C 1
ATOM 2634 O O . ASN A 1 339 ? -15.415 7.221 -15.351 1.00 94.50 339 ASN A O 1
ATOM 2638 N N . ASP A 1 340 ? -15.547 6.925 -13.128 1.00 90.38 340 ASP A N 1
ATOM 2639 C CA . ASP A 1 340 ? -16.304 8.133 -12.787 1.00 90.38 340 ASP A CA 1
ATOM 2640 C C . ASP A 1 340 ? -15.512 9.418 -13.068 1.00 90.38 340 ASP A C 1
ATOM 2642 O O . ASP A 1 340 ? -16.088 10.381 -13.566 1.00 90.38 340 ASP A O 1
ATOM 2646 N N . GLN A 1 341 ? -14.192 9.421 -12.845 1.00 86.31 341 GLN A N 1
ATOM 2647 C CA . GLN A 1 341 ? -13.334 10.581 -13.136 1.00 86.31 341 GLN A CA 1
ATOM 2648 C C . GLN A 1 341 ? -13.300 10.927 -14.634 1.00 86.31 341 GLN A C 1
ATOM 2650 O O . GLN A 1 341 ? -13.168 12.092 -14.998 1.00 86.31 341 GLN A O 1
ATOM 2655 N N . ARG A 1 342 ? -13.455 9.931 -15.518 1.00 84.69 342 ARG A N 1
ATOM 2656 C CA . ARG A 1 342 ? -13.579 10.128 -16.975 1.00 84.69 342 ARG A CA 1
ATOM 2657 C C . ARG A 1 342 ? -15.028 10.196 -17.461 1.00 84.69 342 ARG A C 1
ATOM 2659 O O . ARG A 1 342 ? -15.236 10.360 -18.658 1.00 84.69 342 ARG A O 1
ATOM 2666 N N . GLN A 1 343 ? -16.014 10.018 -16.577 1.00 88.62 343 GLN A N 1
ATOM 2667 C CA . GLN A 1 343 ? -17.428 9.838 -16.936 1.00 88.62 343 GLN A CA 1
ATOM 2668 C C . GLN A 1 343 ? -17.639 8.726 -17.985 1.00 88.62 343 GLN A C 1
ATOM 2670 O O . GLN A 1 343 ? -18.502 8.805 -18.858 1.00 88.62 343 GLN A O 1
ATOM 2675 N N . GLN A 1 344 ? -16.832 7.663 -17.905 1.00 92.31 344 GLN A N 1
ATOM 2676 C CA . GLN A 1 344 ? -16.814 6.565 -18.868 1.00 92.31 344 GLN A CA 1
ATOM 2677 C C . GLN A 1 344 ? -17.054 5.226 -18.177 1.00 92.31 344 GLN A C 1
ATOM 2679 O O . GLN A 1 344 ? -16.257 4.762 -17.359 1.00 92.31 344 GLN A O 1
ATOM 2684 N N . ARG A 1 345 ? -18.130 4.539 -18.578 1.00 94.00 345 ARG A N 1
ATOM 2685 C CA . ARG A 1 345 ? -18.477 3.209 -18.050 1.00 94.00 345 ARG A CA 1
ATOM 2686 C C . ARG A 1 345 ? -17.402 2.153 -18.335 1.00 94.00 345 ARG A C 1
ATOM 2688 O O . ARG A 1 345 ? -17.224 1.237 -17.536 1.00 94.00 345 ARG A O 1
ATOM 2695 N N . ARG A 1 346 ? -16.724 2.262 -19.479 1.00 96.25 346 ARG A N 1
ATOM 2696 C CA . ARG A 1 346 ? -15.675 1.347 -19.947 1.00 96.25 346 ARG A CA 1
ATOM 2697 C C . ARG A 1 346 ? -14.469 2.171 -20.373 1.00 96.25 346 ARG A C 1
ATOM 2699 O O . ARG A 1 346 ? -14.623 3.067 -21.197 1.00 96.25 346 ARG A O 1
ATOM 2706 N N . ILE A 1 347 ? -13.297 1.846 -19.841 1.00 96.00 347 ILE A N 1
ATOM 2707 C CA . ILE A 1 347 ? -12.023 2.464 -20.224 1.00 96.00 347 ILE A CA 1
ATOM 2708 C C . ILE A 1 347 ? -11.078 1.342 -20.642 1.00 96.00 347 ILE A C 1
ATOM 2710 O O . ILE A 1 347 ? -10.890 0.393 -19.885 1.00 96.00 347 ILE A O 1
ATOM 2714 N N . VAL A 1 348 ? -10.495 1.435 -21.838 1.00 96.94 348 VAL A N 1
ATOM 2715 C CA . VAL A 1 348 ? -9.399 0.544 -22.241 1.00 96.94 348 VAL A CA 1
ATOM 2716 C C . VAL A 1 348 ? -8.102 1.137 -21.704 1.00 96.94 348 VAL A C 1
ATOM 2718 O O . VAL A 1 348 ? -7.737 2.258 -22.052 1.00 96.94 348 VAL A O 1
ATOM 2721 N N . ALA A 1 349 ? -7.449 0.401 -20.817 1.00 96.50 349 ALA A N 1
ATOM 2722 C CA . ALA A 1 349 ? -6.295 0.836 -20.039 1.00 96.50 349 ALA A CA 1
ATOM 2723 C C . ALA A 1 349 ? -5.280 -0.311 -19.906 1.00 96.50 349 ALA A C 1
ATOM 2725 O O . ALA A 1 349 ? -5.491 -1.393 -20.449 1.00 96.50 349 ALA A O 1
ATOM 2726 N N . THR A 1 350 ? -4.183 -0.087 -19.187 1.00 98.00 350 THR A N 1
ATOM 2727 C CA . THR A 1 350 ? -3.193 -1.121 -18.831 1.00 98.00 350 THR A CA 1
ATOM 2728 C C . THR A 1 350 ? -2.906 -1.055 -17.328 1.00 98.00 350 THR A C 1
ATOM 2730 O O . THR A 1 350 ? -3.477 -0.214 -16.626 1.00 98.00 350 THR A O 1
ATOM 2733 N N . CYS A 1 351 ? -2.023 -1.908 -16.794 1.00 98.38 351 CYS A N 1
ATOM 2734 C CA . CYS A 1 351 ? -1.614 -1.811 -15.385 1.00 98.38 351 CYS A CA 1
ATOM 2735 C C . CYS A 1 351 ? -1.031 -0.418 -15.069 1.00 98.38 351 CYS A C 1
ATOM 2737 O O . CYS A 1 351 ? -1.320 0.162 -14.019 1.00 98.38 351 CYS A O 1
ATOM 2739 N N . SER A 1 352 ? -0.301 0.159 -16.026 1.00 98.12 352 SER A N 1
ATOM 2740 C CA . SER A 1 352 ? 0.291 1.498 -15.966 1.00 98.12 352 SER A CA 1
ATOM 2741 C C . SER A 1 352 ? -0.706 2.638 -15.798 1.00 98.12 352 SER A C 1
ATOM 2743 O O . SER A 1 352 ? -0.330 3.710 -15.332 1.00 98.12 352 SER A O 1
ATOM 2745 N N . SER A 1 353 ? -1.972 2.453 -16.176 1.00 96.38 353 SER A N 1
ATOM 2746 C CA . SER A 1 353 ? -2.980 3.513 -16.050 1.00 96.38 353 SER A CA 1
ATOM 2747 C C . SER A 1 353 ? -3.304 3.848 -14.593 1.00 96.38 353 SER A C 1
ATOM 2749 O O . SER A 1 353 ? -3.702 4.971 -14.301 1.00 96.38 353 SER A O 1
ATOM 2751 N N . CYS A 1 354 ? -3.101 2.900 -13.674 1.00 96.75 354 CYS A N 1
ATOM 2752 C CA . CYS A 1 354 ? -3.175 3.149 -12.234 1.00 96.75 354 CYS A CA 1
ATOM 2753 C C . CYS A 1 354 ? -1.777 3.218 -11.607 1.00 96.75 354 CYS A C 1
ATOM 2755 O O . CYS A 1 354 ? -1.532 4.037 -10.726 1.00 96.75 354 CYS A O 1
ATOM 2757 N N . HIS A 1 355 ? -0.850 2.379 -12.073 1.00 98.00 355 HIS A N 1
ATOM 2758 C CA . HIS A 1 355 ? 0.539 2.337 -11.620 1.00 98.00 355 HIS A CA 1
ATOM 2759 C C . HIS A 1 355 ? 1.424 3.264 -12.468 1.00 98.00 355 HIS A C 1
ATOM 2761 O O . HIS A 1 355 ? 2.316 2.806 -13.177 1.00 98.00 355 HIS A O 1
ATOM 2767 N N . SER A 1 356 ? 1.136 4.567 -12.440 1.00 97.19 356 SER A N 1
ATOM 2768 C CA . SER A 1 356 ? 1.581 5.512 -13.474 1.00 97.19 356 SER A CA 1
ATOM 2769 C C . SER A 1 356 ? 2.954 6.155 -13.248 1.00 97.19 356 SER A C 1
ATOM 2771 O O . SER A 1 356 ? 3.550 6.671 -14.197 1.00 97.19 356 SER A O 1
ATOM 2773 N N . ALA A 1 357 ? 3.468 6.140 -12.014 1.00 97.75 357 ALA A N 1
ATOM 2774 C CA . ALA A 1 357 ? 4.756 6.728 -11.664 1.00 97.75 357 ALA A CA 1
ATOM 2775 C C . ALA A 1 357 ? 5.902 5.940 -12.328 1.00 97.75 357 ALA A C 1
ATOM 2777 O O . ALA A 1 357 ? 6.083 4.757 -12.001 1.00 97.75 357 ALA A O 1
ATOM 2778 N N . PRO A 1 358 ? 6.694 6.570 -13.219 1.00 97.81 358 PRO A N 1
ATOM 2779 C CA . PRO A 1 358 ? 7.732 5.874 -13.969 1.00 97.81 358 PRO A CA 1
ATOM 2780 C C . PRO A 1 358 ? 8.721 5.141 -13.056 1.00 97.81 358 PRO A C 1
ATOM 2782 O O . PRO A 1 358 ? 9.240 5.722 -12.106 1.00 97.81 358 PRO A O 1
ATOM 2785 N N . ASN A 1 359 ? 8.973 3.862 -13.341 1.00 98.19 359 ASN A N 1
ATOM 2786 C CA . ASN A 1 359 ? 9.889 2.967 -12.625 1.00 98.19 359 ASN A CA 1
ATOM 2787 C C . ASN A 1 359 ? 9.635 2.806 -11.106 1.00 98.19 359 ASN A C 1
ATOM 2789 O O . ASN A 1 359 ? 10.512 2.327 -10.379 1.00 98.19 359 ASN A O 1
ATOM 2793 N N . ILE A 1 360 ? 8.441 3.171 -10.618 1.00 97.94 360 ILE A N 1
ATOM 2794 C CA . ILE A 1 360 ? 8.053 3.087 -9.194 1.00 97.94 360 ILE A CA 1
ATOM 2795 C C . ILE A 1 360 ? 6.694 2.401 -9.017 1.00 97.94 360 ILE A C 1
ATOM 2797 O O . ILE A 1 360 ? 6.534 1.560 -8.127 1.00 97.94 360 ILE A O 1
ATOM 2801 N N . GLY A 1 361 ? 5.714 2.752 -9.855 1.00 96.56 361 GLY A N 1
ATOM 2802 C CA . GLY A 1 361 ? 4.408 2.099 -9.915 1.00 96.56 361 GLY A CA 1
ATOM 2803 C C . GLY A 1 361 ? 3.340 2.602 -8.938 1.00 96.56 361 GLY A C 1
ATOM 2804 O O . GLY A 1 361 ? 2.263 2.027 -8.916 1.00 96.56 361 GLY A O 1
ATOM 2805 N N . ASN A 1 362 ? 3.556 3.649 -8.138 1.00 97.25 362 ASN A N 1
ATOM 2806 C CA . ASN A 1 362 ? 2.437 4.364 -7.496 1.00 97.25 362 ASN A CA 1
ATOM 2807 C C . ASN A 1 362 ? 1.862 5.435 -8.443 1.00 97.25 362 ASN A C 1
ATOM 2809 O O . ASN A 1 362 ? 2.161 5.439 -9.632 1.00 97.25 362 ASN A O 1
ATOM 2813 N N . THR A 1 363 ? 1.057 6.363 -7.927 1.00 96.19 363 THR A N 1
ATOM 2814 C CA . THR A 1 363 ? 0.702 7.607 -8.627 1.00 96.19 363 THR A CA 1
ATOM 2815 C C . THR A 1 363 ? 1.534 8.777 -8.101 1.00 96.19 363 THR A C 1
ATOM 2817 O O . THR A 1 363 ? 1.979 8.769 -6.954 1.00 96.19 363 THR A O 1
ATOM 2820 N N . THR A 1 364 ? 1.735 9.808 -8.921 1.00 96.06 364 THR A N 1
ATOM 2821 C CA . THR A 1 364 ? 2.444 11.049 -8.532 1.00 96.06 364 THR A CA 1
ATOM 2822 C C . THR A 1 364 ? 1.496 12.189 -8.159 1.00 96.06 364 THR A C 1
ATOM 2824 O O . THR A 1 364 ? 1.926 13.313 -7.904 1.00 96.06 364 THR A O 1
ATOM 2827 N N . VAL A 1 365 ? 0.199 11.905 -8.159 1.00 94.06 365 VAL A N 1
ATOM 2828 C CA . VAL A 1 365 ? -0.893 12.752 -7.682 1.00 94.06 365 VAL A CA 1
ATOM 2829 C C . VAL A 1 365 ? -1.761 11.869 -6.781 1.00 94.06 365 VAL A C 1
ATOM 2831 O O . VAL A 1 365 ? -1.894 10.673 -7.065 1.00 94.06 365 VAL A O 1
ATOM 2834 N N . PRO A 1 366 ? -2.331 12.399 -5.686 1.00 93.69 366 PRO A N 1
ATOM 2835 C CA . PRO A 1 366 ? -3.272 11.655 -4.860 1.00 93.69 366 PRO A CA 1
ATOM 2836 C C . PRO A 1 366 ? -4.506 11.197 -5.638 1.00 93.69 366 PRO A C 1
ATOM 2838 O O . PRO A 1 366 ? -5.468 11.946 -5.821 1.00 93.69 366 PRO A O 1
ATOM 2841 N N . HIS A 1 367 ? -4.470 9.931 -6.044 1.00 93.12 367 HIS A N 1
ATOM 2842 C CA . HIS A 1 367 ? -5.585 9.202 -6.624 1.00 93.12 367 HIS A CA 1
ATOM 2843 C C . HIS A 1 367 ? -5.943 8.039 -5.723 1.00 93.12 367 HIS A C 1
ATOM 2845 O O . HIS A 1 367 ? -5.078 7.285 -5.272 1.00 93.12 367 HIS A O 1
ATOM 2851 N N . PHE A 1 368 ? -7.239 7.900 -5.480 1.00 95.88 368 PHE A N 1
ATOM 2852 C CA . PHE A 1 368 ? -7.794 6.827 -4.679 1.00 95.88 368 PHE A CA 1
ATOM 2853 C C . PHE A 1 368 ? -8.815 6.089 -5.519 1.00 95.88 368 PHE A C 1
ATOM 2855 O O . PHE A 1 368 ? -9.640 6.718 -6.181 1.00 95.88 368 PHE A O 1
ATOM 2862 N N . MET A 1 369 ? -8.754 4.766 -5.494 1.00 96.38 369 MET A N 1
ATOM 2863 C CA . MET A 1 369 ? -9.560 3.922 -6.365 1.00 96.38 369 MET A CA 1
ATOM 2864 C C . MET A 1 369 ? -10.154 2.774 -5.565 1.00 96.38 369 MET A C 1
ATOM 2866 O O . MET A 1 369 ? -9.489 2.214 -4.690 1.00 96.38 369 MET A O 1
ATOM 2870 N N . ASN A 1 370 ? -11.394 2.415 -5.883 1.00 98.00 370 ASN A N 1
ATOM 2871 C CA . ASN A 1 370 ? -12.023 1.203 -5.385 1.00 98.00 370 ASN A CA 1
ATOM 2872 C C . ASN A 1 370 ? -12.000 0.136 -6.487 1.00 98.00 370 ASN A C 1
ATOM 2874 O O . ASN A 1 370 ? -12.792 0.174 -7.427 1.00 98.00 370 ASN A O 1
ATOM 2878 N N . ILE A 1 371 ? -11.071 -0.814 -6.368 1.00 97.19 371 ILE A N 1
ATOM 2879 C CA . ILE A 1 371 ? -10.958 -1.967 -7.278 1.00 97.19 371 ILE A CA 1
ATOM 2880 C C . ILE A 1 371 ? -11.791 -3.176 -6.819 1.00 97.19 371 ILE A C 1
ATOM 2882 O O . ILE A 1 371 ? -11.797 -4.201 -7.497 1.00 97.19 371 ILE A O 1
ATOM 2886 N N . GLY A 1 372 ? -12.478 -3.063 -5.682 1.00 97.19 372 GLY A N 1
ATOM 2887 C CA . GLY A 1 372 ? -13.337 -4.092 -5.101 1.00 97.19 372 GLY A CA 1
ATOM 2888 C C . GLY A 1 372 ? -12.664 -5.004 -4.076 1.00 97.19 372 GLY A C 1
ATOM 2889 O O . GLY A 1 372 ? -13.253 -5.982 -3.646 1.00 97.19 372 GLY A O 1
ATOM 2890 N N . THR A 1 373 ? -11.423 -4.724 -3.656 1.00 96.94 373 THR A N 1
ATOM 2891 C CA . THR A 1 373 ? -10.738 -5.585 -2.664 1.00 96.94 373 THR A CA 1
ATOM 2892 C C . THR A 1 373 ? -11.415 -5.570 -1.295 1.00 96.94 373 THR A C 1
ATOM 2894 O O . THR A 1 373 ? -11.347 -6.564 -0.589 1.00 96.94 373 THR A O 1
ATOM 2897 N N . ALA A 1 374 ? -12.061 -4.465 -0.914 1.00 97.19 374 ALA A N 1
ATOM 2898 C CA . ALA A 1 374 ? -12.790 -4.352 0.350 1.00 97.19 374 ALA A CA 1
ATOM 2899 C C . ALA A 1 374 ? -14.276 -4.737 0.226 1.00 97.19 374 ALA A C 1
ATOM 2901 O O . ALA A 1 374 ? -15.031 -4.527 1.179 1.00 97.19 374 ALA A O 1
ATOM 2902 N N . ASP A 1 375 ? -14.721 -5.230 -0.933 1.00 97.50 375 ASP A N 1
ATOM 2903 C CA . ASP A 1 375 ? -16.126 -5.569 -1.160 1.00 97.50 375 ASP A CA 1
ATOM 2904 C C . ASP A 1 375 ? -16.543 -6.718 -0.234 1.00 97.50 375 ASP A C 1
ATOM 2906 O O . ASP A 1 375 ? -15.784 -7.662 0.010 1.00 97.50 375 ASP A O 1
ATOM 2910 N N . GLY A 1 376 ? -17.754 -6.630 0.320 1.00 97.12 376 GLY A N 1
ATOM 2911 C CA . GLY A 1 376 ? -18.243 -7.584 1.314 1.00 97.12 376 GLY A CA 1
ATOM 2912 C C . GLY A 1 376 ? -18.302 -9.029 0.813 1.00 97.12 376 GLY A C 1
ATOM 2913 O O . GLY A 1 376 ? -18.209 -9.955 1.613 1.00 97.12 376 GLY A O 1
ATOM 2914 N N . GLU A 1 377 ? -18.412 -9.223 -0.497 1.00 95.56 377 GLU A N 1
ATOM 2915 C CA . GLU A 1 377 ? -18.396 -10.508 -1.196 1.00 95.56 377 GLU A CA 1
ATOM 2916 C C . GLU A 1 377 ? -17.036 -11.212 -1.115 1.00 95.56 377 GLU A C 1
ATOM 2918 O O . GLU A 1 377 ? -16.972 -12.434 -1.224 1.00 95.56 377 GLU A O 1
ATOM 2923 N N . LEU A 1 378 ? -15.953 -10.456 -0.917 1.00 94.50 378 LEU A N 1
ATOM 2924 C CA . LEU A 1 378 ? -14.599 -10.988 -0.760 1.00 94.50 378 LEU A CA 1
ATOM 2925 C C . LEU A 1 378 ? -14.180 -11.101 0.705 1.00 94.50 378 LEU A C 1
ATOM 2927 O O . LEU A 1 378 ? -13.056 -11.504 0.983 1.00 94.50 378 LEU A O 1
ATOM 2931 N N . ARG A 1 379 ? -15.046 -10.739 1.657 1.00 94.62 379 ARG A N 1
ATOM 2932 C CA . ARG A 1 379 ? -14.718 -10.715 3.085 1.00 94.62 379 ARG A CA 1
ATOM 2933 C C . ARG A 1 379 ? -14.189 -12.072 3.583 1.00 94.62 379 ARG A C 1
ATOM 2935 O O . ARG A 1 379 ? -14.846 -13.098 3.420 1.00 94.62 379 ARG A O 1
ATOM 2942 N N . HIS A 1 380 ? -13.089 -12.044 4.344 1.00 92.50 380 HIS A N 1
ATOM 2943 C CA . HIS A 1 380 ? -12.704 -13.161 5.217 1.00 92.50 380 HIS A CA 1
ATOM 2944 C C . HIS A 1 380 ? -13.524 -13.154 6.521 1.00 92.50 380 HIS A C 1
ATOM 2946 O O . HIS A 1 380 ? -13.800 -12.085 7.056 1.00 92.50 380 HIS A O 1
ATOM 2952 N N . LEU A 1 381 ? -13.885 -14.316 7.080 1.00 93.00 381 LEU A N 1
ATOM 2953 C CA . LEU A 1 381 ? -14.746 -14.402 8.277 1.00 93.00 381 LEU A CA 1
ATOM 2954 C C . LEU A 1 381 ? -14.204 -13.667 9.512 1.00 93.00 381 LEU A C 1
ATOM 2956 O O . LEU A 1 381 ? -14.997 -13.230 10.332 1.00 93.00 381 LEU A O 1
ATOM 2960 N N . ASP A 1 382 ? -12.888 -13.496 9.603 1.00 93.69 382 ASP A N 1
ATOM 2961 C CA . ASP A 1 382 ? -12.219 -12.738 10.670 1.00 93.69 382 ASP A CA 1
ATOM 2962 C C . ASP A 1 382 ? -12.321 -11.205 10.501 1.00 93.69 382 ASP A C 1
ATOM 2964 O O . ASP A 1 382 ? -11.936 -10.449 11.385 1.00 93.69 382 ASP A O 1
ATOM 2968 N N . GLN A 1 383 ? -12.809 -10.704 9.364 1.00 95.62 383 GLN A N 1
ATOM 2969 C CA . GLN A 1 383 ? -12.928 -9.267 9.118 1.00 95.62 383 GLN A CA 1
ATOM 2970 C C . GLN A 1 383 ? -14.325 -8.754 9.502 1.00 95.62 383 GLN A C 1
ATOM 2972 O O . GLN A 1 383 ? -15.328 -9.347 9.089 1.00 95.62 383 GLN A O 1
ATOM 2977 N N . PRO A 1 384 ? -14.421 -7.606 10.201 1.00 97.31 384 PRO A N 1
ATOM 2978 C CA . PRO A 1 384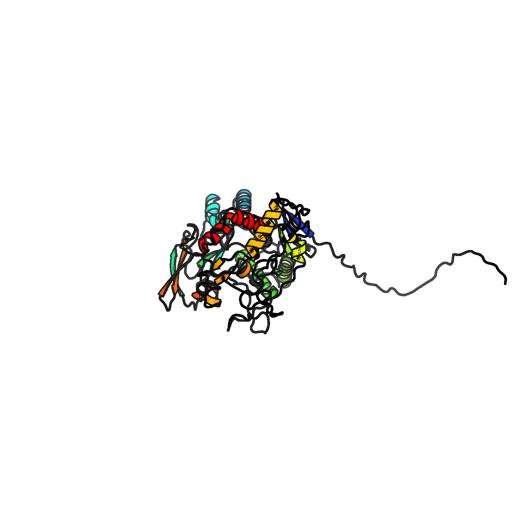 ? -15.683 -6.899 10.358 1.00 97.31 384 PRO A CA 1
ATOM 2979 C C . PRO A 1 384 ? -16.289 -6.539 9.003 1.00 97.31 384 PRO A C 1
ATOM 2981 O O . PRO A 1 384 ? -15.576 -6.258 8.036 1.00 97.31 384 PRO A O 1
ATOM 2984 N N . LEU A 1 385 ? -17.616 -6.520 8.938 1.00 98.44 385 LEU A N 1
ATOM 2985 C CA . LEU A 1 385 ? -18.362 -6.081 7.769 1.00 98.44 385 LEU A CA 1
ATOM 2986 C C . LEU A 1 385 ? -19.353 -4.993 8.132 1.00 98.44 385 LEU A C 1
ATOM 2988 O O . LEU A 1 385 ? -20.216 -5.162 8.994 1.00 98.44 385 LEU A O 1
ATOM 2992 N N . TYR A 1 386 ? -19.269 -3.904 7.388 1.00 98.69 386 TYR A N 1
ATOM 2993 C CA . TYR A 1 386 ? -20.097 -2.732 7.574 1.00 98.69 386 TYR A CA 1
ATOM 2994 C C . TYR A 1 386 ? -21.100 -2.636 6.438 1.00 98.69 386 TYR A C 1
ATOM 2996 O O . TYR A 1 386 ? -20.743 -2.768 5.267 1.00 98.69 386 TYR A O 1
ATOM 3004 N N . THR A 1 387 ? -22.365 -2.419 6.786 1.00 98.75 387 THR A N 1
ATOM 3005 C CA . THR A 1 387 ? -23.420 -2.100 5.823 1.00 98.75 387 THR A CA 1
ATOM 3006 C C . THR A 1 387 ? -23.706 -0.613 5.914 1.00 98.75 387 THR A C 1
ATOM 3008 O O . THR A 1 387 ? -24.211 -0.149 6.938 1.00 98.75 387 THR A O 1
ATOM 3011 N N . PHE A 1 388 ? -23.398 0.122 4.852 1.00 98.62 388 PHE A N 1
ATOM 3012 C CA . PHE A 1 388 ? -23.684 1.548 4.753 1.00 98.62 388 PHE A CA 1
ATOM 3013 C C . PHE A 1 388 ? -24.881 1.797 3.842 1.00 98.62 388 PHE A C 1
ATOM 3015 O O . PHE A 1 388 ? -25.116 1.044 2.894 1.00 98.62 388 PHE A O 1
ATOM 3022 N N . LYS A 1 389 ? -25.610 2.878 4.120 1.00 98.62 389 LYS A N 1
ATOM 3023 C CA . LYS A 1 389 ? -26.710 3.383 3.300 1.00 98.62 389 LYS A CA 1
ATOM 3024 C C . LYS A 1 389 ? -26.442 4.819 2.886 1.00 98.62 389 LYS A C 1
ATOM 3026 O O . LYS A 1 389 ? -26.151 5.645 3.743 1.00 98.62 389 LYS A O 1
ATOM 3031 N N . HIS A 1 390 ? -26.584 5.125 1.602 1.00 98.56 390 HIS A N 1
ATOM 3032 C CA . HIS A 1 390 ? -26.544 6.498 1.118 1.00 98.56 390 HIS A CA 1
ATOM 3033 C C . HIS A 1 390 ? -27.796 7.242 1.586 1.00 98.56 390 HIS A C 1
ATOM 3035 O O . HIS A 1 390 ? -28.916 6.778 1.348 1.00 98.56 390 HIS A O 1
ATOM 3041 N N . ASN A 1 391 ? -27.626 8.397 2.227 1.00 98.00 391 ASN A N 1
ATOM 3042 C CA . ASN A 1 391 ? -28.726 9.086 2.903 1.00 98.00 391 ASN A CA 1
ATOM 3043 C C . ASN A 1 391 ? -29.771 9.611 1.913 1.00 98.00 391 ASN A C 1
ATOM 3045 O O . ASN A 1 391 ? -30.959 9.615 2.223 1.00 98.00 391 ASN A O 1
ATOM 3049 N N . GLN A 1 392 ? -29.339 10.011 0.713 1.00 97.69 392 GLN A N 1
ATOM 3050 C CA . GLN A 1 392 ? -30.225 10.584 -0.302 1.00 97.69 392 GLN A CA 1
ATOM 3051 C C . GLN A 1 392 ? -30.889 9.524 -1.186 1.00 97.69 392 GLN A C 1
ATOM 3053 O O . GLN A 1 392 ? -32.090 9.585 -1.421 1.00 97.69 392 GLN A O 1
ATOM 3058 N N . THR A 1 393 ? -30.125 8.550 -1.694 1.00 98.00 393 THR A N 1
ATOM 3059 C CA . THR A 1 393 ? -30.656 7.574 -2.672 1.00 98.00 393 THR A CA 1
ATOM 3060 C C . THR A 1 393 ? -31.129 6.272 -2.036 1.00 98.00 393 THR A C 1
ATOM 3062 O O . THR A 1 393 ? -31.761 5.460 -2.703 1.00 98.00 393 THR A O 1
ATOM 3065 N N . GLY A 1 394 ? -30.784 6.022 -0.771 1.00 98.12 394 GLY A N 1
ATOM 3066 C CA . GLY A 1 394 ? -31.068 4.761 -0.093 1.00 98.12 394 GLY A CA 1
ATOM 3067 C C . GLY A 1 394 ? -30.243 3.565 -0.580 1.00 98.12 394 GLY A C 1
ATOM 3068 O O . GLY A 1 394 ? -30.481 2.456 -0.104 1.00 98.12 394 GLY A O 1
ATOM 3069 N N . GLN A 1 395 ? -29.278 3.770 -1.486 1.00 98.25 395 GLN A N 1
ATOM 3070 C CA . GLN A 1 395 ? -28.378 2.718 -1.965 1.00 98.25 395 GLN A CA 1
ATOM 3071 C C . GLN A 1 395 ? -27.629 2.073 -0.793 1.00 98.25 395 GLN A C 1
ATOM 3073 O O . GLN A 1 395 ? -27.213 2.772 0.127 1.00 98.25 395 GLN A O 1
ATOM 3078 N N . ILE A 1 396 ? -27.435 0.755 -0.846 1.00 98.38 396 ILE A N 1
ATOM 3079 C CA . ILE A 1 396 ? -26.714 -0.018 0.170 1.00 98.38 396 ILE A CA 1
ATOM 3080 C C . ILE A 1 396 ? -25.385 -0.522 -0.392 1.00 98.38 396 ILE A C 1
ATOM 3082 O O . ILE A 1 396 ? -25.321 -0.952 -1.543 1.00 98.38 396 ILE A O 1
ATOM 3086 N N . VAL A 1 397 ? -24.343 -0.512 0.437 1.00 98.12 397 VAL A N 1
ATOM 3087 C CA . VAL A 1 397 ? -23.057 -1.163 0.157 1.00 98.12 397 VAL A CA 1
ATOM 3088 C C . VAL A 1 397 ? -22.581 -1.920 1.392 1.00 98.12 397 VAL A C 1
ATOM 3090 O O . VAL A 1 397 ? -22.777 -1.469 2.523 1.00 98.12 397 VAL A O 1
ATOM 3093 N N . ARG A 1 398 ? -21.963 -3.083 1.176 1.00 98.50 398 ARG A N 1
ATOM 3094 C CA . ARG A 1 398 ? -21.303 -3.873 2.219 1.00 98.50 398 ARG A CA 1
ATOM 3095 C C . ARG A 1 398 ? -19.804 -3.862 1.962 1.00 98.50 398 ARG A C 1
ATOM 3097 O O . ARG A 1 398 ? -19.377 -4.191 0.861 1.00 98.50 398 ARG A O 1
ATOM 3104 N N . THR A 1 399 ? -19.011 -3.490 2.958 1.00 98.50 399 THR A N 1
ATOM 3105 C CA . THR A 1 399 ? -17.550 -3.426 2.825 1.00 98.50 399 THR A CA 1
ATOM 3106 C C . THR A 1 399 ? -16.858 -3.716 4.148 1.00 98.50 399 THR A C 1
ATOM 3108 O O . THR A 1 399 ? -17.409 -3.447 5.217 1.00 98.50 399 THR A O 1
ATOM 3111 N N . THR A 1 400 ? -15.657 -4.283 4.085 1.00 98.25 400 THR A N 1
ATOM 3112 C CA . THR A 1 400 ? -14.805 -4.507 5.261 1.00 98.25 400 THR A CA 1
ATOM 3113 C C . THR A 1 400 ? -14.067 -3.241 5.699 1.00 98.25 400 THR A C 1
ATOM 3115 O O . THR A 1 400 ? -13.672 -3.125 6.858 1.00 98.25 400 THR A O 1
ATOM 3118 N N . ASP A 1 401 ? -13.908 -2.263 4.802 1.00 98.38 401 ASP A N 1
ATOM 3119 C CA . ASP A 1 401 ? -13.238 -0.992 5.077 1.00 98.38 401 ASP A CA 1
ATOM 3120 C C . ASP A 1 401 ? -13.706 0.086 4.085 1.00 98.38 401 ASP A C 1
ATOM 3122 O O . ASP A 1 401 ? -13.452 0.003 2.882 1.00 98.38 401 ASP A O 1
ATOM 3126 N N . ALA A 1 402 ? -14.359 1.139 4.590 1.00 98.31 402 ALA A N 1
ATOM 3127 C CA . ALA A 1 402 ? -14.861 2.222 3.743 1.00 98.31 402 ALA A CA 1
ATOM 3128 C C . ALA A 1 402 ? -13.751 3.156 3.211 1.00 98.31 402 ALA A C 1
ATOM 3130 O O . ALA A 1 402 ? -14.035 4.044 2.407 1.00 98.31 402 ALA A O 1
ATOM 3131 N N . GLY A 1 403 ? -12.489 2.955 3.604 1.00 98.19 403 GLY A N 1
ATOM 3132 C CA . GLY A 1 403 ? -11.331 3.632 3.026 1.00 98.19 403 GLY A CA 1
ATOM 3133 C C . GLY A 1 403 ? -11.382 5.149 3.199 1.00 98.19 403 GLY A C 1
ATOM 3134 O O . GLY A 1 403 ? -11.634 5.653 4.296 1.00 98.19 403 GLY A O 1
ATOM 3135 N N . LEU A 1 404 ? -11.144 5.873 2.103 1.00 97.69 404 LEU A N 1
ATOM 3136 C CA . LEU A 1 404 ? -11.167 7.338 2.049 1.00 97.69 404 LEU A CA 1
ATOM 3137 C C . LEU A 1 404 ? -12.487 7.950 2.565 1.00 97.69 404 LEU A C 1
ATOM 3139 O O . LEU A 1 404 ? -12.459 9.033 3.153 1.00 97.69 404 LEU A O 1
ATOM 3143 N N . ALA A 1 405 ? -13.628 7.266 2.415 1.00 98.25 405 ALA A N 1
ATOM 3144 C CA . ALA A 1 405 ? -14.918 7.776 2.891 1.00 98.25 405 ALA A CA 1
ATOM 3145 C C . ALA A 1 405 ? -14.963 8.013 4.408 1.00 98.25 405 ALA A C 1
ATOM 3147 O O . ALA A 1 405 ? -15.672 8.912 4.854 1.00 98.25 405 ALA A O 1
ATOM 3148 N N . LEU A 1 406 ? -14.166 7.283 5.202 1.00 98.06 406 LEU A N 1
ATOM 3149 C CA . LEU A 1 406 ? -14.045 7.506 6.654 1.00 98.06 406 LEU A CA 1
ATOM 3150 C C . LEU A 1 406 ? -13.294 8.801 7.010 1.00 98.06 406 LEU A C 1
ATOM 3152 O O . LEU A 1 406 ? -13.119 9.117 8.187 1.00 98.06 406 LEU A O 1
ATOM 3156 N N . LEU A 1 407 ? -12.819 9.537 6.005 1.00 95.62 407 LEU A N 1
ATOM 3157 C CA . LEU A 1 407 ? -12.216 10.860 6.142 1.00 95.62 407 LEU A CA 1
ATOM 3158 C C . LEU A 1 407 ? -13.083 11.927 5.483 1.00 95.62 407 LEU A C 1
ATOM 3160 O O . LEU A 1 407 ? -13.296 12.988 6.061 1.00 95.62 407 LEU A O 1
ATOM 3164 N N . THR A 1 408 ? -13.569 11.659 4.269 1.00 95.94 408 THR A N 1
ATOM 3165 C CA . THR A 1 408 ? -14.285 12.665 3.475 1.00 95.94 408 THR A CA 1
ATOM 3166 C C . THR A 1 408 ? -15.760 12.774 3.833 1.00 95.94 408 THR A C 1
ATOM 3168 O O . THR A 1 408 ? -16.364 13.804 3.545 1.00 95.94 408 THR A O 1
ATOM 3171 N N . GLY A 1 409 ? -16.348 11.725 4.418 1.00 97.44 409 GLY A N 1
ATOM 3172 C CA . GLY A 1 409 ? -17.791 11.636 4.630 1.00 97.44 409 GLY A CA 1
ATOM 3173 C C . GLY A 1 409 ? -18.592 11.480 3.336 1.00 97.44 409 GLY A C 1
ATOM 3174 O O . GLY A 1 409 ? -19.804 11.636 3.369 1.00 97.44 409 GLY A O 1
ATOM 3175 N N . LYS A 1 410 ? -17.950 11.179 2.200 1.00 97.19 410 LYS A N 1
ATOM 3176 C CA . LYS A 1 410 ? -18.632 11.074 0.904 1.00 97.19 410 LYS A CA 1
ATOM 3177 C C . LYS A 1 410 ? -18.843 9.623 0.491 1.00 97.19 410 LYS A C 1
ATOM 3179 O O . LYS A 1 410 ? -17.885 8.854 0.412 1.00 97.19 410 LYS A O 1
ATOM 3184 N N . TRP A 1 411 ? -20.067 9.276 0.116 1.00 97.69 411 TRP A N 1
ATOM 3185 C CA . TRP A 1 411 ? -20.488 7.947 -0.332 1.00 97.69 411 TRP A CA 1
ATOM 3186 C C . TRP A 1 411 ? -19.671 7.467 -1.524 1.00 97.69 411 TRP A C 1
ATOM 3188 O O . TRP A 1 411 ? -19.214 6.327 -1.576 1.00 97.69 411 TRP A O 1
ATOM 3198 N N . GLN A 1 412 ? -19.411 8.376 -2.461 1.00 95.50 412 GLN A N 1
ATOM 3199 C CA . GLN A 1 412 ? -18.613 8.098 -3.650 1.00 95.50 412 GLN A CA 1
ATOM 3200 C C . GLN A 1 412 ? -17.158 7.715 -3.339 1.00 95.50 412 GLN A C 1
ATOM 3202 O O . GLN A 1 412 ? -16.469 7.251 -4.241 1.00 95.50 412 GLN A O 1
ATOM 3207 N N . ASP A 1 413 ? -16.668 7.914 -2.111 1.00 97.25 413 ASP A N 1
ATOM 3208 C CA . ASP A 1 413 ? -15.306 7.558 -1.703 1.00 97.25 413 ASP A CA 1
ATOM 3209 C C . ASP A 1 413 ? -15.211 6.208 -0.976 1.00 97.25 413 ASP A C 1
ATOM 3211 O O . ASP A 1 413 ? -14.115 5.810 -0.568 1.00 97.25 413 ASP A O 1
ATOM 3215 N N . ILE A 1 414 ? -16.329 5.483 -0.836 1.00 98.31 414 ILE A N 1
ATOM 3216 C CA . ILE A 1 414 ? -16.356 4.195 -0.138 1.00 98.31 414 ILE A CA 1
ATOM 3217 C C . ILE A 1 414 ? -15.458 3.176 -0.848 1.00 98.31 414 ILE A C 1
ATOM 3219 O O . ILE A 1 414 ? -15.542 2.958 -2.061 1.00 98.31 414 ILE A O 1
ATOM 3223 N N . GLY A 1 415 ? -14.591 2.545 -0.055 1.00 97.75 415 GLY A N 1
ATOM 3224 C CA . GLY A 1 415 ? -13.676 1.490 -0.487 1.00 97.75 415 GLY A CA 1
ATOM 3225 C C . GLY A 1 415 ? -12.499 1.998 -1.322 1.00 97.75 415 GLY A C 1
ATOM 3226 O O . GLY A 1 415 ? -11.772 1.194 -1.906 1.00 97.75 415 GLY A O 1
ATOM 3227 N N . LYS A 1 416 ? -12.298 3.321 -1.421 1.00 98.25 416 LYS A N 1
ATOM 3228 C CA . LYS A 1 416 ? -11.169 3.881 -2.166 1.00 98.25 416 LYS A CA 1
ATOM 3229 C C . LYS A 1 416 ? -9.894 3.900 -1.329 1.00 98.25 416 LYS A C 1
ATOM 3231 O O . LYS A 1 416 ? -9.876 4.414 -0.209 1.00 98.25 416 LYS A O 1
ATOM 3236 N N . PHE A 1 417 ? -8.806 3.433 -1.935 1.00 98.50 417 PHE A N 1
ATOM 3237 C CA . PHE A 1 417 ? -7.458 3.452 -1.366 1.00 98.50 417 PHE A CA 1
ATOM 3238 C C . PHE A 1 417 ? -6.437 3.949 -2.386 1.00 98.50 417 PHE A C 1
ATOM 3240 O O . PHE A 1 417 ? -6.683 3.914 -3.594 1.00 98.50 417 PHE A O 1
ATOM 3247 N N . LYS A 1 418 ? -5.276 4.399 -1.904 1.00 97.56 418 LYS A N 1
ATOM 3248 C CA . LYS A 1 418 ? -4.158 4.794 -2.766 1.00 97.56 418 LYS A CA 1
ATOM 3249 C C . LYS A 1 418 ? -3.583 3.603 -3.535 1.00 97.56 418 LYS A C 1
ATOM 3251 O O . LYS A 1 418 ? -3.588 2.470 -3.047 1.00 97.56 418 LYS A O 1
ATOM 3256 N N . VAL A 1 419 ? -2.943 3.895 -4.663 1.00 97.56 419 VAL A N 1
ATOM 3257 C CA . VAL A 1 419 ? -2.092 2.938 -5.382 1.00 97.56 419 VAL A CA 1
ATOM 3258 C C . VAL A 1 419 ? -0.719 2.844 -4.683 1.00 97.56 419 VAL A C 1
ATOM 3260 O O . VAL A 1 419 ? -0.069 3.874 -4.480 1.00 97.56 419 VAL A O 1
ATOM 3263 N N . PRO A 1 420 ? -0.263 1.657 -4.234 1.00 97.19 420 PRO A N 1
ATOM 3264 C CA . PRO A 1 420 ? 1.019 1.512 -3.545 1.00 97.19 420 PRO A CA 1
ATOM 3265 C C . PRO A 1 420 ? 2.216 1.487 -4.511 1.00 97.19 420 PRO A C 1
ATOM 3267 O O . PRO A 1 420 ? 2.074 1.175 -5.688 1.00 97.19 420 PRO A O 1
ATOM 3270 N N . ILE A 1 421 ? 3.407 1.780 -3.980 1.00 98.00 421 ILE A N 1
ATOM 3271 C CA . ILE A 1 421 ? 4.690 1.602 -4.677 1.00 98.00 421 ILE A CA 1
ATOM 3272 C C . ILE A 1 421 ? 4.928 0.106 -4.920 1.00 98.00 421 ILE A C 1
ATOM 3274 O O . ILE A 1 421 ? 4.698 -0.702 -4.017 1.00 98.00 421 ILE A O 1
ATOM 3278 N N . LEU A 1 422 ? 5.420 -0.248 -6.110 1.00 98.25 422 LEU A N 1
ATOM 3279 C CA . LEU A 1 422 ? 5.689 -1.636 -6.500 1.00 98.25 422 LEU A CA 1
ATOM 3280 C C . LEU A 1 422 ? 7.158 -2.055 -6.330 1.00 98.25 422 LEU A C 1
ATOM 3282 O O . LEU A 1 422 ? 7.450 -3.241 -6.342 1.00 98.25 422 LEU A O 1
ATOM 3286 N N . ARG A 1 423 ? 8.088 -1.118 -6.119 1.00 97.75 423 ARG A N 1
ATOM 3287 C CA . ARG A 1 423 ? 9.496 -1.434 -5.816 1.00 97.75 423 ARG A CA 1
ATOM 3288 C C . ARG A 1 423 ? 9.635 -2.132 -4.458 1.00 97.75 423 ARG A C 1
ATOM 3290 O O . ARG A 1 423 ? 9.143 -1.605 -3.449 1.00 97.75 423 ARG A O 1
ATOM 3297 N N . GLY A 1 424 ? 10.290 -3.291 -4.426 1.00 95.81 424 GLY A N 1
ATOM 3298 C CA . GLY A 1 424 ? 10.477 -4.142 -3.247 1.00 95.81 424 GLY A CA 1
ATOM 3299 C C . GLY A 1 424 ? 9.260 -5.006 -2.897 1.00 95.81 424 GLY A C 1
ATOM 3300 O O . GLY A 1 424 ? 9.051 -5.330 -1.727 1.00 95.81 424 GLY A O 1
ATOM 3301 N N . LEU A 1 425 ? 8.396 -5.312 -3.870 1.00 95.12 425 LEU A N 1
ATOM 3302 C CA . LEU A 1 425 ? 7.100 -5.964 -3.638 1.00 95.12 425 LEU A CA 1
ATOM 3303 C C . LEU A 1 425 ? 7.226 -7.407 -3.126 1.00 95.12 425 LEU A C 1
ATOM 3305 O O . LEU A 1 425 ? 6.433 -7.821 -2.277 1.00 95.12 425 LEU A O 1
ATOM 3309 N N . ALA A 1 426 ? 8.207 -8.170 -3.610 1.00 93.31 426 ALA A N 1
ATOM 3310 C CA . ALA A 1 426 ? 8.354 -9.594 -3.296 1.00 93.31 426 ALA A CA 1
ATOM 3311 C C . ALA A 1 426 ? 8.495 -9.873 -1.787 1.00 93.31 426 ALA A C 1
ATOM 3313 O O . ALA A 1 426 ? 7.937 -10.843 -1.280 1.00 93.31 426 ALA A O 1
ATOM 3314 N N . ALA A 1 427 ? 9.145 -8.974 -1.042 1.00 94.44 427 ALA A N 1
ATOM 3315 C CA . ALA A 1 427 ? 9.370 -9.116 0.398 1.00 94.44 427 ALA A CA 1
ATOM 3316 C C . ALA A 1 427 ? 8.136 -8.819 1.273 1.00 94.44 427 ALA A C 1
ATOM 3318 O O . ALA A 1 427 ? 8.214 -8.906 2.497 1.00 94.44 427 ALA A O 1
ATOM 3319 N N . ARG A 1 428 ? 7.005 -8.414 0.678 1.00 94.31 428 ARG A N 1
ATOM 3320 C CA . ARG A 1 428 ? 5.894 -7.776 1.403 1.00 94.31 428 ARG A CA 1
ATOM 3321 C C . ARG A 1 428 ? 4.597 -8.570 1.380 1.00 94.31 428 ARG A C 1
ATOM 3323 O O . ARG A 1 428 ? 3.559 -7.975 1.644 1.00 94.31 428 ARG A O 1
ATOM 3330 N N . ALA A 1 429 ? 4.607 -9.859 1.066 1.00 95.56 429 ALA A N 1
ATOM 3331 C CA . ALA A 1 429 ? 3.402 -10.674 1.205 1.00 95.56 429 ALA A CA 1
ATOM 3332 C C . ALA A 1 429 ? 2.882 -10.670 2.668 1.00 95.56 429 ALA A C 1
ATOM 3334 O O . ALA A 1 429 ? 3.691 -10.615 3.602 1.00 95.56 429 ALA A O 1
ATOM 3335 N N . PRO A 1 430 ? 1.555 -10.736 2.895 1.00 97.06 430 PRO A N 1
ATOM 3336 C CA . PRO A 1 430 ? 0.474 -10.793 1.907 1.00 97.06 430 PRO A CA 1
ATOM 3337 C C . PRO A 1 430 ? 0.088 -9.410 1.347 1.00 97.06 430 PRO A C 1
ATOM 3339 O O . PRO A 1 430 ? 0.375 -8.368 1.929 1.00 97.06 430 PRO A O 1
ATOM 3342 N N . TYR A 1 431 ? -0.586 -9.378 0.205 1.00 97.81 431 TYR A N 1
ATOM 3343 C CA . TYR A 1 431 ? -0.872 -8.173 -0.574 1.00 97.81 431 TYR A CA 1
ATOM 3344 C C . TYR A 1 431 ? -2.274 -7.596 -0.330 1.00 97.81 431 TYR A C 1
ATOM 3346 O O . TYR A 1 431 ? -3.121 -8.201 0.329 1.00 97.81 431 TYR A O 1
ATOM 3354 N N . PHE A 1 432 ? -2.497 -6.409 -0.905 1.00 97.88 432 PHE A N 1
ATOM 3355 C CA . PHE A 1 432 ? -3.612 -5.491 -0.638 1.00 97.88 432 PHE A CA 1
ATOM 3356 C C . PHE A 1 432 ? -3.579 -4.865 0.761 1.00 97.88 432 PHE A C 1
ATOM 3358 O O . PHE A 1 432 ? -2.757 -5.210 1.611 1.00 97.88 432 PHE A O 1
ATOM 3365 N N . HIS A 1 433 ? -4.457 -3.885 0.985 1.00 97.69 433 HIS A N 1
ATOM 3366 C CA . HIS A 1 433 ? -4.447 -3.086 2.208 1.00 97.69 433 HIS A CA 1
ATOM 3367 C C . HIS A 1 433 ? -4.746 -3.908 3.460 1.00 97.69 433 HIS A C 1
ATOM 3369 O O . HIS A 1 433 ? -4.254 -3.541 4.514 1.00 97.69 433 HIS A O 1
ATOM 3375 N N . HIS A 1 434 ? -5.478 -5.017 3.356 1.00 95.69 434 HIS A N 1
ATOM 3376 C CA . HIS A 1 434 ? -5.842 -5.880 4.483 1.00 95.69 434 HIS A CA 1
ATOM 3377 C C . HIS A 1 434 ? -5.248 -7.300 4.383 1.00 95.69 434 HIS A C 1
ATOM 3379 O O . HIS A 1 434 ? -5.712 -8.207 5.066 1.00 95.69 434 HIS A O 1
ATOM 3385 N N . GLY A 1 435 ? -4.249 -7.520 3.518 1.00 95.75 435 GLY A N 1
ATOM 3386 C CA . GLY A 1 435 ? -3.495 -8.779 3.485 1.00 95.75 435 GLY A CA 1
ATOM 3387 C C . GLY A 1 435 ? -4.244 -10.008 2.951 1.00 95.75 435 GLY A C 1
ATOM 3388 O O . GLY A 1 435 ? -3.912 -11.120 3.347 1.00 95.75 435 GLY A O 1
ATOM 3389 N N . GLN A 1 436 ? -5.239 -9.855 2.070 1.00 93.44 436 GLN A N 1
ATOM 3390 C CA . GLN A 1 436 ? -6.012 -11.004 1.565 1.00 93.44 436 GLN A CA 1
ATOM 3391 C C . GLN A 1 436 ? -5.296 -11.860 0.518 1.00 93.44 436 GLN A C 1
ATOM 3393 O O . GLN A 1 436 ? -5.619 -13.036 0.365 1.00 93.44 436 GLN A O 1
ATOM 3398 N N . ALA A 1 437 ? -4.353 -11.300 -0.240 1.00 97.06 437 ALA A N 1
ATOM 3399 C CA . ALA A 1 437 ? -3.662 -12.064 -1.275 1.00 97.06 437 ALA A CA 1
ATOM 3400 C C . ALA A 1 437 ? -2.345 -12.619 -0.732 1.00 97.06 437 ALA A C 1
ATOM 3402 O O . ALA A 1 437 ? -1.375 -11.884 -0.575 1.00 97.06 437 ALA A O 1
ATOM 3403 N N . ALA A 1 438 ? -2.288 -13.924 -0.476 1.00 96.12 438 ALA A N 1
ATOM 3404 C CA . ALA A 1 438 ? -1.125 -14.562 0.145 1.00 96.12 438 ALA A CA 1
ATOM 3405 C C . ALA A 1 438 ? 0.173 -14.459 -0.682 1.00 96.12 438 ALA A C 1
ATOM 3407 O O . ALA A 1 438 ? 1.263 -14.486 -0.122 1.00 96.12 438 ALA A O 1
ATOM 3408 N N . ASN A 1 439 ? 0.074 -14.360 -2.010 1.00 97.62 439 ASN A N 1
ATOM 3409 C CA . ASN A 1 439 ? 1.215 -14.338 -2.926 1.00 97.62 439 ASN A CA 1
ATOM 3410 C C . ASN A 1 439 ? 0.873 -13.587 -4.234 1.00 97.62 439 ASN A C 1
ATOM 3412 O O . ASN A 1 439 ? -0.271 -13.180 -4.450 1.00 97.62 439 ASN A O 1
ATOM 3416 N N . LEU A 1 440 ? 1.866 -13.392 -5.113 1.00 98.19 440 LEU A N 1
ATOM 3417 C CA . LEU A 1 440 ? 1.689 -12.668 -6.381 1.00 98.19 440 LEU A CA 1
ATOM 3418 C C . LEU A 1 440 ? 0.729 -13.381 -7.345 1.00 98.19 440 LEU A C 1
ATOM 3420 O O . LEU A 1 440 ? 0.010 -12.713 -8.084 1.00 98.19 440 LEU A O 1
ATOM 3424 N N . GLN A 1 441 ? 0.656 -14.715 -7.298 1.00 98.44 441 GLN A N 1
ATOM 3425 C CA . GLN A 1 441 ? -0.320 -15.482 -8.076 1.00 98.44 441 GLN A CA 1
ATOM 3426 C C . GLN A 1 441 ? -1.751 -15.072 -7.702 1.00 98.44 441 GLN A C 1
ATOM 3428 O O . GLN A 1 441 ? -2.538 -14.725 -8.581 1.00 98.44 441 GLN A O 1
ATOM 3433 N N . ALA A 1 442 ? -2.058 -14.989 -6.402 1.00 98.31 442 ALA A N 1
ATOM 3434 C CA . ALA A 1 442 ? -3.360 -14.534 -5.917 1.00 98.31 442 ALA A CA 1
ATOM 3435 C C . ALA A 1 442 ? -3.680 -13.085 -6.336 1.00 98.31 442 ALA A C 1
ATOM 3437 O O . ALA A 1 442 ? -4.833 -12.776 -6.639 1.00 98.31 442 ALA A O 1
ATOM 3438 N N . VAL A 1 443 ? -2.672 -12.205 -6.408 1.00 98.44 443 VAL A N 1
ATOM 3439 C CA . VAL A 1 443 ? -2.837 -10.832 -6.920 1.00 98.44 443 VAL A CA 1
ATOM 3440 C C . VAL A 1 443 ? -3.238 -10.850 -8.395 1.00 98.44 443 VAL A C 1
ATOM 3442 O O . VAL A 1 443 ? -4.243 -10.242 -8.766 1.00 98.44 443 VAL A O 1
ATOM 3445 N N . ILE A 1 444 ? -2.491 -11.564 -9.240 1.00 98.50 444 ILE A N 1
ATOM 3446 C CA . ILE A 1 444 ? -2.785 -11.641 -10.677 1.00 98.50 444 ILE A CA 1
ATOM 3447 C C . ILE A 1 444 ? -4.144 -12.303 -10.927 1.00 98.50 444 ILE A C 1
ATOM 3449 O O . ILE A 1 444 ? -4.913 -11.822 -11.759 1.00 98.50 444 ILE A O 1
ATOM 3453 N N . ASP A 1 445 ? -4.493 -13.346 -10.175 1.00 98.44 445 ASP A N 1
ATOM 3454 C CA . ASP A 1 445 ? -5.792 -14.009 -10.294 1.00 98.44 445 ASP A CA 1
ATOM 3455 C C . ASP A 1 445 ? -6.958 -13.116 -9.864 1.00 98.44 445 ASP A C 1
ATOM 3457 O O . ASP A 1 445 ? -8.023 -13.165 -10.490 1.00 98.44 445 ASP A O 1
ATOM 3461 N N . PHE A 1 446 ? -6.769 -12.267 -8.848 1.00 98.25 446 PHE A N 1
ATOM 3462 C CA . PHE A 1 446 ? -7.746 -11.242 -8.488 1.00 98.25 446 PHE A CA 1
ATOM 3463 C C . PHE A 1 446 ? -8.016 -10.308 -9.672 1.00 98.25 446 PHE A C 1
ATOM 3465 O O . PHE A 1 446 ? -9.165 -10.198 -10.102 1.00 98.25 446 PHE A O 1
ATOM 3472 N N . TYR A 1 447 ? -6.978 -9.696 -10.251 1.00 98.44 447 TYR A N 1
ATOM 3473 C CA . TYR A 1 447 ? -7.138 -8.773 -11.380 1.00 98.44 447 TYR A CA 1
ATOM 3474 C C . TYR A 1 447 ? -7.725 -9.466 -12.615 1.00 98.44 447 TYR A C 1
ATOM 3476 O O . TYR A 1 447 ? -8.640 -8.932 -13.247 1.00 98.44 447 TYR A O 1
ATOM 3484 N N . ASN A 1 448 ? -7.255 -10.680 -12.921 1.00 98.31 448 ASN A N 1
ATOM 3485 C CA . ASN A 1 448 ? -7.733 -11.471 -14.051 1.00 98.31 448 ASN A CA 1
ATOM 3486 C C . ASN A 1 448 ? -9.238 -11.743 -13.967 1.00 98.31 448 ASN A C 1
ATOM 3488 O O . ASN A 1 448 ? -9.940 -11.625 -14.968 1.00 98.31 448 ASN A O 1
ATOM 3492 N N . ARG A 1 449 ? -9.737 -12.085 -12.772 1.00 97.69 449 ARG A N 1
ATOM 3493 C CA . ARG A 1 449 ? -11.164 -12.319 -12.516 1.00 97.69 449 ARG A CA 1
ATOM 3494 C C . ARG A 1 449 ? -11.954 -11.014 -12.478 1.00 97.69 449 ARG A C 1
ATOM 3496 O O . ARG A 1 449 ? -12.987 -10.919 -13.132 1.00 97.69 449 ARG A O 1
ATOM 3503 N N . ARG A 1 450 ? -11.466 -10.006 -11.747 1.00 97.12 450 ARG A N 1
ATOM 3504 C CA . ARG A 1 450 ? -12.155 -8.722 -11.537 1.00 97.12 450 ARG A CA 1
ATOM 3505 C C . ARG A 1 450 ? -12.418 -7.967 -12.840 1.00 97.12 450 ARG A C 1
ATOM 3507 O O . ARG A 1 450 ? -13.432 -7.274 -12.937 1.00 97.12 450 ARG A O 1
ATOM 3514 N N . PHE A 1 451 ? -11.516 -8.088 -13.810 1.00 97.50 451 PHE A N 1
ATOM 3515 C CA . PHE A 1 451 ? -11.601 -7.393 -15.096 1.00 97.50 451 PHE A CA 1
ATOM 3516 C C . PHE A 1 451 ? -11.744 -8.326 -16.300 1.00 97.50 451 PHE A C 1
ATOM 3518 O O . PHE A 1 451 ? -11.687 -7.845 -17.427 1.00 97.50 451 PHE A O 1
ATOM 3525 N N . GLN A 1 452 ? -11.929 -9.634 -16.074 1.00 97.38 452 GLN A N 1
ATOM 3526 C CA . GLN A 1 452 ? -12.079 -10.640 -17.135 1.00 97.38 452 GLN A CA 1
ATOM 3527 C C . GLN A 1 452 ? -10.984 -10.496 -18.209 1.00 97.38 452 GLN A C 1
ATOM 3529 O O . GLN A 1 452 ? -11.255 -10.368 -19.398 1.00 97.38 452 GLN A O 1
ATOM 3534 N N . ILE A 1 453 ? -9.719 -10.438 -17.774 1.00 97.62 453 ILE A N 1
ATOM 3535 C CA . ILE A 1 453 ? -8.580 -10.107 -18.655 1.00 97.62 453 ILE A CA 1
ATOM 3536 C C . ILE A 1 453 ? -8.240 -11.276 -19.593 1.00 97.62 453 ILE A C 1
ATOM 3538 O O . ILE A 1 453 ? -7.733 -11.069 -20.6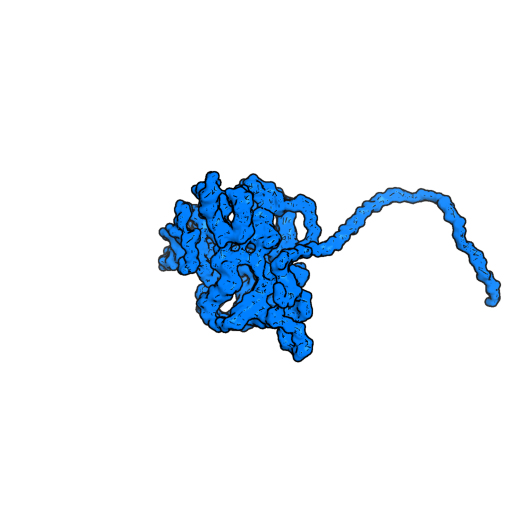98 1.00 97.62 453 ILE A O 1
ATOM 3542 N N . HIS A 1 454 ? -8.554 -12.498 -19.151 1.00 97.44 454 HIS A N 1
ATOM 3543 C CA . HIS A 1 454 ? -8.237 -13.754 -19.829 1.00 97.44 454 HIS A CA 1
ATOM 3544 C C . HIS A 1 454 ? -6.733 -13.932 -20.074 1.00 97.44 454 HIS A C 1
ATOM 3546 O O . HIS A 1 454 ? -6.316 -14.313 -21.164 1.00 97.44 454 HIS A O 1
ATOM 3552 N N . PHE A 1 455 ? -5.912 -13.669 -19.051 1.00 98.31 455 PHE A N 1
ATOM 3553 C CA . PHE A 1 455 ? -4.488 -13.991 -19.110 1.00 98.31 455 PHE A CA 1
ATOM 3554 C C . PHE A 1 455 ? -4.275 -15.490 -19.342 1.00 98.31 455 PHE A C 1
ATOM 3556 O O . PHE A 1 455 ? -4.798 -16.328 -18.595 1.00 98.31 455 PHE A O 1
ATOM 3563 N N . SER A 1 456 ? -3.445 -15.811 -20.328 1.00 98.44 456 SER A N 1
ATOM 3564 C CA . SER A 1 456 ? -2.859 -17.138 -20.499 1.00 98.44 456 SER A CA 1
ATOM 3565 C C . SER A 1 456 ? -1.957 -17.503 -19.314 1.00 98.44 456 SER A C 1
ATOM 3567 O O . SER A 1 456 ? -1.504 -16.640 -18.558 1.00 98.44 456 SER A O 1
ATOM 3569 N N . ALA A 1 457 ? -1.652 -18.794 -19.158 1.00 98.38 457 ALA A N 1
ATOM 3570 C CA . ALA A 1 457 ? -0.722 -19.252 -18.125 1.00 98.38 457 ALA A CA 1
ATOM 3571 C C . ALA A 1 457 ? 0.660 -18.579 -18.247 1.00 98.38 457 ALA A C 1
ATOM 3573 O O . ALA A 1 457 ? 1.235 -18.179 -17.236 1.00 98.38 457 ALA A O 1
ATOM 3574 N N . GLN A 1 458 ? 1.146 -18.382 -19.479 1.00 98.50 458 GLN A N 1
ATOM 3575 C CA . GLN A 1 458 ? 2.420 -17.712 -19.735 1.00 98.50 458 GLN A CA 1
ATOM 3576 C C . GLN A 1 458 ? 2.383 -16.232 -19.338 1.00 98.50 458 GLN A C 1
ATOM 3578 O O . GLN A 1 458 ? 3.300 -15.770 -18.667 1.00 98.50 458 GLN A O 1
ATOM 3583 N N . GLU A 1 459 ? 1.320 -15.497 -19.687 1.00 98.69 459 GLU A N 1
ATOM 3584 C CA . GLU A 1 459 ? 1.194 -14.085 -19.295 1.00 98.69 459 GLU A CA 1
ATOM 3585 C C . GLU A 1 459 ? 1.172 -13.921 -17.772 1.00 98.69 459 GLU A C 1
ATOM 3587 O O . GLU A 1 459 ? 1.803 -13.006 -17.244 1.00 98.69 459 GLU A O 1
ATOM 3592 N N . LYS A 1 460 ? 0.487 -14.821 -17.050 1.00 98.75 460 LYS A N 1
ATOM 3593 C CA . LYS A 1 460 ? 0.504 -14.808 -15.580 1.00 98.75 460 LYS A CA 1
ATOM 3594 C C . LYS A 1 460 ? 1.906 -15.063 -15.035 1.00 98.75 460 LYS A C 1
ATOM 3596 O O . LYS A 1 460 ? 2.349 -14.320 -14.165 1.00 98.75 460 LYS A O 1
ATOM 3601 N N . ALA A 1 461 ? 2.597 -16.080 -15.548 1.00 98.69 461 ALA A N 1
ATOM 3602 C CA . ALA A 1 461 ? 3.950 -16.419 -15.116 1.00 98.69 461 ALA A CA 1
ATOM 3603 C C . ALA A 1 461 ? 4.940 -15.270 -15.372 1.00 98.69 461 ALA A C 1
ATOM 3605 O O . ALA A 1 461 ? 5.710 -14.916 -14.480 1.00 98.69 461 ALA A O 1
ATOM 3606 N N . ASP A 1 462 ? 4.872 -14.643 -16.547 1.00 98.81 462 ASP A N 1
ATOM 3607 C CA . ASP A 1 462 ? 5.722 -13.509 -16.915 1.00 98.81 462 ASP A CA 1
ATOM 3608 C C . ASP A 1 462 ? 5.429 -12.280 -16.034 1.00 98.81 462 ASP A C 1
ATOM 3610 O O . ASP A 1 462 ? 6.356 -11.660 -15.512 1.00 98.81 462 ASP A O 1
ATOM 3614 N N . LEU A 1 463 ? 4.153 -11.952 -15.783 1.00 98.75 463 LEU A N 1
ATOM 3615 C CA . LEU A 1 463 ? 3.776 -10.865 -14.868 1.00 98.75 463 LEU A CA 1
ATOM 3616 C C . LEU A 1 463 ? 4.250 -11.120 -13.433 1.00 98.75 463 LEU A C 1
ATOM 3618 O O . LEU A 1 463 ? 4.744 -10.202 -12.783 1.00 98.75 463 LEU A O 1
ATOM 3622 N N . ILE A 1 464 ? 4.128 -12.352 -12.935 1.00 98.75 464 ILE A N 1
ATOM 3623 C CA . ILE A 1 464 ? 4.619 -12.726 -11.602 1.00 98.75 464 ILE A CA 1
ATOM 3624 C C . ILE A 1 464 ? 6.141 -12.601 -11.538 1.00 98.75 464 ILE A C 1
ATOM 3626 O O . ILE A 1 464 ? 6.654 -12.064 -10.558 1.00 98.75 464 ILE A O 1
ATOM 3630 N N . ALA A 1 465 ? 6.857 -13.047 -12.575 1.00 98.69 465 ALA A N 1
ATOM 3631 C CA . ALA A 1 465 ? 8.306 -12.902 -12.655 1.00 98.69 465 ALA A CA 1
ATOM 3632 C C . ALA A 1 465 ? 8.714 -11.423 -12.614 1.00 98.69 465 ALA A C 1
ATOM 3634 O O . ALA A 1 465 ? 9.568 -11.047 -11.815 1.00 98.69 465 ALA A O 1
ATOM 3635 N N . PHE A 1 466 ? 8.055 -10.574 -13.406 1.00 98.81 466 PHE A N 1
ATOM 3636 C CA . PHE A 1 466 ? 8.304 -9.136 -13.402 1.00 98.81 466 PHE A CA 1
ATOM 3637 C C . PHE A 1 466 ? 8.034 -8.497 -12.037 1.00 98.81 466 PHE A C 1
ATOM 3639 O O . PHE A 1 466 ? 8.919 -7.848 -11.490 1.00 98.81 466 PHE A O 1
ATOM 3646 N N . LEU A 1 467 ? 6.855 -8.722 -11.450 1.00 98.56 467 LEU A N 1
ATOM 3647 C CA . LEU A 1 467 ? 6.491 -8.168 -10.142 1.00 98.56 467 LEU A CA 1
ATOM 3648 C C . LEU A 1 467 ? 7.397 -8.672 -9.007 1.00 98.56 467 LEU A C 1
ATOM 3650 O O . LEU A 1 467 ? 7.645 -7.937 -8.052 1.00 98.56 467 LEU A O 1
ATOM 3654 N N . GLY A 1 468 ? 7.892 -9.908 -9.108 1.00 97.94 468 GLY A N 1
ATOM 3655 C CA . GLY A 1 468 ? 8.871 -10.476 -8.182 1.00 97.94 468 GLY A CA 1
ATOM 3656 C C . GLY A 1 468 ? 10.254 -9.827 -8.285 1.00 97.94 468 GLY A C 1
ATOM 3657 O O . GLY A 1 468 ? 10.993 -9.828 -7.307 1.00 97.94 468 GLY A O 1
ATOM 3658 N N . ALA A 1 469 ? 10.577 -9.230 -9.433 1.00 98.12 469 ALA A N 1
ATOM 3659 C CA . ALA A 1 469 ? 11.845 -8.562 -9.703 1.00 98.12 469 ALA A CA 1
ATOM 3660 C C . ALA A 1 469 ? 11.831 -7.046 -9.410 1.00 98.12 469 ALA A C 1
ATOM 3662 O O . ALA A 1 469 ? 12.801 -6.360 -9.733 1.00 98.12 469 ALA A O 1
ATOM 3663 N N . LEU A 1 470 ? 10.752 -6.480 -8.855 1.00 96.75 470 LEU A N 1
ATOM 3664 C CA . LEU A 1 470 ? 10.637 -5.032 -8.612 1.00 96.75 470 LEU A CA 1
ATOM 3665 C C . LEU A 1 470 ? 11.248 -4.553 -7.300 1.00 96.75 470 LEU A C 1
ATOM 3667 O O . LEU A 1 470 ? 11.083 -5.208 -6.248 1.00 96.75 470 LEU A O 1
#

Nearest PDB structures (foldseek):
  1iqc-assembly2_B  TM=6.102E-01  e=1.312E-04  Nitrosomonas europaea
  3o5c-assembly2_C  TM=5.947E-01  e=1.726E-04  Shewanella oneidensis
  3o5c-assembly2_D  TM=5.730E-01  e=2.534E-04  Shewanella oneidensis
  6qkn-assembly1_A  TM=5.129E-01  e=1.175E-04  Neisseria gonorrhoeae
  2c1v-assembly1_B  TM=5.664E-01  e=1.178E-03  Paracoccus pantotrophus

Organism: NCBI:txid1077255

InterPro domains:
  IPR009056 Cytochrome c-like domain [PS51007] (316-470)
  IPR036909 Cytochrome c-like domain superfamily [G3DSA:1.10.760.10] (285-470)
  IPR036909 Cytochrome c-like domain superfamily [SSF46626] (309-470)
  IPR051395 Cytochrome c-dependent Peroxidase and MauG [PTHR30600] (54-469)

Sequence (470 aa):
MSRLISIILSCFSLSSATALSTAAILSTATLTEPIITVTTQGFATLSTQTMLNHQPFFQAVGNGRHCGSCHQENQGWTVTPTALQARFRESQGLDPIFRLVDGANSPHQRVNTLAQRQLAYSMLLNYGVIRIAKPMPLAADFSLVKVDDPYGYANEKDLSVFRRPLPSTNVAFLSTVMWDGRETQHTKKYGNCPLDVQSRPCYASLTTSLLHQAHSAIQGHSEFHLGLNSMNLQRIVRFEMQHFSAQEYDGEAGKLSVNGAFGGVKALSTLRTYFGM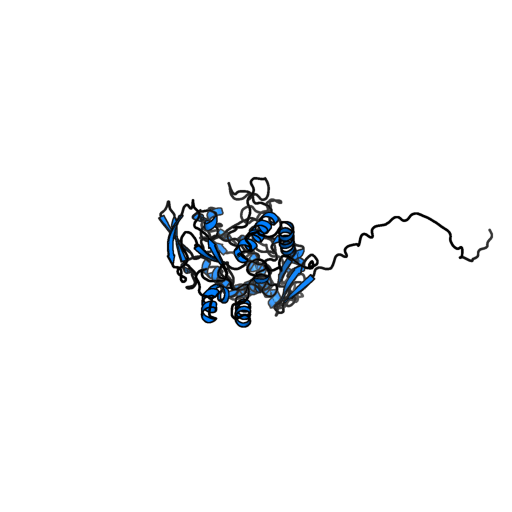NDFFAGDYRTKAKFNPQVFTLYQAWLPRSTSHTVNAKQAAIARGEVLFNHRPIVITGVTGFNDQRQQRRIVATCSSCHSAPNIGNTTVPHFMNIGTADGELRHLDQPLYTFKHNQTGQIVRTTDAGLALLTGKWQDIGKFKVPILRGLAARAPYFHHGQAANLQAVIDFYNRRFQIHFSAQEKADLIAFLGAL

Radius of gyration: 26.56 Å; Cα contacts (8 Å, |Δi|>4): 953; chains: 1; bounding box: 112×54×62 Å

pLDDT: mean 90.16, std 17.62, range [26.53, 98.81]